Protein AF-J0CYL5-F1 (afdb_monomer_lite)

pLDDT: mean 73.99, std 24.47, range [32.69, 98.44]

Radius of gyration: 48.81 Å; chains: 1; bounding box: 109×106×154 Å

Structure (mmCIF, N/CA/C/O backbone):
data_AF-J0CYL5-F1
#
_entry.id   AF-J0CYL5-F1
#
loop_
_atom_site.group_PDB
_atom_site.id
_atom_site.type_symbol
_atom_site.label_atom_id
_atom_site.label_alt_id
_atom_site.label_comp_id
_atom_site.label_asym_id
_atom_site.label_entity_id
_atom_site.label_seq_id
_atom_site.pdbx_PDB_ins_code
_atom_site.Cartn_x
_atom_site.Cartn_y
_atom_site.Cartn_z
_atom_site.occupancy
_atom_site.B_iso_or_equiv
_atom_site.auth_seq_id
_atom_site.auth_comp_id
_atom_site.auth_asym_id
_atom_site.auth_atom_id
_atom_site.pdbx_PDB_model_num
ATOM 1 N N . MET A 1 1 ? 39.603 40.101 -67.117 1.00 37.12 1 MET A N 1
ATOM 2 C CA . MET A 1 1 ? 40.681 39.281 -66.517 1.00 37.12 1 MET A CA 1
ATOM 3 C C . MET A 1 1 ? 40.024 38.410 -65.454 1.00 37.12 1 MET A C 1
ATOM 5 O O . MET A 1 1 ? 39.388 38.995 -64.598 1.00 37.12 1 MET A O 1
ATOM 9 N N . ALA A 1 2 ? 40.006 37.082 -65.437 1.00 37.25 2 ALA A N 1
ATOM 10 C CA . ALA A 1 2 ? 40.478 35.993 -66.293 1.00 37.25 2 ALA A CA 1
ATOM 11 C C . ALA A 1 2 ? 39.474 34.820 -66.066 1.00 37.25 2 ALA A C 1
ATOM 13 O O . ALA A 1 2 ? 38.942 34.705 -64.966 1.00 37.25 2 ALA A O 1
ATOM 14 N N . LEU A 1 3 ? 38.965 34.165 -67.122 1.00 43.41 3 LEU A N 1
ATOM 15 C CA . LEU A 1 3 ? 39.260 32.763 -67.514 1.00 43.41 3 LEU A CA 1
ATOM 16 C C . LEU A 1 3 ? 39.071 31.762 -66.345 1.00 43.41 3 LEU A C 1
ATOM 18 O O . LEU A 1 3 ? 39.798 31.840 -65.370 1.00 43.41 3 LEU A O 1
ATOM 22 N N . GLY A 1 4 ? 38.128 30.815 -66.313 1.00 38.66 4 GLY A N 1
ATOM 23 C CA . GLY A 1 4 ? 37.587 29.973 -67.379 1.00 38.66 4 GLY A CA 1
ATOM 24 C C . GLY A 1 4 ? 38.365 28.653 -67.450 1.00 38.66 4 GLY A C 1
ATOM 25 O O . GLY A 1 4 ? 39.482 28.657 -67.950 1.00 38.66 4 GLY A O 1
ATOM 26 N N . THR A 1 5 ? 37.798 27.538 -66.966 1.00 43.38 5 THR A N 1
ATOM 27 C CA . THR A 1 5 ? 37.938 26.187 -67.568 1.00 43.38 5 THR A CA 1
ATOM 28 C C . THR A 1 5 ? 37.027 25.147 -66.877 1.00 43.38 5 THR A C 1
ATOM 30 O O . THR A 1 5 ? 36.927 25.148 -65.651 1.00 43.38 5 THR A O 1
ATOM 33 N N . PRO A 1 6 ? 36.347 24.273 -67.651 1.00 58.69 6 PRO A N 1
ATOM 34 C CA . PRO A 1 6 ? 35.393 23.273 -67.163 1.00 58.69 6 PRO A CA 1
ATOM 35 C C . PRO A 1 6 ? 35.983 21.856 -67.019 1.00 58.69 6 PRO A C 1
ATOM 37 O O . PRO A 1 6 ? 36.973 21.500 -67.656 1.00 58.69 6 PRO A O 1
ATOM 40 N N . PHE A 1 7 ? 35.314 21.038 -66.202 1.00 47.81 7 PHE A N 1
ATOM 41 C CA . PHE A 1 7 ? 35.631 19.636 -65.915 1.00 47.81 7 PHE A CA 1
ATOM 42 C C . PHE A 1 7 ? 35.026 18.685 -66.967 1.00 47.81 7 PHE A C 1
ATOM 44 O O . PHE A 1 7 ? 33.831 18.741 -67.258 1.00 47.81 7 PHE A O 1
ATOM 51 N N . THR A 1 8 ? 35.848 17.783 -67.501 1.00 45.12 8 THR A N 1
ATOM 52 C CA . THR A 1 8 ? 35.497 16.728 -68.470 1.00 45.12 8 THR A CA 1
ATOM 53 C C . THR A 1 8 ? 35.185 15.407 -67.749 1.00 45.12 8 THR A C 1
ATOM 55 O O . THR A 1 8 ? 35.962 15.024 -66.872 1.00 45.12 8 THR A O 1
ATOM 58 N N . PRO A 1 9 ? 34.138 14.640 -68.117 1.00 54.72 9 PRO A N 1
ATOM 59 C CA . PRO A 1 9 ? 33.950 13.282 -67.609 1.00 54.72 9 PRO A CA 1
ATOM 60 C C . PRO A 1 9 ? 34.533 12.212 -68.551 1.00 54.72 9 PRO A C 1
ATOM 62 O O . PRO A 1 9 ? 34.323 12.218 -69.763 1.00 54.72 9 PRO A O 1
ATOM 65 N N . LEU A 1 10 ? 35.256 11.261 -67.955 1.00 44.94 10 LEU A N 1
ATOM 66 C CA . LEU A 1 10 ? 35.866 10.095 -68.596 1.00 44.94 10 LEU A CA 1
ATOM 67 C C . LEU A 1 10 ? 34.822 8.988 -68.819 1.00 44.94 10 LEU A C 1
ATOM 69 O O . LEU A 1 10 ? 34.367 8.332 -67.883 1.00 44.94 10 LEU A O 1
ATOM 73 N N . ILE A 1 11 ? 34.482 8.763 -70.087 1.00 40.03 11 ILE A N 1
ATOM 74 C CA . ILE A 1 11 ? 33.690 7.634 -70.583 1.00 40.03 11 ILE A CA 1
ATOM 75 C C . ILE A 1 11 ? 34.592 6.394 -70.625 1.00 40.03 11 ILE A C 1
ATOM 77 O O . ILE A 1 11 ? 35.580 6.364 -71.357 1.00 40.03 11 ILE A O 1
ATOM 81 N N . ARG A 1 12 ? 34.249 5.344 -69.869 1.00 46.28 12 ARG A N 1
ATOM 82 C CA . ARG A 1 12 ? 34.918 4.036 -69.946 1.00 46.28 12 ARG A CA 1
ATOM 83 C C . ARG A 1 12 ? 33.991 3.025 -70.617 1.00 46.28 12 ARG A C 1
ATOM 85 O O . ARG A 1 12 ? 33.128 2.434 -69.979 1.00 46.28 12 ARG A O 1
ATOM 92 N N . GLN A 1 13 ? 34.202 2.831 -71.917 1.00 41.03 13 GLN A N 1
ATOM 93 C CA . GLN A 1 13 ? 33.663 1.715 -72.694 1.00 41.03 13 GLN A CA 1
ATOM 94 C C . GLN A 1 13 ? 34.164 0.380 -72.116 1.00 41.03 13 GLN A C 1
ATOM 96 O O . GLN A 1 13 ? 35.372 0.170 -71.979 1.00 41.03 13 GLN A O 1
ATOM 101 N N . ARG A 1 14 ? 33.251 -0.554 -71.833 1.00 41.84 14 ARG A N 1
ATOM 102 C CA . ARG A 1 14 ? 33.569 -1.984 -71.733 1.00 41.84 14 ARG A CA 1
ATOM 103 C C . ARG A 1 14 ? 32.777 -2.752 -72.784 1.00 41.84 14 ARG A C 1
ATOM 105 O O . ARG A 1 14 ? 31.607 -2.486 -73.023 1.00 41.84 14 ARG A O 1
ATOM 112 N N . ARG A 1 15 ? 33.519 -3.634 -73.448 1.00 45.72 15 ARG A N 1
ATOM 113 C CA . ARG A 1 15 ? 33.194 -4.374 -74.663 1.00 45.72 15 ARG A CA 1
ATOM 114 C C . ARG A 1 15 ? 32.105 -5.415 -74.405 1.00 45.72 15 ARG A C 1
ATOM 116 O O . ARG A 1 15 ? 32.207 -6.178 -73.450 1.00 45.72 15 ARG A O 1
ATOM 123 N N . ASN A 1 16 ? 31.136 -5.462 -75.314 1.00 36.75 16 ASN A N 1
ATOM 124 C CA . ASN A 1 16 ? 30.244 -6.596 -75.513 1.00 36.75 16 ASN A CA 1
ATOM 125 C C . ASN A 1 16 ? 31.033 -7.730 -76.176 1.00 36.75 16 ASN A C 1
ATOM 127 O O . ASN A 1 16 ? 31.670 -7.524 -77.209 1.00 36.75 16 ASN A O 1
ATOM 131 N N . SER A 1 17 ? 30.983 -8.917 -75.582 1.00 44.38 17 SER A N 1
ATOM 132 C CA . SER A 1 17 ? 31.466 -10.159 -76.181 1.00 44.38 17 SER A CA 1
ATOM 133 C C . SER A 1 17 ? 30.289 -11.119 -76.249 1.00 44.38 17 SER A C 1
ATOM 135 O O . SER A 1 17 ? 29.853 -11.658 -75.236 1.00 44.38 17 SER A O 1
ATOM 137 N N . THR A 1 18 ? 29.751 -11.260 -77.453 1.00 42.53 18 THR A N 1
ATOM 138 C CA . THR A 1 18 ? 28.776 -12.273 -77.853 1.00 42.53 18 THR A CA 1
ATOM 139 C C . THR A 1 18 ? 29.475 -13.634 -77.918 1.00 42.53 18 THR A C 1
ATOM 141 O O . THR A 1 18 ? 30.526 -13.709 -78.557 1.00 42.53 18 THR A O 1
ATOM 144 N N . PRO A 1 19 ? 28.934 -14.708 -77.322 1.00 50.19 19 PRO A N 1
ATOM 145 C CA . PRO A 1 19 ? 29.325 -16.059 -77.678 1.00 50.19 19 PRO A CA 1
ATOM 146 C C . PRO A 1 19 ? 28.345 -16.677 -78.684 1.00 50.19 19 PRO A C 1
ATOM 148 O O . PRO A 1 19 ? 27.126 -16.545 -78.580 1.00 50.19 19 PRO A O 1
ATOM 151 N N . ASP A 1 20 ? 28.961 -17.326 -79.662 1.00 45.09 20 ASP A N 1
ATOM 152 C CA . ASP A 1 20 ? 28.424 -18.045 -80.814 1.00 45.09 20 ASP A CA 1
ATOM 153 C C . ASP A 1 20 ? 27.640 -19.315 -80.395 1.00 45.09 20 ASP A C 1
ATOM 155 O O . ASP A 1 20 ? 28.087 -20.018 -79.479 1.00 45.09 20 ASP A O 1
ATOM 159 N N . PRO A 1 21 ? 26.494 -19.653 -81.023 1.00 52.50 21 PRO A N 1
ATOM 160 C CA . PRO A 1 21 ? 25.713 -20.835 -80.687 1.00 52.50 21 PRO A CA 1
ATOM 161 C C . PRO A 1 21 ? 25.905 -21.950 -81.723 1.00 52.50 21 PRO A C 1
ATOM 163 O O . PRO A 1 21 ? 25.302 -21.890 -82.787 1.00 52.50 21 PRO A O 1
ATOM 166 N N . ALA A 1 22 ? 26.674 -22.997 -81.400 1.00 43.66 22 ALA A N 1
ATOM 167 C CA . ALA A 1 22 ? 26.441 -24.373 -81.875 1.00 43.66 22 ALA A CA 1
ATOM 168 C C . ALA A 1 22 ? 27.614 -25.303 -81.538 1.00 43.66 22 ALA A C 1
ATOM 170 O O . ALA A 1 22 ? 28.585 -25.373 -82.287 1.00 43.66 22 ALA A O 1
ATOM 171 N N . THR A 1 23 ? 27.480 -26.137 -80.504 1.00 43.72 23 THR A N 1
ATOM 172 C CA . THR A 1 23 ? 27.875 -27.552 -80.629 1.00 43.72 23 THR A CA 1
ATOM 173 C C . THR A 1 23 ? 27.151 -28.401 -79.586 1.00 43.72 23 THR A C 1
ATOM 175 O O . THR A 1 23 ? 27.449 -28.377 -78.396 1.00 43.72 23 THR A O 1
ATOM 178 N N . LEU A 1 24 ? 26.157 -29.147 -80.063 1.00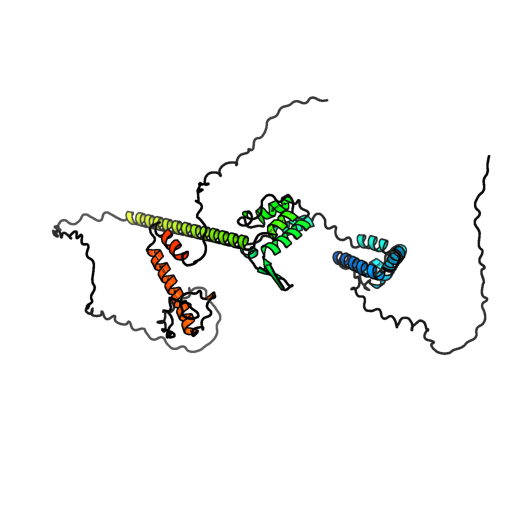 45.62 24 LEU A N 1
ATOM 179 C CA . LEU A 1 24 ? 25.533 -30.275 -79.382 1.00 45.62 24 LEU A CA 1
ATOM 180 C C . LEU A 1 24 ? 26.502 -31.463 -79.365 1.00 45.62 24 LEU A C 1
ATOM 182 O O . LEU A 1 24 ? 26.932 -31.888 -80.434 1.00 45.62 24 LEU A O 1
ATOM 186 N N . ALA A 1 25 ? 26.745 -32.058 -78.193 1.00 41.28 25 ALA A N 1
ATOM 187 C CA . ALA A 1 25 ? 27.055 -33.486 -78.062 1.00 41.28 25 ALA A CA 1
ATOM 188 C C . ALA A 1 25 ? 26.863 -33.986 -76.613 1.00 41.28 25 ALA A C 1
ATOM 190 O O . ALA A 1 25 ? 27.762 -33.938 -75.782 1.00 41.28 25 ALA A O 1
ATOM 191 N N . ARG A 1 26 ? 25.643 -34.456 -76.335 1.00 47.25 26 ARG A N 1
ATOM 192 C CA . ARG A 1 26 ? 25.308 -35.745 -75.698 1.00 47.25 26 ARG A CA 1
ATOM 193 C C . ARG A 1 26 ? 26.389 -36.403 -74.812 1.00 47.25 26 ARG A C 1
ATOM 195 O O . ARG A 1 26 ? 27.216 -37.150 -75.324 1.00 47.25 26 ARG A O 1
ATOM 202 N N . VAL A 1 27 ? 26.255 -36.267 -73.488 1.00 39.88 27 VAL A N 1
ATOM 203 C CA . VAL A 1 27 ? 26.693 -37.279 -72.506 1.00 39.88 27 VAL A CA 1
ATOM 204 C C . VAL A 1 27 ? 25.632 -37.392 -71.412 1.00 39.88 27 VAL A C 1
ATOM 206 O O . VAL A 1 27 ? 25.277 -36.424 -70.749 1.00 39.88 27 VAL A O 1
ATOM 209 N N . GLU A 1 28 ? 25.111 -38.601 -71.281 1.00 48.06 28 GLU A N 1
ATOM 210 C CA . GLU A 1 28 ? 24.108 -39.066 -70.335 1.00 48.06 28 GLU A CA 1
ATOM 211 C C . GLU A 1 28 ? 24.861 -39.795 -69.209 1.00 48.06 28 GLU A C 1
ATOM 213 O O . GLU A 1 28 ? 25.465 -40.831 -69.475 1.00 48.06 28 GLU A O 1
ATOM 218 N N . ALA A 1 29 ? 24.905 -39.240 -67.987 1.00 43.44 29 ALA A N 1
ATOM 219 C CA . ALA A 1 29 ? 25.394 -39.940 -66.788 1.00 43.44 29 ALA A CA 1
ATOM 220 C C . ALA A 1 29 ? 25.047 -39.205 -65.470 1.00 43.44 29 ALA A C 1
ATOM 222 O O . ALA A 1 29 ? 25.555 -38.118 -65.225 1.00 43.44 29 ALA A O 1
ATOM 223 N N . ALA A 1 30 ? 24.257 -39.887 -64.626 1.00 42.81 30 ALA A N 1
ATOM 224 C CA . ALA A 1 30 ? 24.126 -39.812 -63.157 1.00 42.81 30 ALA A CA 1
ATOM 225 C C . ALA A 1 30 ? 23.771 -38.467 -62.455 1.00 42.81 30 ALA A C 1
ATOM 227 O O . ALA A 1 30 ? 24.296 -37.410 -62.794 1.00 42.81 30 ALA A O 1
ATOM 228 N N . PRO A 1 31 ? 22.926 -38.493 -61.397 1.00 47.19 31 PRO A N 1
ATOM 229 C CA . PRO A 1 31 ? 22.603 -37.304 -60.614 1.00 47.19 31 PRO A CA 1
ATOM 230 C C . PRO A 1 31 ? 23.823 -36.879 -59.784 1.00 47.19 31 PRO A C 1
ATOM 232 O O . PRO A 1 31 ? 24.098 -37.431 -58.720 1.00 47.19 31 PRO A O 1
ATOM 235 N N . GLN A 1 32 ? 24.566 -35.888 -60.272 1.00 43.28 32 GLN A N 1
ATOM 236 C CA . GLN A 1 32 ? 25.502 -35.140 -59.443 1.00 43.28 32 GLN A CA 1
ATOM 237 C C . GLN A 1 32 ? 24.694 -34.267 -58.481 1.00 43.28 32 GLN A C 1
ATOM 239 O O . GLN A 1 32 ? 24.124 -33.251 -58.873 1.00 43.28 32 GLN A O 1
ATOM 244 N N . ALA A 1 33 ? 24.632 -34.681 -57.215 1.00 48.97 33 ALA A N 1
ATOM 245 C CA . ALA A 1 33 ? 24.260 -33.784 -56.133 1.00 48.97 33 ALA A CA 1
ATOM 246 C C . ALA A 1 33 ? 25.253 -32.612 -56.118 1.00 48.97 33 ALA A C 1
ATOM 248 O O . ALA A 1 33 ? 26.470 -32.818 -56.101 1.00 48.97 33 ALA A O 1
ATOM 249 N N . SER A 1 34 ? 24.728 -31.389 -56.170 1.00 47.03 34 SER A N 1
ATOM 250 C CA . SER A 1 34 ? 25.528 -30.168 -56.156 1.00 47.03 34 SER A CA 1
ATOM 251 C C . SER A 1 34 ? 26.397 -30.113 -54.892 1.00 47.03 34 SER A C 1
ATOM 253 O O . SER A 1 34 ? 25.868 -30.247 -53.788 1.00 47.03 34 SER A O 1
ATOM 255 N N . PRO A 1 35 ? 27.703 -29.801 -54.990 1.00 46.28 35 PRO A N 1
ATOM 256 C CA . PRO A 1 35 ? 28.563 -29.562 -53.825 1.00 46.28 35 PRO A CA 1
ATOM 257 C C . PRO A 1 35 ? 28.175 -28.302 -53.019 1.00 46.28 35 PRO A C 1
ATOM 259 O O . PRO A 1 35 ? 28.827 -27.978 -52.030 1.00 46.28 35 PRO A O 1
ATOM 262 N N . LEU A 1 36 ? 27.102 -27.606 -53.410 1.00 47.41 36 LEU A N 1
ATOM 263 C CA . LEU A 1 36 ? 26.492 -26.515 -52.649 1.00 47.41 36 LEU A CA 1
ATOM 264 C C . LEU A 1 36 ? 25.440 -26.983 -51.630 1.00 47.41 36 LEU A C 1
ATOM 266 O O . LEU A 1 36 ? 25.175 -26.239 -50.691 1.00 47.41 36 LEU A O 1
ATOM 270 N N . ASP A 1 37 ? 24.917 -28.211 -51.729 1.00 44.91 37 ASP A N 1
ATOM 271 C CA . ASP A 1 37 ? 23.906 -28.712 -50.781 1.00 44.91 37 ASP A CA 1
ATOM 272 C C . ASP A 1 37 ? 24.518 -29.290 -49.489 1.00 44.91 37 ASP A C 1
ATOM 274 O O . ASP A 1 37 ? 23.813 -29.507 -48.504 1.00 44.91 37 ASP A O 1
ATOM 278 N N . LEU A 1 38 ? 25.844 -29.487 -49.442 1.00 41.94 38 LEU A N 1
ATOM 279 C CA . LEU A 1 38 ? 26.547 -29.981 -48.248 1.00 41.94 38 LEU A CA 1
ATOM 280 C C . LEU A 1 38 ? 27.103 -28.880 -47.330 1.00 41.94 38 LEU A C 1
ATOM 282 O O . LEU A 1 38 ? 27.474 -29.174 -46.195 1.00 41.94 38 LEU A O 1
ATOM 286 N N . VAL A 1 39 ? 27.138 -27.615 -47.766 1.00 43.81 39 VAL A N 1
ATOM 287 C CA . VAL A 1 39 ? 27.634 -26.501 -46.926 1.00 43.81 39 VAL A CA 1
ATOM 288 C C . VAL A 1 39 ? 26.515 -25.878 -46.080 1.00 43.81 39 VAL A C 1
ATOM 290 O O . VAL A 1 39 ? 26.784 -25.234 -45.070 1.00 43.81 39 VAL A O 1
ATOM 293 N N . THR A 1 40 ? 25.244 -26.131 -46.403 1.00 44.16 40 THR A N 1
ATOM 294 C CA . THR A 1 40 ? 24.104 -25.613 -45.625 1.00 44.16 40 THR A CA 1
ATOM 295 C C . THR A 1 40 ? 23.755 -26.479 -44.405 1.00 44.16 40 THR A C 1
ATOM 297 O O . THR A 1 40 ? 23.015 -26.034 -43.534 1.00 44.16 40 THR A O 1
ATOM 300 N N . ALA A 1 41 ? 24.310 -27.692 -44.287 1.00 40.34 41 ALA A N 1
ATOM 301 C CA . ALA A 1 41 ? 23.960 -28.639 -43.221 1.00 40.34 41 ALA A CA 1
ATOM 302 C C . ALA A 1 41 ? 24.867 -28.587 -41.969 1.00 40.34 41 ALA A C 1
ATOM 304 O O . ALA A 1 41 ? 24.545 -29.221 -40.968 1.00 40.34 41 ALA A O 1
ATOM 305 N N . VAL A 1 42 ? 25.981 -27.838 -41.986 1.00 42.50 42 VAL A N 1
ATOM 306 C CA . VAL A 1 42 ? 26.968 -27.816 -40.874 1.00 42.50 42 VAL A CA 1
ATOM 307 C C . VAL A 1 42 ? 26.822 -26.596 -39.949 1.00 42.50 42 VAL A C 1
ATOM 309 O O . VAL A 1 42 ? 27.429 -26.533 -38.885 1.00 42.50 42 VAL A O 1
ATOM 312 N N . LEU A 1 43 ? 25.934 -25.660 -40.281 1.00 42.03 43 LEU A N 1
ATOM 313 C CA . LEU A 1 43 ? 25.476 -24.616 -39.365 1.00 42.03 43 LEU A CA 1
ATOM 314 C C . LEU A 1 43 ? 24.011 -24.880 -39.035 1.00 42.03 43 LEU A C 1
ATOM 316 O O . LEU A 1 43 ? 23.142 -24.115 -39.438 1.00 42.03 43 LEU A O 1
ATOM 320 N N . ALA A 1 44 ? 23.717 -25.975 -38.329 1.00 40.88 44 ALA A N 1
ATOM 321 C CA . ALA A 1 44 ? 22.459 -26.031 -37.596 1.00 40.88 44 ALA A CA 1
ATOM 322 C C . ALA A 1 44 ? 22.510 -24.863 -36.597 1.00 40.88 44 ALA A C 1
ATOM 324 O O . ALA A 1 44 ? 23.356 -24.892 -35.697 1.00 40.88 44 ALA A O 1
ATOM 325 N N . PRO A 1 45 ? 21.712 -23.795 -36.784 1.00 48.19 45 PRO A N 1
ATOM 326 C CA . PRO A 1 45 ? 21.746 -22.676 -35.869 1.00 48.19 45 PRO A CA 1
ATOM 327 C C . PRO A 1 45 ? 21.323 -23.230 -34.517 1.00 48.19 45 PRO A C 1
ATOM 329 O O . PRO A 1 45 ? 20.246 -23.816 -34.384 1.00 48.19 45 PRO A O 1
ATOM 332 N N . THR A 1 46 ? 22.194 -23.082 -33.522 1.00 47.78 46 THR A N 1
ATOM 333 C CA . THR A 1 46 ? 21.823 -23.145 -32.112 1.00 47.78 46 THR A CA 1
ATOM 334 C C . THR A 1 46 ? 20.470 -22.455 -31.997 1.00 47.78 46 THR A C 1
ATOM 336 O O . THR A 1 46 ? 20.345 -21.326 -32.480 1.00 47.78 46 THR A O 1
ATOM 339 N N . ALA A 1 47 ? 19.455 -23.176 -31.509 1.00 47.56 47 ALA A N 1
ATOM 340 C CA . ALA A 1 47 ? 18.065 -22.729 -31.529 1.00 47.56 47 ALA A CA 1
ATOM 341 C C . ALA A 1 47 ? 17.974 -21.231 -31.189 1.00 47.56 47 ALA A C 1
ATOM 343 O O . ALA A 1 47 ? 18.687 -20.794 -30.278 1.00 47.56 47 ALA A O 1
ATOM 344 N N . PRO A 1 48 ? 17.165 -20.441 -31.923 1.00 55.97 48 PRO A N 1
ATOM 345 C CA . PRO A 1 48 ? 17.083 -19.009 -31.687 1.00 55.97 48 PRO A CA 1
ATOM 346 C C . PRO A 1 48 ? 16.812 -18.779 -30.200 1.00 55.97 48 PRO A C 1
ATOM 348 O O . PRO A 1 48 ? 15.826 -19.266 -29.653 1.00 55.97 48 PRO A O 1
ATOM 351 N N . ILE A 1 49 ? 17.732 -18.064 -29.547 1.00 80.81 49 ILE A N 1
ATOM 352 C CA . ILE A 1 49 ? 17.725 -17.796 -28.098 1.00 80.81 49 ILE A CA 1
ATOM 353 C C . ILE A 1 49 ? 16.464 -17.005 -27.689 1.00 80.81 49 ILE A C 1
ATOM 355 O O . ILE A 1 49 ? 16.125 -16.908 -26.513 1.00 80.81 49 ILE A O 1
ATOM 359 N N . MET A 1 50 ? 15.736 -16.468 -28.667 1.00 92.31 50 MET A N 1
ATOM 360 C CA . MET A 1 50 ? 14.564 -15.630 -28.498 1.00 92.31 50 MET A CA 1
ATOM 361 C C . MET A 1 50 ? 13.359 -16.225 -29.253 1.00 92.31 50 MET A C 1
ATOM 363 O O . MET A 1 50 ? 13.539 -16.746 -30.359 1.00 92.31 50 MET A O 1
ATOM 367 N N . PRO A 1 51 ? 12.133 -16.149 -28.696 1.00 94.19 51 PRO A N 1
ATOM 368 C CA . PRO A 1 51 ? 10.924 -16.624 -29.369 1.00 94.19 51 PRO A CA 1
ATOM 369 C C . PRO A 1 51 ? 10.696 -15.899 -30.707 1.00 94.19 51 PRO A C 1
ATOM 371 O O . PRO A 1 51 ? 11.117 -14.749 -30.855 1.00 94.19 51 PRO A O 1
ATOM 374 N N . PRO A 1 52 ? 10.021 -16.527 -31.685 1.00 95.75 52 PRO A N 1
ATOM 375 C CA . PRO A 1 52 ? 9.758 -15.893 -32.969 1.00 95.75 52 PRO A CA 1
ATOM 376 C C . PRO A 1 52 ? 8.709 -14.773 -32.838 1.00 95.75 52 PRO A C 1
ATOM 378 O O . PRO A 1 52 ? 7.766 -14.863 -32.052 1.00 95.75 52 PRO A O 1
ATOM 381 N N . PHE A 1 53 ? 8.869 -13.714 -33.627 1.00 96.19 53 PHE A N 1
ATOM 382 C CA . PHE A 1 53 ? 8.005 -12.540 -33.662 1.00 96.19 53 PHE A CA 1
ATOM 383 C C . PHE A 1 53 ? 6.691 -12.841 -34.391 1.00 96.19 53 PHE A C 1
ATOM 385 O O . PHE A 1 53 ? 6.693 -13.114 -35.592 1.00 96.19 53 PHE A O 1
ATOM 392 N N . ASN A 1 54 ? 5.567 -12.782 -33.673 1.00 95.62 54 ASN A N 1
ATOM 393 C CA . ASN A 1 54 ? 4.229 -13.076 -34.203 1.00 95.62 54 ASN A CA 1
ATOM 394 C C . ASN A 1 54 ? 3.384 -11.815 -34.494 1.00 95.62 54 ASN A C 1
ATOM 396 O O . ASN A 1 54 ? 2.474 -11.861 -35.321 1.00 95.62 54 ASN A O 1
ATOM 400 N N . GLY A 1 55 ? 3.675 -10.680 -33.850 1.00 93.12 55 GLY A N 1
ATOM 401 C CA . GLY A 1 55 ? 2.952 -9.421 -34.048 1.00 93.12 55 GLY A CA 1
ATOM 402 C C . GLY A 1 55 ? 1.493 -9.429 -33.572 1.00 93.12 55 GLY A C 1
ATOM 403 O O . GLY A 1 55 ? 0.690 -8.663 -34.106 1.00 93.12 55 GLY A O 1
ATOM 404 N N . THR A 1 56 ? 1.121 -10.295 -32.622 1.00 92.25 56 THR A N 1
ATOM 405 C CA . THR A 1 56 ? -0.277 -10.461 -32.172 1.00 92.25 56 THR A CA 1
ATOM 406 C C . THR A 1 56 ? -0.737 -9.411 -31.164 1.00 92.25 56 THR A C 1
ATOM 408 O O . THR A 1 56 ? -1.902 -9.026 -31.191 1.00 92.25 56 THR A O 1
ATOM 411 N N . SER A 1 57 ? 0.155 -8.929 -30.295 1.00 90.06 57 SER A N 1
ATOM 412 C CA . SER A 1 57 ? -0.153 -7.946 -29.249 1.00 90.06 57 SER A CA 1
ATOM 413 C C . SER A 1 57 ? 0.789 -6.742 -29.346 1.00 90.06 57 SER A C 1
ATOM 415 O O . SER A 1 57 ? 2.004 -6.939 -29.321 1.00 90.06 57 SER A O 1
ATOM 417 N N . PRO A 1 58 ? 0.283 -5.493 -29.413 1.00 86.88 58 PRO A N 1
ATOM 418 C CA . PRO A 1 58 ? 1.133 -4.302 -29.444 1.00 86.88 58 PRO A CA 1
ATOM 419 C C . PRO A 1 58 ? 2.105 -4.216 -28.257 1.00 86.88 58 PRO A C 1
ATOM 421 O O . PRO A 1 58 ? 3.255 -3.836 -28.441 1.00 86.88 58 PRO A O 1
ATOM 424 N N . ALA A 1 59 ? 1.685 -4.620 -27.052 1.00 81.69 59 ALA A N 1
ATOM 425 C CA . ALA A 1 59 ? 2.540 -4.587 -25.859 1.00 81.69 59 ALA A CA 1
ATOM 426 C C . ALA A 1 59 ? 3.698 -5.601 -25.933 1.00 81.69 59 ALA A C 1
ATOM 428 O O . ALA A 1 59 ? 4.839 -5.291 -25.578 1.00 81.69 59 ALA A O 1
ATOM 429 N N . GLU A 1 60 ? 3.417 -6.806 -26.437 1.00 90.00 60 GLU A N 1
ATOM 430 C CA . GLU A 1 60 ? 4.432 -7.849 -26.631 1.00 90.00 60 GLU A CA 1
ATOM 431 C C . GLU A 1 60 ? 5.424 -7.460 -27.726 1.00 90.00 60 GLU A C 1
ATOM 433 O O . GLU A 1 60 ? 6.612 -7.737 -27.595 1.00 90.00 60 GLU A O 1
ATOM 438 N N . VAL A 1 61 ? 4.955 -6.774 -28.774 1.00 92.88 61 VAL A N 1
ATOM 439 C CA . VAL A 1 61 ? 5.788 -6.324 -29.894 1.00 92.88 61 VAL A CA 1
ATOM 440 C C . VAL A 1 61 ? 6.925 -5.423 -29.420 1.00 92.88 61 VAL A C 1
ATOM 442 O O . VAL A 1 61 ? 8.072 -5.679 -29.776 1.00 92.88 61 VAL A O 1
ATOM 445 N N . HIS A 1 62 ? 6.645 -4.425 -28.579 1.00 89.81 62 HIS A N 1
ATOM 446 C CA . HIS A 1 62 ? 7.684 -3.516 -28.070 1.00 89.81 62 HIS A CA 1
ATOM 447 C C . HIS A 1 62 ? 8.679 -4.230 -27.158 1.00 89.81 62 HIS A C 1
ATOM 449 O O . HIS A 1 62 ? 9.886 -4.118 -27.352 1.00 89.81 62 HIS 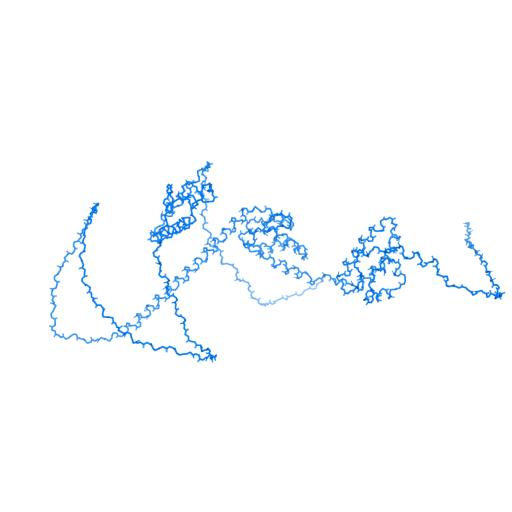A O 1
ATOM 455 N N . THR A 1 63 ? 8.181 -5.053 -26.231 1.00 90.69 63 THR A N 1
ATOM 456 C CA . THR A 1 63 ? 9.039 -5.826 -25.315 1.00 90.69 63 THR A CA 1
ATOM 457 C C . THR A 1 63 ? 9.948 -6.787 -26.084 1.00 90.69 63 THR A C 1
ATOM 459 O O . THR A 1 63 ? 11.132 -6.949 -25.769 1.00 90.69 63 THR A O 1
ATOM 462 N N . TRP A 1 64 ? 9.406 -7.418 -27.124 1.00 95.44 64 TRP A N 1
ATOM 463 C CA . TRP A 1 64 ? 10.155 -8.289 -28.013 1.00 95.44 64 TRP A CA 1
ATOM 464 C C . TRP A 1 64 ? 11.216 -7.512 -28.800 1.00 95.44 64 TRP A C 1
ATOM 466 O O . TRP A 1 64 ? 12.367 -7.940 -28.832 1.00 95.44 64 TRP A O 1
ATOM 476 N N . VAL A 1 65 ? 10.868 -6.359 -29.385 1.00 95.38 65 VAL A N 1
ATOM 477 C CA . VAL A 1 65 ? 11.804 -5.518 -30.154 1.00 95.38 65 VAL A CA 1
ATOM 478 C C . VAL A 1 65 ? 12.950 -5.022 -29.276 1.00 95.38 65 VAL A C 1
ATOM 480 O O . VAL A 1 65 ? 14.103 -5.120 -29.691 1.00 95.38 65 VAL A O 1
ATOM 483 N N . ASP A 1 66 ? 12.673 -4.584 -28.048 1.00 93.62 66 ASP A N 1
ATOM 484 C CA . ASP A 1 66 ? 13.707 -4.179 -27.089 1.00 93.62 66 ASP A CA 1
ATOM 485 C C . ASP A 1 66 ? 14.633 -5.345 -26.723 1.00 93.62 66 ASP A C 1
ATOM 487 O O . ASP A 1 66 ? 15.850 -5.183 -26.594 1.00 93.62 66 ASP A O 1
ATOM 491 N N . THR A 1 67 ? 14.070 -6.545 -26.568 1.00 94.81 67 THR A N 1
ATOM 492 C CA . THR A 1 67 ? 14.848 -7.761 -26.297 1.00 94.81 67 THR A CA 1
ATOM 493 C C . THR A 1 67 ? 15.725 -8.127 -27.495 1.00 94.81 67 THR A C 1
ATOM 495 O O . THR A 1 67 ? 16.915 -8.400 -27.324 1.00 94.81 67 THR A O 1
ATOM 498 N N . PHE A 1 68 ? 15.177 -8.060 -28.709 1.00 96.31 68 PHE A N 1
ATOM 499 C CA . PHE A 1 68 ? 15.911 -8.273 -29.952 1.00 96.31 68 PHE A CA 1
ATOM 500 C C . PHE A 1 68 ? 17.052 -7.269 -30.104 1.00 96.31 68 PHE A C 1
ATOM 502 O O . PHE A 1 68 ? 18.179 -7.667 -30.390 1.00 96.31 68 PHE A O 1
ATOM 509 N N . GLU A 1 69 ? 16.809 -5.978 -29.857 1.00 95.69 69 GLU A N 1
ATOM 510 C CA . GLU A 1 69 ? 17.852 -4.954 -29.921 1.00 95.69 69 GLU A CA 1
ATOM 511 C C . GLU A 1 69 ? 18.980 -5.238 -28.930 1.00 95.69 69 GLU A C 1
ATOM 513 O O . GLU A 1 69 ? 20.145 -5.207 -29.326 1.00 95.69 69 GLU A O 1
ATOM 518 N N . LYS A 1 70 ? 18.666 -5.583 -27.675 1.00 94.44 70 LYS A N 1
ATOM 519 C CA . LYS A 1 70 ? 19.676 -5.936 -26.661 1.00 94.44 70 LYS A CA 1
ATOM 520 C C . LYS A 1 70 ? 20.538 -7.121 -27.101 1.00 94.44 70 LYS A C 1
ATOM 522 O O . LYS A 1 70 ? 21.766 -7.045 -27.032 1.00 94.44 70 LYS A O 1
ATOM 527 N N . VAL A 1 71 ? 19.910 -8.186 -27.603 1.00 95.00 71 VAL A N 1
ATOM 528 C CA . VAL A 1 71 ? 20.612 -9.372 -28.119 1.00 95.00 71 VAL A CA 1
ATOM 529 C C . VAL A 1 71 ? 21.487 -8.996 -29.318 1.00 95.00 71 VAL A C 1
ATOM 531 O O . VAL A 1 71 ? 22.672 -9.331 -29.367 1.00 95.00 71 VAL A O 1
ATOM 534 N N . MET A 1 72 ? 20.954 -8.228 -30.266 1.00 95.56 72 MET A N 1
ATOM 535 C CA . MET A 1 72 ? 21.690 -7.855 -31.470 1.00 95.56 72 MET A CA 1
ATOM 536 C C . MET A 1 72 ? 22.804 -6.839 -31.217 1.00 95.56 72 MET A C 1
ATOM 538 O O . MET A 1 72 ? 23.803 -6.868 -31.934 1.00 95.56 72 MET A O 1
ATOM 542 N N . ILE A 1 73 ? 22.691 -5.959 -30.220 1.00 93.56 73 ILE A N 1
ATOM 543 C CA . ILE A 1 73 ? 23.786 -5.070 -29.798 1.00 93.56 73 ILE A CA 1
ATOM 544 C C . ILE A 1 73 ? 24.985 -5.907 -29.352 1.00 93.56 73 ILE A C 1
ATOM 546 O O . ILE A 1 73 ? 26.107 -5.638 -29.778 1.00 93.56 73 ILE A O 1
ATOM 550 N N . HIS A 1 74 ? 24.748 -6.969 -28.579 1.00 92.12 74 HIS A N 1
ATOM 551 C CA . HIS A 1 74 ? 25.808 -7.885 -28.171 1.00 92.12 74 HIS A CA 1
ATOM 552 C C . HIS A 1 74 ? 26.460 -8.576 -29.385 1.00 92.12 74 HIS A C 1
ATOM 554 O O . HIS A 1 74 ? 27.686 -8.564 -29.519 1.00 92.12 74 HIS A O 1
ATOM 560 N N . HIS A 1 75 ? 25.655 -9.096 -30.322 1.00 91.94 75 HIS A N 1
ATOM 561 C CA . HIS A 1 75 ? 26.161 -9.776 -31.525 1.00 91.94 75 HIS A CA 1
ATOM 562 C C . HIS A 1 75 ? 26.851 -8.846 -32.532 1.00 91.94 75 HIS A C 1
ATOM 564 O O . HIS A 1 75 ? 27.772 -9.275 -33.221 1.00 91.94 75 HIS A O 1
ATOM 570 N N . SER A 1 76 ? 26.446 -7.576 -32.609 1.00 94.50 76 SER A N 1
ATOM 571 C CA . SER A 1 76 ? 26.995 -6.585 -33.547 1.00 94.50 76 SER A CA 1
ATOM 572 C C . SER A 1 76 ? 28.039 -5.652 -32.931 1.00 94.50 76 SER A C 1
ATOM 574 O O . SER A 1 76 ? 28.462 -4.707 -33.591 1.00 94.50 76 SER A O 1
ATOM 576 N N . SER A 1 77 ? 28.491 -5.917 -31.703 1.00 93.94 77 SER A N 1
ATOM 577 C CA . SER A 1 77 ? 29.449 -5.077 -30.962 1.00 93.94 77 SER A CA 1
ATOM 578 C C . SER A 1 77 ? 30.775 -4.816 -31.694 1.00 93.94 77 SER A C 1
ATOM 580 O O . SER A 1 77 ? 31.415 -3.794 -31.468 1.00 93.94 77 SER A O 1
ATOM 582 N N . HIS A 1 78 ? 31.171 -5.708 -32.604 1.00 95.00 78 HIS A N 1
ATOM 583 C CA . HIS A 1 78 ? 32.384 -5.602 -33.421 1.00 95.00 78 HIS A CA 1
ATOM 584 C C . HIS A 1 78 ? 32.161 -4.922 -34.786 1.00 95.00 78 HIS A C 1
ATOM 586 O O . HIS A 1 78 ? 33.108 -4.745 -35.552 1.00 95.00 78 HIS A O 1
ATOM 592 N N . LEU A 1 79 ? 30.918 -4.572 -35.129 1.00 96.12 79 LEU A N 1
ATOM 593 C CA . LEU A 1 79 ? 30.559 -3.958 -36.405 1.00 96.12 79 LEU A CA 1
ATOM 594 C C . LEU A 1 79 ? 30.492 -2.433 -36.275 1.00 96.12 79 LEU A C 1
ATOM 596 O O . LEU A 1 79 ? 30.158 -1.881 -35.230 1.00 96.12 79 LEU A O 1
ATOM 600 N N . THR A 1 80 ? 30.751 -1.726 -37.377 1.00 96.69 80 THR A N 1
ATOM 601 C CA . THR A 1 80 ? 30.475 -0.282 -37.446 1.00 96.69 80 THR A CA 1
ATOM 602 C C . THR A 1 80 ? 28.971 -0.028 -37.329 1.00 96.69 80 THR A C 1
ATOM 604 O O . THR A 1 80 ? 28.177 -0.883 -37.712 1.00 96.69 80 THR A O 1
ATOM 607 N N . ALA A 1 81 ? 28.551 1.159 -36.879 1.00 94.38 81 ALA A N 1
ATOM 608 C CA . ALA A 1 81 ? 27.127 1.476 -36.696 1.00 94.38 81 ALA A CA 1
ATOM 609 C C . ALA A 1 81 ? 26.270 1.175 -37.946 1.00 94.38 81 ALA A C 1
ATOM 611 O O . ALA A 1 81 ? 25.219 0.549 -37.843 1.00 94.38 81 ALA A O 1
ATOM 612 N N . LYS A 1 82 ? 26.763 1.533 -39.141 1.00 95.50 82 LYS A N 1
ATOM 613 C CA . LYS A 1 82 ? 26.084 1.259 -40.420 1.00 95.50 82 LYS A CA 1
ATOM 614 C C . LYS A 1 82 ? 26.013 -0.238 -40.747 1.00 95.50 82 LYS A C 1
ATOM 616 O O . LYS A 1 82 ? 24.998 -0.708 -41.252 1.00 95.50 82 LYS A O 1
ATOM 621 N N . ALA A 1 83 ? 27.082 -0.988 -40.478 1.00 95.69 83 ALA A N 1
ATOM 622 C CA . ALA A 1 83 ? 27.094 -2.435 -40.688 1.00 95.69 83 ALA A CA 1
ATOM 623 C C . ALA A 1 83 ? 26.214 -3.164 -39.659 1.00 95.69 83 ALA A C 1
ATOM 625 O O . ALA A 1 83 ? 25.523 -4.113 -40.018 1.00 95.69 83 ALA A O 1
ATOM 626 N N . GLY A 1 84 ? 26.188 -2.687 -38.412 1.00 96.06 84 GLY A N 1
ATOM 627 C CA . GLY A 1 84 ? 25.320 -3.180 -37.348 1.00 96.06 84 GLY A CA 1
ATOM 628 C C . GLY A 1 84 ? 23.838 -2.956 -37.648 1.00 96.06 84 GLY A C 1
ATOM 629 O O . GLY A 1 84 ? 23.052 -3.880 -37.470 1.00 96.06 84 GLY A O 1
ATOM 630 N N . ASP A 1 85 ? 23.459 -1.781 -38.166 1.00 96.38 85 ASP A N 1
ATOM 631 C CA . ASP A 1 85 ? 22.083 -1.486 -38.604 1.00 96.38 85 ASP A CA 1
ATOM 632 C C . ASP A 1 85 ? 21.624 -2.462 -39.697 1.00 96.38 85 ASP A C 1
ATOM 634 O O . ASP A 1 85 ? 20.600 -3.132 -39.554 1.00 96.38 85 ASP A O 1
ATOM 638 N N . LYS A 1 86 ? 22.447 -2.640 -40.738 1.00 96.38 86 LYS A N 1
ATOM 639 C CA . LYS A 1 86 ? 22.170 -3.592 -41.821 1.00 96.38 86 LYS A CA 1
ATOM 640 C C . LYS A 1 86 ? 22.098 -5.039 -41.319 1.00 96.38 86 LYS A C 1
ATOM 642 O O . LYS A 1 86 ? 21.234 -5.798 -41.749 1.00 96.38 86 LYS A O 1
ATOM 647 N N . HIS A 1 87 ? 22.988 -5.426 -40.404 1.00 96.38 87 HIS A N 1
ATOM 648 C CA . HIS A 1 87 ? 23.006 -6.768 -39.822 1.00 96.38 87 HIS A CA 1
ATOM 649 C C . HIS A 1 87 ? 21.752 -7.054 -38.981 1.00 96.38 87 HIS A C 1
ATOM 651 O O . HIS A 1 87 ? 21.192 -8.147 -39.061 1.00 96.38 87 HIS A O 1
ATOM 657 N N . ARG A 1 88 ? 21.264 -6.071 -38.213 1.00 97.25 88 ARG A N 1
ATOM 658 C CA . ARG A 1 88 ? 19.988 -6.172 -37.484 1.00 97.25 88 ARG A CA 1
ATOM 659 C C . ARG A 1 88 ? 18.819 -6.342 -38.440 1.00 97.25 88 ARG A C 1
ATOM 661 O O . ARG A 1 88 ? 18.025 -7.257 -38.250 1.00 97.25 88 ARG A O 1
ATOM 668 N N . ALA A 1 89 ? 18.761 -5.520 -39.486 1.00 97.31 89 ALA A N 1
ATOM 669 C CA . ALA A 1 89 ? 17.707 -5.574 -40.493 1.00 97.31 89 ALA A CA 1
ATOM 670 C C . ALA A 1 89 ? 17.633 -6.949 -41.178 1.00 97.31 89 ALA A C 1
ATOM 672 O O . ALA A 1 89 ? 16.564 -7.556 -41.239 1.00 97.31 89 ALA A O 1
ATOM 673 N N . SER A 1 90 ? 18.778 -7.498 -41.606 1.00 96.69 90 SER A N 1
ATOM 674 C CA . SER A 1 90 ? 18.813 -8.819 -42.245 1.00 96.69 90 SER A CA 1
ATOM 675 C C . SER A 1 90 ? 18.479 -9.954 -41.276 1.00 96.69 90 SER A C 1
ATOM 677 O O . SER A 1 90 ? 17.850 -10.935 -41.664 1.00 96.69 90 SER A O 1
ATOM 679 N N . THR A 1 91 ? 18.896 -9.834 -40.013 1.00 96.62 91 THR A N 1
ATOM 680 C CA . THR A 1 91 ? 18.644 -10.857 -38.990 1.00 96.62 91 THR A CA 1
ATOM 681 C C . THR A 1 91 ? 17.185 -10.858 -38.542 1.00 96.62 91 THR A C 1
ATOM 683 O O . THR A 1 91 ? 16.628 -11.927 -38.316 1.00 96.62 91 THR A O 1
ATOM 686 N N . PHE A 1 92 ? 16.533 -9.694 -38.470 1.00 97.25 92 PHE A N 1
ATOM 687 C CA . PHE A 1 92 ? 15.137 -9.576 -38.042 1.00 97.25 92 PHE A CA 1
ATOM 688 C C . PHE A 1 92 ? 14.193 -10.448 -38.880 1.00 97.25 92 PHE A C 1
ATOM 690 O O . PHE A 1 92 ? 13.354 -11.142 -38.314 1.00 97.25 92 PHE A O 1
ATOM 697 N N . ALA A 1 93 ? 14.393 -10.511 -40.201 1.00 96.12 93 ALA A N 1
ATOM 698 C CA . ALA A 1 93 ? 13.600 -11.350 -41.102 1.00 96.12 93 ALA A CA 1
ATOM 699 C C . ALA A 1 93 ? 13.604 -12.844 -40.722 1.00 96.12 93 ALA A C 1
ATOM 701 O O . ALA A 1 93 ? 12.618 -13.542 -40.954 1.00 96.12 93 ALA A O 1
ATOM 702 N N . LEU A 1 94 ? 14.693 -13.336 -40.118 1.00 96.38 94 LEU A N 1
ATOM 703 C CA . LEU A 1 94 ? 14.828 -14.731 -39.681 1.00 96.38 94 LEU A CA 1
ATOM 704 C C . LEU A 1 94 ? 13.997 -15.040 -38.433 1.00 96.38 94 LEU A C 1
ATOM 706 O O . LEU A 1 94 ? 13.658 -16.196 -38.190 1.00 96.38 94 LEU A O 1
ATOM 710 N N . TYR A 1 95 ? 13.677 -14.015 -37.645 1.00 96.38 95 TYR A N 1
ATOM 711 C CA . TYR A 1 95 ? 12.926 -14.147 -36.404 1.00 96.38 95 TYR A CA 1
ATOM 712 C C . TYR A 1 95 ? 11.415 -14.009 -36.594 1.00 96.38 95 TYR A C 1
ATOM 714 O O . TYR A 1 95 ? 10.672 -14.187 -35.635 1.00 96.38 95 TYR A O 1
ATOM 722 N N . ILE A 1 96 ? 10.933 -13.722 -37.802 1.00 97.06 96 ILE A N 1
ATOM 723 C CA . ILE A 1 96 ? 9.502 -13.563 -38.062 1.00 97.06 96 ILE A CA 1
ATOM 724 C C . ILE A 1 96 ? 8.830 -14.935 -38.157 1.00 97.06 96 ILE A C 1
ATOM 726 O O . ILE A 1 96 ? 9.205 -15.783 -38.970 1.00 97.06 96 ILE A O 1
ATOM 730 N N . ALA A 1 97 ? 7.808 -15.156 -37.330 1.00 96.50 97 ALA A N 1
ATOM 731 C CA . ALA A 1 97 ? 7.040 -16.393 -37.323 1.00 96.50 97 ALA A CA 1
ATOM 732 C C . ALA A 1 97 ? 6.231 -16.545 -38.621 1.00 96.50 97 ALA A C 1
ATOM 734 O O . ALA A 1 97 ? 5.482 -15.645 -39.014 1.00 96.50 97 ALA A O 1
ATOM 735 N N . ARG A 1 98 ? 6.322 -17.716 -39.260 1.00 96.19 98 ARG A N 1
ATOM 736 C CA . ARG A 1 98 ? 5.551 -18.025 -40.473 1.00 96.19 98 ARG A CA 1
ATOM 737 C C . ARG A 1 98 ? 4.050 -18.093 -40.180 1.00 96.19 98 ARG A C 1
ATOM 739 O O . ARG A 1 98 ? 3.641 -18.638 -39.159 1.00 96.19 98 ARG A O 1
ATOM 746 N N . GLY A 1 99 ? 3.236 -17.579 -41.096 1.00 95.75 99 GLY A N 1
ATOM 747 C CA . GLY A 1 99 ? 1.775 -17.562 -41.018 1.00 95.75 99 GLY A CA 1
ATOM 748 C C . GLY A 1 99 ? 1.197 -16.518 -40.061 1.00 95.75 99 GLY A C 1
ATOM 749 O O . GLY A 1 99 ? 0.005 -16.568 -39.769 1.00 95.75 99 GLY A O 1
ATOM 750 N N . THR A 1 100 ? 2.010 -15.589 -39.554 1.00 96.94 100 THR A N 1
ATOM 751 C CA . THR A 1 100 ? 1.569 -14.601 -38.558 1.00 96.94 100 THR A CA 1
ATOM 752 C C . THR A 1 100 ? 1.301 -13.220 -39.169 1.00 96.94 100 THR A C 1
ATOM 754 O O . THR A 1 100 ? 1.799 -12.918 -40.260 1.00 96.94 100 THR A O 1
ATOM 757 N N . PRO A 1 101 ? 0.546 -12.338 -38.477 1.00 95.75 101 PRO A N 1
ATOM 758 C CA . PRO A 1 101 ? 0.366 -10.946 -38.898 1.00 95.75 101 PRO A CA 1
ATOM 759 C C . PRO A 1 101 ? 1.687 -10.204 -39.142 1.00 95.75 101 PRO A C 1
ATOM 761 O O . PRO A 1 101 ? 1.763 -9.376 -40.051 1.00 95.75 101 PRO A O 1
ATOM 764 N N . ALA A 1 102 ? 2.734 -10.530 -38.375 1.00 96.81 102 ALA A N 1
ATOM 765 C CA . ALA A 1 102 ? 4.069 -9.975 -38.565 1.00 96.81 102 ALA A CA 1
ATOM 766 C C . ALA A 1 102 ? 4.674 -10.324 -39.934 1.00 96.81 102 ALA A C 1
ATOM 768 O O . ALA A 1 102 ? 5.256 -9.455 -40.580 1.00 96.81 102 ALA A O 1
ATOM 769 N N . GLU A 1 103 ? 4.507 -11.561 -40.412 1.00 97.38 103 GLU A N 1
ATOM 770 C CA . GLU A 1 103 ? 5.009 -11.973 -41.728 1.00 97.38 103 GLU A CA 1
ATOM 771 C C . GLU A 1 103 ? 4.286 -11.251 -42.866 1.00 97.38 103 GLU A C 1
ATOM 773 O O . GLU A 1 103 ? 4.926 -10.776 -43.807 1.00 97.38 103 GLU A O 1
ATOM 778 N N . ILE A 1 104 ? 2.959 -11.133 -42.770 1.00 96.44 104 ILE A N 1
ATOM 779 C CA . ILE A 1 104 ? 2.146 -10.422 -43.765 1.00 96.44 104 ILE A CA 1
ATOM 780 C C . ILE A 1 104 ? 2.580 -8.955 -43.843 1.00 96.44 104 ILE A C 1
ATOM 782 O O . ILE A 1 104 ? 2.782 -8.428 -44.936 1.00 96.44 104 ILE A O 1
ATOM 786 N N . TRP A 1 105 ? 2.770 -8.309 -42.689 1.00 96.62 105 TRP A N 1
ATOM 787 C CA . TRP A 1 105 ? 3.273 -6.939 -42.619 1.00 96.62 105 TRP A CA 1
ATOM 788 C C . TRP A 1 105 ? 4.675 -6.806 -43.219 1.00 96.62 105 TRP A C 1
ATOM 790 O O . TRP A 1 105 ? 4.887 -5.938 -44.061 1.00 96.62 105 TRP A O 1
ATOM 800 N N . TRP A 1 106 ? 5.608 -7.687 -42.847 1.00 97.44 106 TRP A N 1
ATOM 801 C CA . TRP A 1 106 ? 6.990 -7.647 -43.324 1.00 97.44 106 TRP A CA 1
ATOM 802 C C . TRP A 1 106 ? 7.089 -7.758 -44.845 1.00 97.44 106 TRP A C 1
ATOM 804 O O . TRP A 1 106 ? 7.789 -6.969 -45.480 1.00 97.44 106 TRP A O 1
ATOM 814 N N . ARG A 1 107 ? 6.334 -8.687 -45.447 1.00 97.25 107 ARG A N 1
ATOM 815 C CA . ARG A 1 107 ? 6.261 -8.851 -46.909 1.00 97.25 107 ARG A CA 1
ATOM 816 C C . ARG A 1 107 ? 5.669 -7.631 -47.621 1.00 97.25 107 ARG A C 1
ATOM 818 O O . ARG A 1 107 ? 5.954 -7.432 -48.796 1.00 97.25 107 ARG A O 1
ATOM 825 N N . GLY A 1 108 ? 4.855 -6.836 -46.926 1.00 96.44 108 GLY A N 1
ATOM 826 C CA . GLY A 1 108 ? 4.298 -5.585 -47.438 1.00 96.44 108 GLY A CA 1
ATOM 827 C C . GLY A 1 108 ? 5.262 -4.395 -47.386 1.00 96.44 108 GLY A C 1
ATOM 828 O O . GLY A 1 108 ? 4.959 -3.354 -47.966 1.00 96.44 108 GLY A O 1
ATOM 829 N N . LEU A 1 109 ? 6.410 -4.517 -46.710 1.00 97.25 109 LEU A N 1
ATOM 830 C CA . LEU A 1 109 ? 7.419 -3.459 -46.666 1.00 97.25 109 LEU A CA 1
ATOM 831 C C . LEU A 1 109 ? 8.221 -3.416 -47.971 1.00 97.25 109 LEU A C 1
ATOM 833 O O . LEU A 1 109 ? 8.612 -4.447 -48.513 1.00 97.25 109 LEU A O 1
ATOM 837 N N . GLY A 1 110 ? 8.511 -2.208 -48.459 1.00 97.38 110 GLY A N 1
ATOM 838 C CA . GLY A 1 110 ? 9.400 -2.028 -49.606 1.00 97.38 110 GLY A CA 1
ATOM 839 C C . GLY A 1 110 ? 10.846 -2.445 -49.287 1.00 97.38 110 GLY A C 1
ATOM 840 O O . GLY A 1 110 ? 11.269 -2.345 -48.132 1.00 97.38 110 GLY A O 1
ATOM 841 N N . PRO A 1 111 ? 11.644 -2.844 -50.296 1.00 97.06 111 PRO A N 1
ATOM 842 C CA . PRO A 1 111 ? 13.010 -3.331 -50.083 1.00 97.06 111 PRO A CA 1
ATOM 843 C C . PRO A 1 111 ? 13.912 -2.279 -49.426 1.00 97.06 111 PRO A C 1
ATOM 845 O O . PRO A 1 111 ? 14.703 -2.613 -48.555 1.00 97.06 111 PRO A O 1
ATOM 848 N N . ALA A 1 112 ? 13.725 -0.996 -49.758 1.00 95.19 112 ALA A N 1
ATOM 849 C CA . ALA A 1 112 ? 14.469 0.100 -49.136 1.00 95.19 112 ALA A CA 1
ATOM 850 C C . ALA A 1 112 ? 14.264 0.166 -47.609 1.00 95.19 112 ALA A C 1
ATOM 852 O O . ALA A 1 112 ? 15.222 0.402 -46.879 1.00 95.19 112 ALA A O 1
ATOM 853 N N . VAL A 1 113 ? 13.041 -0.107 -47.133 1.00 97.06 113 VAL A N 1
ATOM 854 C CA . VAL A 1 113 ? 12.713 -0.137 -45.697 1.00 97.06 113 VAL A CA 1
ATOM 855 C C . VAL A 1 113 ? 13.337 -1.357 -45.033 1.00 97.06 113 VAL A C 1
ATOM 857 O O . VAL A 1 113 ? 13.890 -1.241 -43.947 1.00 97.06 113 VAL A O 1
ATOM 860 N N . GLN A 1 114 ? 13.300 -2.516 -45.694 1.00 97.81 114 GLN A N 1
ATOM 861 C CA . GLN A 1 114 ? 13.854 -3.766 -45.165 1.00 97.81 114 GLN A CA 1
ATOM 862 C C . GLN A 1 114 ? 15.390 -3.760 -45.037 1.00 97.81 114 GLN A C 1
ATOM 864 O O . GLN A 1 114 ? 15.942 -4.609 -44.342 1.00 97.81 114 GLN A O 1
ATOM 869 N N . GLU A 1 115 ? 16.095 -2.825 -45.683 1.00 96.31 115 GLU A N 1
ATOM 870 C CA . GLU A 1 115 ? 17.561 -2.735 -45.631 1.00 96.31 115 GLU A CA 1
ATOM 871 C C . GLU A 1 115 ? 18.108 -1.981 -44.409 1.00 96.31 115 GLU A C 1
ATOM 873 O O . GLU A 1 115 ? 19.297 -2.119 -44.102 1.00 96.31 115 GLU A O 1
ATOM 878 N N . SER A 1 116 ? 17.277 -1.201 -43.707 1.00 97.50 116 SER A N 1
ATOM 879 C CA . SER A 1 116 ? 17.706 -0.387 -42.565 1.00 97.50 116 SER A CA 1
ATOM 880 C C . SER A 1 116 ? 16.866 -0.654 -41.325 1.00 97.50 116 SER A C 1
ATOM 882 O O . SER A 1 116 ? 15.649 -0.469 -41.320 1.00 97.50 116 SER A O 1
ATOM 884 N N . TRP A 1 117 ? 17.532 -1.025 -40.231 1.00 97.62 117 TRP A N 1
ATOM 885 C CA . TRP A 1 117 ? 16.860 -1.315 -38.967 1.00 97.62 117 TRP A CA 1
ATOM 886 C C . TRP A 1 117 ? 16.171 -0.075 -38.397 1.00 97.62 117 TRP A C 1
ATOM 888 O O . TRP A 1 117 ? 15.039 -0.168 -37.926 1.00 97.62 117 TRP A O 1
ATOM 898 N N . ALA A 1 118 ? 16.788 1.099 -38.532 1.00 96.50 118 ALA A N 1
ATOM 899 C CA . ALA A 1 118 ? 16.157 2.367 -38.182 1.00 96.50 118 ALA A CA 1
ATOM 900 C C . ALA A 1 118 ? 14.806 2.586 -38.899 1.00 96.50 118 ALA A C 1
ATOM 902 O O . ALA A 1 118 ? 13.835 3.013 -38.272 1.00 96.50 118 ALA A O 1
ATOM 903 N N . GLN A 1 119 ? 14.716 2.257 -40.193 1.00 97.25 119 GLN A N 1
ATOM 904 C CA . GLN A 1 119 ? 13.473 2.398 -40.962 1.00 97.25 119 GLN A CA 1
ATOM 905 C C . GLN A 1 119 ? 12.439 1.334 -40.582 1.00 97.25 119 GLN A C 1
ATOM 907 O O . GLN A 1 119 ? 11.263 1.661 -40.417 1.00 97.25 119 GLN A O 1
ATOM 912 N N . ILE A 1 120 ? 12.873 0.086 -40.376 1.00 97.44 120 ILE A N 1
ATOM 913 C CA . ILE A 1 120 ? 12.013 -0.995 -39.873 1.00 97.44 120 ILE A CA 1
ATOM 914 C C . ILE A 1 120 ? 11.393 -0.586 -38.539 1.00 97.44 120 ILE A C 1
ATOM 916 O O . ILE A 1 120 ? 10.177 -0.662 -38.395 1.00 97.44 120 ILE A O 1
ATOM 920 N N . ARG A 1 121 ? 12.200 -0.096 -37.588 1.00 95.75 121 ARG A N 1
ATOM 921 C CA . ARG A 1 121 ? 11.735 0.342 -36.266 1.00 95.75 121 ARG A CA 1
ATOM 922 C C . ARG A 1 121 ? 10.719 1.476 -36.365 1.00 95.75 121 ARG A C 1
ATOM 924 O O . ARG A 1 121 ? 9.698 1.434 -35.687 1.00 95.75 121 ARG A O 1
ATOM 931 N N . ALA A 1 122 ? 10.959 2.457 -37.235 1.00 94.44 122 ALA A N 1
ATOM 932 C CA . ALA A 1 122 ? 10.020 3.553 -37.451 1.00 94.44 122 ALA A CA 1
ATOM 933 C C . ALA A 1 122 ? 8.656 3.047 -37.956 1.00 94.44 122 ALA A C 1
ATOM 935 O O . ALA A 1 122 ? 7.622 3.391 -37.389 1.00 94.44 122 ALA A O 1
ATOM 936 N N . VAL A 1 123 ? 8.639 2.180 -38.974 1.00 95.88 123 VAL A N 1
ATOM 937 C CA . VAL A 1 123 ? 7.385 1.629 -39.521 1.00 95.88 123 VAL A CA 1
ATOM 938 C C . VAL A 1 123 ? 6.720 0.653 -38.546 1.00 95.88 123 VAL A C 1
ATOM 940 O O . VAL A 1 123 ? 5.493 0.598 -38.471 1.00 95.88 123 VAL A O 1
ATOM 943 N N . LEU A 1 124 ? 7.509 -0.090 -37.770 1.00 95.00 124 LEU A N 1
ATOM 944 C CA . LEU A 1 124 ? 7.021 -0.987 -36.726 1.00 95.00 124 LEU A CA 1
ATOM 945 C C . LEU A 1 124 ? 6.290 -0.200 -35.635 1.00 95.00 124 LEU A C 1
ATOM 947 O O . LEU A 1 124 ? 5.166 -0.561 -35.291 1.00 95.00 124 LEU A O 1
ATOM 951 N N . ASN A 1 125 ? 6.862 0.918 -35.179 1.00 91.12 125 ASN A N 1
ATOM 952 C CA . ASN A 1 125 ? 6.228 1.818 -34.213 1.00 91.12 125 ASN A CA 1
ATOM 953 C C . ASN A 1 125 ? 4.920 2.425 -34.740 1.00 91.12 125 ASN A C 1
ATOM 955 O O . ASN A 1 125 ? 4.003 2.645 -33.961 1.00 91.12 125 ASN A O 1
ATOM 959 N N . VAL A 1 126 ? 4.807 2.666 -36.050 1.00 92.12 126 VAL A N 1
ATOM 960 C CA . VAL A 1 126 ? 3.563 3.149 -36.679 1.00 92.12 126 VAL A CA 1
ATOM 961 C C . VAL A 1 126 ? 2.525 2.034 -36.833 1.00 92.12 126 VAL A C 1
ATOM 963 O O . VAL A 1 126 ? 1.326 2.284 -36.753 1.00 92.12 126 VAL A O 1
ATOM 966 N N . LYS A 1 127 ? 2.945 0.790 -37.087 1.00 92.94 127 LYS A N 1
ATOM 967 C CA . LYS A 1 127 ? 2.017 -0.330 -37.298 1.00 92.94 127 LYS A CA 1
ATOM 968 C C . LYS A 1 127 ? 1.466 -0.880 -35.987 1.00 92.94 127 LYS A C 1
ATOM 970 O O . LYS A 1 127 ? 0.270 -1.146 -35.888 1.00 92.94 127 LYS A O 1
ATOM 975 N N . TRP A 1 128 ? 2.343 -1.061 -35.010 1.00 91.38 128 TRP A N 1
ATOM 976 C CA . TRP A 1 128 ? 2.007 -1.457 -33.651 1.00 91.38 128 TRP A CA 1
ATOM 977 C C . TRP A 1 128 ? 2.274 -0.275 -32.741 1.00 91.38 128 TRP A C 1
ATOM 979 O O . TRP A 1 128 ? 3.102 -0.371 -31.835 1.00 91.38 128 TRP A O 1
ATOM 989 N N . VAL A 1 129 ? 1.584 0.844 -33.002 1.00 81.12 129 VAL A N 1
ATOM 990 C CA . VAL A 1 129 ? 1.546 1.971 -32.064 1.00 81.12 129 VAL A CA 1
ATOM 991 C C . VAL A 1 129 ? 1.260 1.370 -30.701 1.00 81.12 129 VAL A C 1
ATOM 993 O O . VAL A 1 129 ? 0.217 0.741 -30.500 1.00 81.12 129 VAL A O 1
ATOM 996 N N . CYS A 1 130 ? 2.233 1.484 -29.795 1.00 58.62 130 CYS A N 1
ATOM 997 C CA . CYS A 1 130 ? 1.941 1.272 -28.392 1.00 58.62 130 CYS A CA 1
ATOM 998 C C . CYS A 1 130 ? 0.854 2.304 -28.108 1.00 58.62 130 CYS A C 1
ATOM 1000 O O . CYS A 1 130 ? 1.154 3.481 -28.326 1.00 58.62 130 CYS A O 1
ATOM 1002 N N . PRO A 1 131 ? -0.392 1.915 -27.771 1.00 56.41 131 PRO A N 1
ATOM 1003 C CA . PRO A 1 131 ? -1.423 2.895 -27.473 1.00 56.41 131 PRO A CA 1
ATOM 1004 C C . PRO A 1 131 ? -0.807 3.886 -26.494 1.00 56.41 131 PRO A C 1
ATOM 1006 O O . PRO A 1 131 ? -0.289 3.471 -25.452 1.00 56.41 131 PRO A O 1
ATOM 1009 N N . GLU A 1 132 ? -0.743 5.144 -26.929 1.00 50.78 132 GLU A N 1
ATOM 1010 C CA . GLU A 1 132 ? -0.078 6.227 -26.220 1.00 50.78 132 GLU A CA 1
ATOM 1011 C C . GLU A 1 132 ? -0.544 6.154 -24.762 1.00 50.78 132 GLU A C 1
ATOM 1013 O O . GLU A 1 132 ? -1.754 6.117 -24.510 1.00 50.78 132 GLU A O 1
ATOM 1018 N N . PRO A 1 133 ? 0.363 5.956 -23.794 1.00 55.47 133 PRO A N 1
ATOM 1019 C CA . PRO A 1 133 ? -0.028 5.633 -22.435 1.00 55.47 133 PRO A CA 1
ATOM 1020 C C . PRO A 1 133 ? -0.503 6.882 -21.690 1.00 55.47 133 PRO A C 1
ATOM 1022 O O . PRO A 1 133 ? -0.103 7.076 -20.554 1.00 55.47 133 PRO A O 1
ATOM 1025 N N . GLU A 1 134 ? -1.293 7.764 -22.289 1.00 52.78 134 GLU A N 1
ATOM 1026 C CA . GLU A 1 134 ? -1.415 9.126 -21.779 1.00 52.78 134 GLU A CA 1
ATOM 1027 C C . GLU A 1 134 ? -2.875 9.569 -21.693 1.00 52.78 134 GLU A C 1
ATOM 1029 O O . GLU A 1 134 ? -3.696 9.357 -22.577 1.00 52.78 134 GLU A O 1
ATOM 1034 N N . VAL A 1 135 ? -3.199 10.156 -20.543 1.00 53.91 135 VAL A N 1
ATOM 1035 C CA . VAL A 1 135 ? -4.511 10.588 -20.043 1.00 53.91 135 VAL A CA 1
ATOM 1036 C C . VAL A 1 135 ? -5.355 9.512 -19.347 1.00 53.91 135 VAL A C 1
ATOM 1038 O O . VAL A 1 135 ? -5.746 9.737 -18.202 1.00 53.91 135 VAL A O 1
ATOM 1041 N N . THR A 1 136 ? -5.618 8.332 -19.923 1.00 53.59 136 THR A N 1
ATOM 1042 C CA . THR A 1 136 ? -6.475 7.346 -19.211 1.00 53.59 136 THR A CA 1
ATOM 1043 C C . THR A 1 136 ? -5.743 6.634 -18.069 1.00 53.59 136 THR A C 1
ATOM 1045 O O . THR A 1 136 ? -6.361 6.286 -17.066 1.00 53.59 136 THR A O 1
ATOM 1048 N N . LYS A 1 137 ? -4.414 6.484 -18.166 1.00 67.31 137 LYS A N 1
ATOM 1049 C CA . LYS A 1 137 ? -3.623 5.784 -17.143 1.00 67.31 137 LYS A CA 1
ATOM 1050 C C . LYS A 1 137 ? -3.394 6.597 -15.875 1.00 67.31 137 LYS A C 1
ATOM 1052 O O . LYS A 1 137 ? -3.276 6.006 -14.813 1.00 67.31 137 LYS A O 1
ATOM 1057 N N . THR A 1 138 ? -3.370 7.928 -15.945 1.00 79.75 138 THR A N 1
ATOM 1058 C CA . THR A 1 138 ? -3.129 8.768 -14.759 1.00 79.75 138 THR A CA 1
ATOM 1059 C C . THR A 1 138 ? -4.218 8.567 -13.705 1.00 79.75 138 THR A C 1
ATOM 1061 O O . THR A 1 138 ? -3.911 8.448 -12.523 1.00 79.75 138 THR A O 1
ATOM 1064 N N . LEU A 1 139 ? -5.483 8.446 -14.128 1.00 85.06 139 LEU A N 1
ATOM 1065 C CA . LEU A 1 139 ? -6.598 8.149 -13.224 1.00 85.06 139 LEU A CA 1
ATOM 1066 C C . LEU A 1 139 ? -6.526 6.730 -12.656 1.00 85.06 139 LEU A C 1
ATOM 1068 O O . LEU A 1 139 ? -6.809 6.543 -11.474 1.00 85.06 139 LEU A O 1
ATOM 1072 N N . ASP A 1 140 ? -6.136 5.745 -13.466 1.00 89.25 140 ASP A N 1
ATOM 1073 C CA . ASP A 1 140 ? -5.967 4.369 -12.997 1.00 89.25 140 ASP A CA 1
ATOM 1074 C C . ASP A 1 140 ? -4.800 4.257 -12.003 1.00 89.25 140 ASP A C 1
ATOM 1076 O O . ASP A 1 140 ? -4.985 3.695 -10.929 1.00 89.25 140 ASP A O 1
ATOM 1080 N N . TYR A 1 141 ? -3.652 4.885 -12.276 1.00 90.81 141 TYR A N 1
ATOM 1081 C CA . TYR A 1 141 ? -2.523 4.949 -11.343 1.00 90.81 141 TYR A CA 1
ATOM 1082 C C . TYR A 1 141 ? -2.878 5.703 -10.064 1.00 90.81 141 TYR A C 1
ATOM 1084 O O . TYR A 1 141 ? -2.512 5.273 -8.974 1.00 90.81 141 TYR A O 1
ATOM 1092 N N . TRP A 1 142 ? -3.634 6.798 -10.169 1.00 93.25 142 TRP A N 1
ATOM 1093 C CA . TRP A 1 142 ? -4.127 7.520 -8.999 1.00 93.25 142 TRP A CA 1
ATOM 1094 C C . TRP A 1 142 ? -5.110 6.679 -8.176 1.00 93.25 142 TRP A C 1
ATOM 1096 O O . TRP A 1 142 ? -5.083 6.707 -6.945 1.00 93.25 142 TRP A O 1
ATOM 1106 N N . ARG A 1 143 ? -5.976 5.896 -8.827 1.00 94.69 143 ARG A N 1
ATOM 1107 C CA . ARG A 1 143 ? -6.872 4.954 -8.146 1.00 94.69 143 ARG A CA 1
ATOM 1108 C C . ARG A 1 143 ? -6.079 3.852 -7.451 1.00 94.69 143 ARG A C 1
ATOM 1110 O O . ARG A 1 143 ? -6.367 3.554 -6.294 1.00 94.69 143 ARG A O 1
ATOM 1117 N N . ASP A 1 144 ? -5.089 3.282 -8.129 1.00 94.25 144 ASP A N 1
ATOM 1118 C CA . ASP A 1 144 ? -4.234 2.232 -7.583 1.00 94.25 144 ASP A CA 1
ATOM 1119 C C . ASP A 1 144 ? -3.442 2.763 -6.382 1.00 94.25 144 ASP A C 1
ATOM 1121 O O . ASP A 1 144 ? -3.456 2.138 -5.324 1.00 94.25 144 ASP A O 1
ATOM 1125 N N . PHE A 1 145 ? -2.882 3.970 -6.480 1.00 96.81 145 PHE A N 1
ATOM 1126 C CA . PHE A 1 145 ? -2.253 4.682 -5.367 1.00 96.81 145 PHE A CA 1
ATOM 1127 C C . PHE A 1 145 ? -3.208 4.842 -4.172 1.00 96.81 145 PHE A C 1
ATOM 1129 O O . PHE A 1 145 ? -2.875 4.450 -3.054 1.00 96.81 145 PHE A O 1
ATOM 1136 N N . ASN A 1 146 ? -4.437 5.315 -4.405 1.00 96.88 146 ASN A N 1
ATOM 1137 C CA . ASN A 1 146 ? -5.441 5.493 -3.347 1.00 96.88 146 ASN A CA 1
ATOM 1138 C C . ASN A 1 146 ? -5.979 4.180 -2.750 1.00 96.88 146 ASN A C 1
ATOM 1140 O O . ASN A 1 146 ? -6.613 4.184 -1.690 1.00 96.88 146 ASN A O 1
ATOM 1144 N N . SER A 1 147 ? -5.757 3.054 -3.429 1.00 96.81 147 SER A N 1
ATOM 1145 C CA . SER A 1 147 ? -6.153 1.730 -2.949 1.00 96.81 147 SER A CA 1
ATOM 1146 C C . SER A 1 147 ? -5.162 1.139 -1.941 1.00 96.81 147 SER A C 1
ATOM 1148 O O . SER A 1 147 ? -5.524 0.225 -1.199 1.00 96.81 147 SER A O 1
ATOM 1150 N N . LEU A 1 148 ? -3.941 1.684 -1.855 1.00 97.81 148 LEU A N 1
ATOM 1151 C CA . LEU A 1 148 ? -2.872 1.228 -0.962 1.00 97.81 148 LEU A CA 1
ATOM 1152 C C . LEU A 1 148 ? -3.082 1.702 0.483 1.00 97.81 148 LEU A C 1
ATOM 1154 O O . LEU A 1 148 ? -2.186 2.268 1.106 1.00 97.81 148 LEU A O 1
ATOM 1158 N N . LYS A 1 149 ? -4.266 1.464 1.046 1.00 97.25 149 LYS A N 1
ATOM 1159 C CA . LYS A 1 149 ? -4.540 1.719 2.464 1.00 97.25 149 LYS A CA 1
ATOM 1160 C C . LYS A 1 149 ? -3.892 0.638 3.317 1.00 97.25 149 LYS A C 1
ATOM 1162 O O . LYS A 1 149 ? -4.049 -0.548 3.028 1.00 97.25 149 LYS A O 1
ATOM 1167 N N . VAL A 1 150 ? -3.196 1.038 4.377 1.00 97.62 150 VAL A N 1
ATOM 1168 C CA . VAL A 1 150 ? -2.553 0.100 5.305 1.00 97.62 150 VAL A CA 1
ATOM 1169 C C . VAL A 1 150 ? -3.312 0.033 6.624 1.00 97.62 150 VAL A C 1
ATOM 1171 O O . VAL A 1 150 ? -3.692 1.052 7.198 1.00 97.62 150 VAL A O 1
ATOM 1174 N N . THR A 1 151 ? -3.557 -1.183 7.108 1.00 97.50 151 THR A N 1
ATOM 1175 C CA . THR A 1 151 ? -4.181 -1.399 8.418 1.00 97.50 151 THR A CA 1
ATOM 1176 C C . THR A 1 151 ? -3.136 -1.378 9.535 1.00 97.50 151 THR A C 1
ATOM 1178 O O . THR A 1 151 ? -1.946 -1.597 9.298 1.00 97.50 151 THR A O 1
ATOM 1181 N N . LEU A 1 152 ? -3.573 -1.167 10.782 1.00 97.12 152 LEU A N 1
ATOM 1182 C CA . LEU A 1 152 ? -2.686 -1.227 11.952 1.00 97.12 152 LEU A CA 1
ATOM 1183 C C . LEU A 1 152 ? -1.977 -2.589 12.082 1.00 97.12 152 LEU A C 1
ATOM 1185 O O . LEU A 1 152 ? -0.832 -2.643 12.523 1.00 97.12 152 LEU A O 1
ATOM 1189 N N . ASP A 1 153 ? -2.636 -3.687 11.699 1.00 97.38 153 ASP A N 1
ATOM 1190 C CA . ASP A 1 153 ? -2.051 -5.033 11.699 1.00 97.38 153 ASP A CA 1
ATOM 1191 C C . ASP A 1 153 ? -0.975 -5.205 10.623 1.00 97.38 153 ASP A C 1
ATOM 1193 O O . ASP A 1 153 ? 0.077 -5.790 10.887 1.00 97.38 153 ASP A O 1
ATOM 1197 N N . ASP A 1 154 ? -1.209 -4.674 9.422 1.00 97.75 154 ASP A N 1
ATOM 1198 C CA . ASP A 1 154 ? -0.260 -4.792 8.317 1.00 97.75 154 ASP A CA 1
ATOM 1199 C C . ASP A 1 154 ? 1.048 -4.045 8.601 1.00 97.75 154 ASP A C 1
ATOM 1201 O O . ASP A 1 154 ? 2.114 -4.532 8.226 1.00 97.75 154 ASP A O 1
ATOM 1205 N N . LEU A 1 155 ? 1.000 -2.912 9.312 1.00 97.12 155 LEU A N 1
ATOM 1206 C CA . LEU A 1 155 ? 2.193 -2.129 9.660 1.00 97.12 155 LEU A CA 1
ATOM 1207 C C . LEU A 1 155 ? 3.202 -2.931 10.493 1.00 97.12 155 LEU A C 1
ATOM 1209 O O . LEU A 1 155 ? 4.403 -2.900 10.213 1.00 97.12 155 LEU A O 1
ATOM 1213 N N . VAL A 1 156 ? 2.717 -3.675 11.490 1.00 97.75 156 VAL A N 1
ATOM 1214 C CA . VAL A 1 156 ? 3.541 -4.487 12.404 1.00 97.75 156 VAL A CA 1
ATOM 1215 C C . VAL A 1 156 ? 3.727 -5.926 11.923 1.00 97.75 156 VAL A C 1
ATOM 1217 O O . VAL A 1 156 ? 4.359 -6.734 12.600 1.00 97.75 156 VAL A O 1
ATOM 1220 N N . ARG A 1 157 ? 3.200 -6.289 10.751 1.00 97.94 157 ARG A N 1
ATOM 1221 C CA . ARG A 1 157 ? 3.398 -7.631 10.204 1.00 97.94 157 ARG A CA 1
ATOM 1222 C C . ARG A 1 157 ? 4.838 -7.798 9.721 1.00 97.94 157 ARG A C 1
ATOM 1224 O O . ARG A 1 157 ? 5.348 -6.971 8.973 1.00 97.94 157 ARG A O 1
ATOM 1231 N N . LEU A 1 158 ? 5.484 -8.900 10.093 1.00 98.00 158 LEU A N 1
ATOM 1232 C CA . LEU A 1 158 ? 6.754 -9.312 9.493 1.00 98.00 158 LEU A CA 1
ATOM 1233 C C . LEU A 1 158 ? 6.480 -10.080 8.197 1.00 98.00 158 LEU A C 1
ATOM 1235 O O . LEU A 1 158 ? 5.808 -11.109 8.204 1.00 98.00 158 LEU A O 1
ATOM 1239 N N . ILE A 1 159 ? 7.003 -9.575 7.086 1.00 97.56 159 ILE A N 1
ATOM 1240 C CA . ILE A 1 159 ? 6.890 -10.165 5.754 1.00 97.56 159 ILE A CA 1
ATOM 1241 C C . ILE A 1 159 ? 8.200 -10.903 5.445 1.00 97.56 159 ILE A C 1
ATOM 1243 O O . ILE A 1 159 ? 9.266 -10.279 5.485 1.00 97.56 159 ILE A O 1
ATOM 1247 N N . PRO A 1 160 ? 8.163 -12.216 5.157 1.00 97.25 160 PRO A N 1
ATOM 1248 C CA . PRO A 1 160 ? 9.353 -12.960 4.765 1.00 97.25 160 PRO A CA 1
ATOM 1249 C C . PRO A 1 160 ? 9.807 -12.546 3.358 1.00 97.25 160 PRO A C 1
ATOM 1251 O O . PRO A 1 160 ? 9.003 -12.471 2.431 1.00 97.25 160 PRO A O 1
ATOM 1254 N N . LEU A 1 161 ? 11.105 -12.293 3.194 1.00 96.25 161 LEU A N 1
ATOM 1255 C CA . LEU A 1 161 ? 11.734 -12.002 1.906 1.00 96.25 161 LEU A CA 1
ATOM 1256 C C . LEU A 1 161 ? 12.231 -13.298 1.255 1.00 96.25 161 LEU A C 1
ATOM 1258 O O . LEU A 1 161 ? 12.744 -14.188 1.938 1.00 96.25 161 LEU A O 1
ATOM 1262 N N . SER A 1 162 ? 12.149 -13.382 -0.075 1.00 93.00 162 SER A N 1
ATOM 1263 C CA . SER A 1 162 ? 12.630 -14.534 -0.858 1.00 93.00 162 SER A CA 1
ATOM 1264 C C . SER A 1 162 ? 14.129 -14.803 -0.691 1.00 93.00 162 SER A C 1
ATOM 1266 O O . SER A 1 162 ? 14.571 -15.939 -0.831 1.00 93.00 162 SER A O 1
ATOM 1268 N N . THR A 1 163 ? 14.909 -13.777 -0.350 1.00 93.44 163 THR A N 1
ATOM 1269 C CA . THR A 1 163 ? 16.362 -13.848 -0.145 1.00 93.44 163 THR A CA 1
ATOM 1270 C C . THR A 1 163 ? 16.776 -14.371 1.233 1.00 93.44 163 THR A C 1
ATOM 1272 O O . THR A 1 163 ? 17.966 -14.408 1.527 1.00 93.44 163 THR A O 1
ATOM 1275 N N . GLY A 1 164 ? 15.824 -14.784 2.077 1.00 86.19 164 GLY A N 1
ATOM 1276 C CA . GLY A 1 164 ? 16.100 -15.196 3.451 1.00 86.19 164 GLY A CA 1
ATOM 1277 C C . GLY A 1 164 ? 16.252 -13.979 4.359 1.00 86.19 164 GLY A C 1
ATOM 1278 O O . GLY A 1 164 ? 17.337 -13.449 4.564 1.00 86.19 164 GLY A O 1
ATOM 1279 N N . GLY A 1 165 ? 15.133 -13.514 4.901 1.00 95.75 165 GLY A N 1
ATOM 1280 C CA . GLY A 1 165 ? 15.074 -12.384 5.821 1.00 95.75 165 GLY A CA 1
ATOM 1281 C C . GLY A 1 165 ? 13.630 -12.018 6.131 1.00 95.75 165 GLY A C 1
ATOM 1282 O O . GLY A 1 165 ? 12.704 -12.568 5.536 1.00 95.75 165 GLY A O 1
ATOM 1283 N N . VAL A 1 166 ? 13.432 -11.084 7.056 1.00 97.62 166 VAL A N 1
ATOM 1284 C CA . VAL A 1 166 ? 12.110 -10.526 7.362 1.00 97.62 166 VAL A CA 1
ATOM 1285 C C . VAL A 1 166 ? 12.151 -9.010 7.244 1.00 97.62 166 VAL A C 1
ATOM 1287 O O . VAL A 1 166 ? 13.141 -8.371 7.603 1.00 97.62 166 VAL A O 1
ATOM 1290 N N . ARG A 1 167 ? 11.070 -8.429 6.731 1.00 97.31 167 ARG A N 1
ATOM 1291 C CA . ARG A 1 167 ? 10.877 -6.985 6.599 1.00 97.31 167 ARG A CA 1
ATOM 1292 C C . ARG A 1 167 ? 9.571 -6.592 7.279 1.00 97.31 167 ARG A C 1
ATOM 1294 O O . ARG A 1 167 ? 8.586 -7.311 7.175 1.00 97.31 167 ARG A O 1
ATOM 1301 N N . TRP A 1 168 ? 9.551 -5.456 7.967 1.00 98.06 168 TRP A N 1
ATOM 1302 C CA . TRP A 1 168 ? 8.313 -4.915 8.530 1.00 98.06 168 TRP A CA 1
ATOM 1303 C C . TRP A 1 168 ? 7.356 -4.453 7.431 1.00 98.06 168 TRP A C 1
ATOM 1305 O O . TRP A 1 168 ? 7.787 -3.873 6.434 1.00 98.06 168 TRP A O 1
ATOM 1315 N N . GLY A 1 169 ? 6.061 -4.684 7.628 1.00 97.75 169 GLY A N 1
ATOM 1316 C CA . GLY A 1 169 ? 5.040 -4.431 6.621 1.00 97.75 169 GLY A CA 1
ATOM 1317 C C . GLY A 1 169 ? 4.921 -2.964 6.232 1.00 97.75 169 GLY A C 1
ATOM 1318 O O . GLY A 1 169 ? 4.736 -2.688 5.053 1.00 97.75 169 GLY A O 1
ATOM 1319 N N . TYR A 1 170 ? 5.159 -2.020 7.150 1.00 97.62 170 TYR A N 1
ATOM 1320 C CA . TYR A 1 170 ? 5.195 -0.592 6.801 1.00 97.62 170 TYR A CA 1
ATOM 1321 C C . TYR A 1 170 ? 6.298 -0.242 5.785 1.00 97.62 170 TYR A C 1
ATOM 1323 O O . TYR A 1 170 ? 6.097 0.632 4.947 1.00 97.62 170 TYR A O 1
ATOM 1331 N N . ARG A 1 171 ? 7.443 -0.945 5.812 1.00 97.94 171 ARG A N 1
ATOM 1332 C CA . ARG A 1 171 ? 8.533 -0.741 4.841 1.00 97.94 171 ARG A CA 1
ATOM 1333 C C . ARG A 1 171 ? 8.185 -1.307 3.467 1.00 97.94 171 ARG A C 1
ATOM 1335 O O . ARG A 1 171 ? 8.475 -0.688 2.459 1.00 97.94 171 ARG A O 1
ATOM 1342 N N . ASP A 1 172 ? 7.562 -2.480 3.429 1.00 97.88 172 ASP A N 1
ATOM 1343 C CA . ASP A 1 172 ? 7.072 -3.065 2.174 1.00 97.88 172 ASP A CA 1
ATOM 1344 C C . ASP A 1 172 ? 5.935 -2.234 1.561 1.00 97.88 172 ASP A C 1
ATOM 1346 O O . ASP A 1 172 ? 5.867 -2.043 0.350 1.00 97.88 172 ASP A O 1
ATOM 1350 N N . TRP A 1 173 ? 5.055 -1.705 2.410 1.00 98.12 173 TRP A N 1
ATOM 1351 C CA . TRP A 1 173 ? 3.964 -0.836 2.000 1.00 98.12 173 TRP A CA 1
ATOM 1352 C C . TRP A 1 173 ? 4.467 0.486 1.414 1.00 98.12 173 TRP A C 1
ATOM 1354 O O . TRP A 1 173 ? 4.039 0.839 0.318 1.00 98.12 173 TRP A O 1
ATOM 1364 N N . ILE A 1 174 ? 5.399 1.187 2.074 1.00 98.06 174 ILE A N 1
ATOM 1365 C CA . ILE A 1 174 ? 5.900 2.465 1.547 1.00 98.06 174 ILE A CA 1
ATOM 1366 C C . ILE A 1 174 ? 6.657 2.287 0.226 1.00 98.06 174 ILE A C 1
ATOM 1368 O O . ILE A 1 174 ? 6.532 3.137 -0.644 1.00 98.06 174 ILE A O 1
ATOM 1372 N N . ASP A 1 175 ? 7.354 1.164 0.015 1.00 97.88 175 ASP A N 1
ATOM 1373 C CA . ASP A 1 175 ? 7.992 0.862 -1.277 1.00 97.88 175 ASP A CA 1
ATOM 1374 C C . ASP A 1 175 ? 6.950 0.724 -2.409 1.00 97.88 175 ASP A C 1
ATOM 1376 O O . ASP A 1 175 ? 7.173 1.181 -3.530 1.00 97.88 175 ASP A O 1
ATOM 1380 N N . LYS A 1 176 ? 5.776 0.143 -2.120 1.00 97.62 176 LYS A N 1
ATOM 1381 C CA . LYS A 1 176 ? 4.658 0.059 -3.079 1.00 97.62 176 LYS A CA 1
ATOM 1382 C C . LYS A 1 176 ? 4.015 1.419 -3.332 1.00 97.62 176 LYS A C 1
ATOM 1384 O O . LYS A 1 176 ? 3.669 1.724 -4.470 1.00 97.62 176 LYS A O 1
ATOM 1389 N N . VAL A 1 177 ? 3.846 2.214 -2.277 1.00 97.81 177 VAL A N 1
ATOM 1390 C CA . VAL A 1 177 ? 3.287 3.570 -2.356 1.00 97.81 177 VAL A CA 1
ATOM 1391 C C . VAL A 1 177 ? 4.211 4.495 -3.143 1.00 97.81 177 VAL A C 1
ATOM 1393 O O . VAL A 1 177 ? 3.720 5.239 -3.985 1.00 97.81 177 VAL A O 1
ATOM 1396 N N . GLU A 1 178 ? 5.526 4.420 -2.930 1.00 97.94 178 GLU A N 1
ATOM 1397 C CA . GLU A 1 178 ? 6.524 5.189 -3.682 1.00 97.94 178 GLU A CA 1
ATOM 1398 C C . GLU A 1 178 ? 6.441 4.866 -5.177 1.00 97.94 178 GLU A C 1
ATOM 1400 O O . GLU A 1 178 ? 6.236 5.776 -5.978 1.00 97.94 178 GLU A O 1
ATOM 1405 N N . ALA A 1 179 ? 6.466 3.578 -5.541 1.00 96.75 179 ALA A N 1
ATOM 1406 C CA . ALA A 1 179 ? 6.356 3.146 -6.934 1.00 96.75 179 ALA A CA 1
ATOM 1407 C C . ALA A 1 179 ? 5.026 3.569 -7.591 1.00 96.75 179 ALA A C 1
ATOM 1409 O O . ALA A 1 179 ? 5.007 3.998 -8.745 1.00 96.75 179 ALA A O 1
ATOM 1410 N N . ALA A 1 180 ? 3.905 3.473 -6.866 1.00 95.94 180 ALA A N 1
ATOM 1411 C CA . ALA A 1 180 ? 2.600 3.908 -7.365 1.00 95.94 180 ALA A CA 1
ATOM 1412 C C . ALA A 1 180 ? 2.501 5.439 -7.498 1.00 95.94 180 ALA A C 1
ATOM 1414 O O . ALA A 1 180 ? 1.885 5.935 -8.442 1.00 95.94 180 ALA A O 1
ATOM 1415 N N . GLY A 1 181 ? 3.116 6.189 -6.579 1.00 95.94 181 GLY A N 1
ATOM 1416 C CA . GLY A 1 181 ? 3.163 7.650 -6.614 1.00 95.94 181 GLY A CA 1
ATOM 1417 C C . GLY A 1 181 ? 4.021 8.182 -7.762 1.00 95.94 181 GLY A C 1
ATOM 1418 O O . GLY A 1 181 ? 3.613 9.116 -8.445 1.00 95.94 181 GLY A O 1
ATOM 1419 N N . GLU A 1 182 ? 5.160 7.546 -8.044 1.00 95.12 182 GLU A N 1
ATOM 1420 C CA . GLU A 1 182 ? 5.985 7.872 -9.215 1.00 95.12 182 GLU A CA 1
ATOM 1421 C C . GLU A 1 182 ? 5.239 7.589 -10.525 1.00 95.12 182 GLU A C 1
ATOM 1423 O O . GLU A 1 182 ? 5.239 8.417 -11.436 1.00 95.12 182 GLU A O 1
ATOM 1428 N N . ALA A 1 183 ? 4.540 6.451 -10.602 1.00 92.06 183 ALA A N 1
ATOM 1429 C CA . ALA A 1 183 ? 3.751 6.081 -11.774 1.00 92.06 183 ALA A CA 1
ATOM 1430 C C . ALA A 1 183 ? 2.556 7.017 -12.024 1.00 92.06 183 ALA A C 1
ATOM 1432 O O . ALA A 1 183 ? 2.137 7.179 -13.171 1.00 92.06 183 ALA A O 1
ATOM 1433 N N . SER A 1 184 ? 2.005 7.648 -10.980 1.00 93.19 184 SER A N 1
ATOM 1434 C CA . SER A 1 184 ? 0.886 8.581 -11.136 1.00 93.19 184 SER A CA 1
ATOM 1435 C C . SER A 1 184 ? 1.301 9.930 -11.729 1.00 93.19 184 SER A C 1
ATOM 1437 O O . SER A 1 184 ? 0.433 10.662 -12.204 1.00 93.19 184 SER A O 1
ATOM 1439 N N . GLY A 1 185 ? 2.591 10.287 -11.693 1.00 92.25 185 GLY A N 1
ATOM 1440 C CA . GLY A 1 185 ? 3.093 11.583 -12.167 1.00 92.25 185 GLY A CA 1
ATOM 1441 C C . GLY A 1 185 ? 2.506 12.793 -11.426 1.00 92.25 185 GLY A C 1
ATOM 1442 O O . GLY A 1 185 ? 2.531 13.906 -11.948 1.00 92.25 185 GLY A O 1
ATOM 1443 N N . SER A 1 186 ? 1.928 12.585 -10.239 1.00 94.31 186 SER A N 1
ATOM 1444 C CA . SER A 1 186 ? 1.311 13.652 -9.444 1.00 94.31 186 SER A CA 1
ATOM 1445 C C . SER A 1 186 ? 2.359 14.505 -8.727 1.00 94.31 186 SER A C 1
ATOM 1447 O O . SER A 1 186 ? 3.475 14.057 -8.465 1.00 94.31 186 SER A O 1
ATOM 1449 N N . ALA A 1 187 ? 1.996 15.743 -8.382 1.00 95.12 187 ALA A N 1
ATOM 1450 C CA . ALA A 1 187 ? 2.882 16.630 -7.633 1.00 95.12 187 ALA A CA 1
ATOM 1451 C C . ALA A 1 187 ? 3.240 16.026 -6.251 1.00 95.12 187 ALA A C 1
ATOM 1453 O O . ALA A 1 187 ? 2.342 15.494 -5.586 1.00 95.12 187 ALA A O 1
ATOM 1454 N N . PRO A 1 188 ? 4.504 16.138 -5.789 1.00 95.69 188 PRO A N 1
ATOM 1455 C CA . PRO A 1 188 ? 4.958 15.590 -4.505 1.00 95.69 188 PRO A CA 1
ATOM 1456 C C . PRO A 1 188 ? 4.072 15.974 -3.317 1.00 95.69 188 PRO A C 1
ATOM 1458 O O . PRO A 1 188 ? 3.683 15.116 -2.529 1.00 95.69 188 PRO A O 1
ATOM 1461 N N . ASP A 1 189 ? 3.684 17.244 -3.229 1.00 95.44 189 ASP A N 1
ATOM 1462 C CA . ASP A 1 189 ? 2.899 17.798 -2.123 1.00 95.44 189 ASP A CA 1
ATOM 1463 C C . ASP A 1 189 ? 1.527 17.115 -2.016 1.00 95.44 189 ASP A C 1
ATOM 1465 O O . ASP A 1 189 ? 1.053 16.794 -0.925 1.00 95.44 189 ASP A O 1
ATOM 1469 N N . VAL A 1 190 ? 0.909 16.831 -3.169 1.00 95.75 190 VAL A N 1
ATOM 1470 C CA . VAL A 1 190 ? -0.385 16.144 -3.264 1.00 95.75 190 VAL A CA 1
ATOM 1471 C C . VAL A 1 190 ? -0.245 14.684 -2.838 1.00 95.75 190 VAL A C 1
ATOM 1473 O O . VAL A 1 190 ? -1.106 14.176 -2.117 1.00 95.75 190 VAL A O 1
ATOM 1476 N N . LEU A 1 191 ? 0.843 14.014 -3.231 1.00 96.81 191 LEU A N 1
ATOM 1477 C CA . LEU A 1 191 ? 1.133 12.640 -2.812 1.00 96.81 191 LEU A CA 1
ATOM 1478 C C . LEU A 1 191 ? 1.314 12.557 -1.292 1.00 96.81 191 LEU A C 1
ATOM 1480 O O . LEU A 1 191 ? 0.647 11.750 -0.644 1.00 96.81 191 LEU A O 1
ATOM 1484 N N . ILE A 1 192 ? 2.146 13.429 -0.716 1.00 96.75 192 ILE A N 1
ATOM 1485 C CA . ILE A 1 192 ? 2.419 13.478 0.729 1.00 96.75 192 ILE A CA 1
ATOM 1486 C C . ILE A 1 192 ? 1.128 13.742 1.508 1.00 96.75 192 ILE A C 1
ATOM 1488 O O . ILE A 1 192 ? 0.787 12.979 2.415 1.00 96.75 192 ILE A O 1
ATOM 1492 N N . ALA A 1 193 ? 0.372 14.774 1.119 1.00 96.12 193 ALA A N 1
ATOM 1493 C CA . ALA A 1 193 ? -0.891 15.116 1.765 1.00 96.12 193 ALA A CA 1
ATOM 1494 C C . ALA A 1 193 ? -1.891 13.953 1.708 1.00 96.12 193 ALA A C 1
ATOM 1496 O O . ALA A 1 193 ? -2.544 13.645 2.705 1.00 96.12 193 ALA A O 1
ATOM 1497 N N . THR A 1 194 ? -1.973 13.256 0.572 1.00 96.75 194 THR A N 1
ATOM 1498 C CA . THR A 1 194 ? -2.876 12.110 0.400 1.00 96.75 194 THR A CA 1
ATOM 1499 C C . THR A 1 194 ? -2.466 10.928 1.277 1.00 96.75 194 THR A C 1
ATOM 1501 O O . THR A 1 194 ? -3.332 10.312 1.907 1.00 96.75 194 THR A O 1
ATOM 1504 N N . VAL A 1 195 ? -1.164 10.625 1.376 1.00 96.94 195 VAL A N 1
ATOM 1505 C CA . VAL A 1 195 ? -0.670 9.550 2.251 1.00 96.94 195 VAL A CA 1
ATOM 1506 C C . VAL A 1 195 ? -1.020 9.837 3.706 1.00 96.94 195 VAL A C 1
ATOM 1508 O O . VAL A 1 195 ? -1.597 8.971 4.365 1.00 96.94 195 VAL A O 1
ATOM 1511 N N . ILE A 1 196 ? -0.715 11.047 4.185 1.00 96.38 196 ILE A N 1
ATOM 1512 C CA . ILE A 1 196 ? -0.962 11.455 5.573 1.00 96.38 196 ILE A CA 1
ATOM 1513 C C . ILE A 1 196 ? -2.464 11.469 5.877 1.00 96.38 196 ILE A C 1
ATOM 1515 O O . ILE A 1 196 ? -2.879 10.978 6.920 1.00 96.38 196 ILE A O 1
ATOM 1519 N N . ALA A 1 197 ? -3.293 11.992 4.971 1.00 96.06 197 ALA A N 1
ATOM 1520 C CA . ALA A 1 197 ? -4.722 12.146 5.227 1.00 96.06 197 ALA A CA 1
ATOM 1521 C C . ALA A 1 197 ? -5.527 10.843 5.095 1.00 96.06 197 ALA A C 1
ATOM 1523 O O . ALA A 1 197 ? -6.571 10.712 5.733 1.00 96.06 197 ALA A O 1
ATOM 1524 N N . SER A 1 198 ? -5.112 9.911 4.227 1.00 96.50 198 SER A N 1
ATOM 1525 C CA . SER A 1 198 ? -6.017 8.839 3.776 1.00 96.50 198 SER A CA 1
ATOM 1526 C C . SER A 1 198 ? -5.432 7.432 3.683 1.00 96.50 198 SER A C 1
ATOM 1528 O O . SER A 1 198 ? -6.206 6.470 3.736 1.00 96.50 198 SER A O 1
ATOM 1530 N N . LEU A 1 199 ? -4.112 7.285 3.533 1.00 97.00 199 LEU A N 1
ATOM 1531 C CA . LEU A 1 199 ? -3.488 5.969 3.352 1.00 97.00 199 LEU A CA 1
ATOM 1532 C C . LEU A 1 199 ? -2.842 5.445 4.630 1.00 97.00 199 LEU A C 1
ATOM 1534 O O . LEU A 1 199 ? -2.817 4.230 4.832 1.00 97.00 199 LEU A O 1
ATOM 1538 N N . LEU A 1 200 ? -2.362 6.346 5.489 1.00 96.81 200 LEU A N 1
ATOM 1539 C CA . LEU A 1 200 ? -1.750 6.022 6.768 1.00 96.81 200 LEU A CA 1
ATOM 1540 C C . LEU A 1 200 ? -2.768 6.181 7.918 1.00 96.81 200 LEU A C 1
ATOM 1542 O O . LEU A 1 200 ? -3.503 7.168 7.950 1.00 96.81 200 LEU A O 1
ATOM 1546 N N . PRO A 1 201 ? -2.822 5.251 8.889 1.00 96.81 201 PRO A N 1
ATOM 1547 C CA . PRO A 1 201 ? -3.618 5.439 10.099 1.00 96.81 201 PRO A CA 1
ATOM 1548 C C . PRO A 1 201 ? -3.186 6.694 10.872 1.00 96.81 201 PRO A C 1
ATOM 1550 O O . PRO A 1 201 ? -1.991 6.903 11.085 1.00 96.81 201 PRO A O 1
ATOM 1553 N N . ALA A 1 202 ? -4.153 7.487 11.343 1.00 95.50 202 ALA A N 1
ATOM 1554 C CA . ALA A 1 202 ? -3.910 8.760 12.035 1.00 95.50 202 ALA A CA 1
ATOM 1555 C C . ALA A 1 202 ? -3.025 8.634 13.295 1.00 95.50 202 ALA A C 1
ATOM 1557 O O . ALA A 1 202 ? -2.312 9.559 13.664 1.00 95.50 202 ALA A O 1
ATOM 1558 N N . ASP A 1 203 ? -3.014 7.478 13.960 1.00 94.62 203 ASP A N 1
ATOM 1559 C CA . ASP A 1 203 ? -2.139 7.262 15.120 1.00 94.62 203 ASP A CA 1
ATOM 1560 C C . ASP A 1 203 ? -0.647 7.158 14.730 1.00 94.62 203 ASP A C 1
ATOM 1562 O O . ASP A 1 203 ? 0.240 7.377 15.554 1.00 94.62 203 ASP A O 1
ATOM 1566 N N . ILE A 1 204 ? -0.358 6.850 13.461 1.00 95.81 204 ILE A N 1
ATOM 1567 C CA . ILE A 1 204 ? 0.997 6.682 12.916 1.00 95.81 204 ILE A CA 1
ATOM 1568 C C . ILE A 1 204 ? 1.465 7.944 12.191 1.00 95.81 204 ILE A C 1
ATOM 1570 O O . ILE A 1 204 ? 2.668 8.192 12.135 1.00 95.81 204 ILE A O 1
ATOM 1574 N N . THR A 1 205 ? 0.549 8.782 11.693 1.00 95.19 205 THR A N 1
ATOM 1575 C CA . THR A 1 205 ? 0.900 10.061 11.048 1.00 95.19 205 THR A CA 1
ATOM 1576 C C . THR A 1 205 ? 1.697 10.967 11.978 1.00 95.19 205 THR A C 1
ATOM 1578 O O . THR A 1 205 ? 2.612 11.639 11.522 1.00 95.19 205 THR A O 1
ATOM 1581 N N . ASN A 1 206 ? 1.441 10.906 13.287 1.00 93.88 206 ASN A N 1
ATOM 1582 C CA . ASN A 1 206 ? 2.167 11.679 14.299 1.00 93.88 206 ASN A CA 1
ATOM 1583 C C . ASN A 1 206 ? 3.640 11.262 14.464 1.00 93.88 206 ASN A C 1
ATOM 1585 O O . ASN A 1 206 ? 4.416 11.986 15.082 1.00 93.88 206 ASN A O 1
ATOM 1589 N N . LEU A 1 207 ? 4.035 10.092 13.946 1.00 95.31 207 LEU A N 1
ATOM 1590 C CA . LEU A 1 207 ? 5.435 9.663 13.918 1.00 95.31 207 LEU A CA 1
ATOM 1591 C C . LEU A 1 207 ? 6.201 10.228 12.722 1.00 95.31 207 LEU A C 1
ATOM 1593 O O . LEU A 1 207 ? 7.431 10.219 12.727 1.00 95.31 207 LEU A O 1
ATOM 1597 N N . VAL A 1 208 ? 5.490 10.672 11.685 1.00 94.88 208 VAL A N 1
ATOM 1598 C CA . VAL A 1 208 ? 6.092 11.194 10.464 1.00 94.88 208 VAL A CA 1
ATOM 1599 C C . VAL A 1 208 ? 6.132 12.717 10.567 1.00 94.88 208 VAL A C 1
ATOM 1601 O O . VAL A 1 208 ? 5.092 13.336 10.792 1.00 94.88 208 VAL A O 1
ATOM 1604 N N . PRO A 1 209 ? 7.303 13.356 10.405 1.00 90.38 209 PRO A N 1
ATOM 1605 C CA . PRO A 1 209 ? 7.381 14.808 10.410 1.00 90.38 209 PRO A CA 1
ATOM 1606 C C . PRO A 1 209 ? 6.467 15.399 9.323 1.00 90.38 209 PRO A C 1
ATOM 1608 O O . PRO A 1 209 ? 6.530 14.951 8.176 1.00 90.38 209 PRO A O 1
ATOM 1611 N N . PRO A 1 210 ? 5.656 16.424 9.634 1.00 82.81 210 PRO A N 1
ATOM 1612 C CA . PRO A 1 210 ? 4.710 17.002 8.677 1.00 82.81 210 PRO A CA 1
ATOM 1613 C C . PRO A 1 210 ? 5.386 17.774 7.530 1.00 82.81 210 PRO A C 1
ATOM 1615 O O . PRO A 1 210 ? 4.724 18.139 6.566 1.00 82.81 210 PRO A O 1
ATOM 1618 N N . ALA A 1 211 ? 6.695 18.033 7.622 1.00 83.75 211 ALA A N 1
ATOM 1619 C CA . ALA A 1 211 ? 7.433 18.937 6.741 1.00 83.75 211 ALA A CA 1
ATOM 1620 C C . ALA A 1 211 ? 8.494 18.211 5.894 1.00 83.75 211 ALA A C 1
ATOM 1622 O O . ALA A 1 211 ? 9.681 18.531 5.956 1.00 83.75 211 ALA A O 1
ATOM 1623 N N . ALA A 1 212 ? 8.081 17.217 5.107 1.00 91.75 212 ALA A N 1
ATOM 1624 C CA . ALA A 1 212 ? 8.958 16.648 4.086 1.00 91.75 212 ALA A CA 1
ATOM 1625 C C . ALA A 1 212 ? 9.073 17.616 2.890 1.00 91.75 212 ALA A C 1
ATOM 1627 O O . ALA A 1 212 ? 8.035 18.016 2.364 1.00 91.75 212 ALA A O 1
ATOM 1628 N N . PRO A 1 213 ? 10.285 17.990 2.438 1.00 91.56 213 PRO A N 1
ATOM 1629 C CA . PRO A 1 213 ? 10.451 18.922 1.320 1.00 91.56 213 PRO A CA 1
ATOM 1630 C C . PRO A 1 213 ? 10.158 18.289 -0.046 1.00 91.56 213 PRO A C 1
ATOM 1632 O O . PRO A 1 213 ? 9.822 18.999 -0.988 1.00 91.56 213 PRO A O 1
ATOM 1635 N N . ASP A 1 214 ? 10.310 16.970 -0.171 1.00 96.56 214 ASP A N 1
ATOM 1636 C CA . ASP A 1 214 ? 10.066 16.233 -1.405 1.00 96.56 214 ASP A CA 1
ATOM 1637 C C . ASP A 1 214 ? 9.549 14.807 -1.127 1.00 96.56 214 ASP A C 1
ATOM 1639 O O . ASP A 1 214 ? 9.563 14.301 0.004 1.00 96.56 214 ASP A O 1
ATOM 1643 N N . TRP A 1 215 ? 9.058 14.161 -2.187 1.00 96.50 215 TRP A N 1
ATOM 1644 C CA . TRP A 1 215 ? 8.486 12.816 -2.129 1.00 96.50 215 TRP A CA 1
ATOM 1645 C C . TRP A 1 215 ? 9.497 11.728 -1.710 1.00 96.50 215 TRP A C 1
ATOM 1647 O O . TRP A 1 215 ? 9.169 10.936 -0.819 1.00 96.50 215 TRP A O 1
ATOM 1657 N N . PRO A 1 216 ? 10.734 11.686 -2.249 1.00 97.62 216 PRO A N 1
ATOM 1658 C CA . PRO A 1 216 ? 11.725 10.694 -1.829 1.00 97.62 216 PRO A CA 1
ATOM 1659 C C . PRO A 1 216 ? 12.144 10.842 -0.362 1.00 97.62 216 PRO A C 1
ATOM 1661 O O . PRO A 1 216 ? 12.284 9.838 0.342 1.00 97.62 216 PRO A O 1
ATOM 1664 N N . THR A 1 217 ? 12.301 12.073 0.139 1.00 97.75 217 THR A N 1
ATOM 1665 C CA . THR A 1 217 ? 12.633 12.330 1.548 1.00 97.75 217 THR A CA 1
ATOM 1666 C C . THR A 1 217 ? 11.489 11.892 2.451 1.00 97.75 217 THR A C 1
ATOM 1668 O O . THR A 1 217 ? 11.740 11.249 3.470 1.00 97.75 217 THR A O 1
ATOM 1671 N N . PHE A 1 218 ? 10.233 12.156 2.073 1.00 97.50 218 PHE A N 1
ATOM 1672 C CA . PHE A 1 218 ? 9.070 11.638 2.797 1.00 97.50 218 PHE A CA 1
ATOM 1673 C C . PHE A 1 218 ? 9.102 10.106 2.907 1.00 97.50 218 PHE A C 1
ATOM 1675 O O . PHE A 1 218 ? 9.034 9.559 4.012 1.00 97.50 218 PHE A O 1
ATOM 1682 N N . CYS A 1 219 ? 9.281 9.406 1.784 1.00 97.88 219 CYS A N 1
ATOM 1683 C CA . CYS A 1 219 ? 9.337 7.944 1.765 1.00 97.88 219 CYS A CA 1
ATOM 1684 C C . CYS A 1 219 ? 10.516 7.412 2.600 1.00 97.88 219 CYS A C 1
ATOM 1686 O O . CYS A 1 219 ? 10.365 6.454 3.363 1.00 97.88 219 CYS A O 1
ATOM 1688 N N . ALA A 1 220 ? 11.683 8.061 2.532 1.00 97.88 220 ALA A N 1
ATOM 1689 C CA . ALA A 1 220 ? 12.843 7.731 3.357 1.00 97.88 220 ALA A CA 1
ATOM 1690 C C . ALA A 1 220 ? 12.573 7.916 4.861 1.00 97.88 220 ALA A C 1
ATOM 1692 O O . ALA A 1 220 ? 12.939 7.044 5.654 1.00 97.88 220 ALA A O 1
ATOM 1693 N N . MET A 1 221 ? 11.882 8.989 5.260 1.00 97.19 221 MET A N 1
ATOM 1694 C CA . MET A 1 221 ? 11.492 9.217 6.655 1.00 97.19 221 MET A CA 1
ATOM 1695 C C . MET A 1 221 ? 10.578 8.102 7.166 1.00 97.19 221 MET A C 1
ATOM 1697 O O . MET A 1 221 ? 10.867 7.514 8.209 1.00 97.19 221 MET A O 1
ATOM 1701 N N . VAL A 1 222 ? 9.549 7.718 6.403 1.00 97.25 222 VAL A N 1
ATOM 1702 C CA . VAL A 1 222 ? 8.652 6.607 6.770 1.00 97.25 222 VAL A CA 1
ATOM 1703 C C . VAL A 1 222 ? 9.415 5.279 6.894 1.00 97.25 222 VAL A C 1
ATOM 1705 O O . VAL A 1 222 ? 9.201 4.523 7.843 1.00 97.25 222 VAL A O 1
ATOM 1708 N N . ARG A 1 223 ? 10.366 4.991 5.994 1.00 97.69 223 ARG A N 1
ATOM 1709 C CA . ARG A 1 223 ? 11.232 3.795 6.092 1.00 97.69 223 ARG A CA 1
ATOM 1710 C C . ARG A 1 223 ? 12.119 3.802 7.335 1.00 97.69 223 ARG A C 1
ATOM 1712 O O . ARG A 1 223 ? 12.384 2.736 7.906 1.00 97.69 223 ARG A O 1
ATOM 1719 N N . SER A 1 224 ? 12.592 4.987 7.720 1.00 97.44 224 SER A N 1
ATOM 1720 C CA . SER A 1 224 ? 13.509 5.196 8.842 1.00 97.44 224 SER A CA 1
ATOM 1721 C C . SER A 1 224 ? 12.846 5.081 10.215 1.00 97.44 224 SER A C 1
ATOM 1723 O O . SER A 1 224 ? 13.560 4.970 11.210 1.00 97.44 224 SER A O 1
ATOM 1725 N N . LEU A 1 225 ? 11.507 5.031 10.278 1.00 97.50 225 LEU A N 1
ATOM 1726 C CA . LEU A 1 225 ? 10.781 4.808 11.526 1.00 97.50 225 LEU A CA 1
ATOM 1727 C C . LEU A 1 225 ? 11.306 3.560 12.242 1.00 97.50 225 LEU A C 1
ATOM 1729 O O . LEU A 1 225 ? 11.501 2.501 11.631 1.00 97.50 225 LEU A O 1
ATOM 1733 N N . LEU A 1 226 ? 11.530 3.691 13.549 1.00 97.56 226 LEU A N 1
ATOM 1734 C CA . LEU A 1 226 ? 11.997 2.598 14.391 1.00 97.56 226 LEU A CA 1
ATOM 1735 C C . LEU A 1 226 ? 10.864 1.580 14.593 1.00 97.56 226 LEU A C 1
ATOM 1737 O O . LEU A 1 226 ? 9.762 1.972 14.985 1.00 97.56 226 LEU A O 1
ATOM 1741 N N . PRO A 1 227 ? 11.115 0.273 14.387 1.00 97.81 227 PRO A N 1
ATOM 1742 C CA . PRO A 1 227 ? 10.081 -0.745 14.543 1.00 97.81 227 PRO A CA 1
ATOM 1743 C C . PRO A 1 227 ? 9.409 -0.751 15.917 1.00 97.81 227 PRO A C 1
ATOM 1745 O O . PRO A 1 227 ? 8.201 -0.952 16.000 1.00 97.81 227 PRO A O 1
ATOM 1748 N N . GLU A 1 228 ? 10.169 -0.505 16.987 1.00 97.56 228 GLU A N 1
ATOM 1749 C CA . GLU A 1 228 ? 9.629 -0.482 18.351 1.00 97.56 228 GLU A CA 1
ATOM 1750 C C . GLU A 1 228 ? 8.669 0.693 18.566 1.00 97.56 228 GLU A C 1
ATOM 1752 O O . GLU A 1 228 ? 7.594 0.506 19.125 1.00 97.56 228 GLU A O 1
ATOM 1757 N N . THR A 1 229 ? 8.977 1.873 18.019 1.00 97.44 229 THR A N 1
ATOM 1758 C CA . THR A 1 229 ? 8.076 3.033 18.071 1.00 97.44 229 THR A CA 1
ATOM 1759 C C . THR A 1 229 ? 6.780 2.775 17.302 1.00 97.44 229 THR A C 1
ATOM 1761 O O . THR A 1 229 ? 5.701 3.120 17.778 1.00 97.44 229 THR A O 1
ATOM 1764 N N . VAL A 1 230 ? 6.860 2.126 16.134 1.00 97.69 230 VAL A N 1
ATOM 1765 C CA . VAL A 1 230 ? 5.670 1.768 15.343 1.00 97.69 230 VAL A CA 1
ATOM 1766 C C . VAL A 1 230 ? 4.806 0.750 16.090 1.00 97.69 230 VAL A C 1
ATOM 1768 O O . VAL A 1 230 ? 3.593 0.926 16.166 1.00 97.69 230 VAL A O 1
ATOM 1771 N N . LYS A 1 231 ? 5.406 -0.295 16.676 1.00 97.69 231 LYS A N 1
ATOM 1772 C CA . LYS A 1 231 ? 4.673 -1.282 17.487 1.00 97.69 231 LYS A CA 1
ATOM 1773 C C . LYS A 1 231 ? 3.964 -0.639 18.665 1.00 97.69 231 LYS A C 1
ATOM 1775 O O . LYS A 1 231 ? 2.804 -0.959 18.909 1.00 97.69 231 LYS A O 1
ATOM 1780 N N . GLU A 1 232 ? 4.659 0.243 19.373 1.00 97.44 232 GLU A N 1
ATOM 1781 C CA . GLU A 1 232 ? 4.120 0.904 20.551 1.00 97.44 232 GLU A CA 1
ATOM 1782 C C . GLU A 1 232 ? 2.924 1.786 20.188 1.00 97.44 232 GLU A C 1
ATOM 1784 O O . GLU A 1 232 ? 1.854 1.637 20.773 1.00 97.44 232 GLU A O 1
ATOM 1789 N N . ARG A 1 233 ? 3.026 2.590 19.122 1.00 97.38 233 ARG A N 1
ATOM 1790 C CA . ARG A 1 233 ? 1.877 3.363 18.627 1.00 97.38 233 ARG A CA 1
ATOM 1791 C C . ARG A 1 233 ? 0.723 2.489 18.156 1.00 97.38 233 ARG A C 1
ATOM 1793 O O . ARG A 1 233 ? -0.432 2.810 18.415 1.00 97.38 233 ARG A O 1
ATOM 1800 N N . VAL A 1 234 ? 1.003 1.365 17.495 1.00 97.38 234 VAL A N 1
ATOM 1801 C CA . VAL A 1 234 ? -0.047 0.407 17.111 1.00 97.38 234 VAL A CA 1
ATOM 1802 C C . VAL A 1 234 ? -0.718 -0.208 18.345 1.00 97.38 234 VAL A C 1
ATOM 1804 O O . VAL A 1 234 ? -1.930 -0.427 18.324 1.00 97.38 234 VAL A O 1
ATOM 1807 N N . ARG A 1 235 ? 0.029 -0.471 19.423 1.00 97.56 235 ARG A N 1
ATOM 1808 C CA . ARG A 1 235 ? -0.512 -0.958 20.699 1.00 97.56 235 ARG A CA 1
ATOM 1809 C C . ARG A 1 235 ? -1.419 0.087 21.350 1.00 97.56 235 ARG A C 1
ATOM 1811 O O . ARG A 1 235 ? -2.570 -0.233 21.635 1.00 97.56 235 ARG A O 1
ATOM 1818 N N . GLU A 1 236 ? -0.948 1.323 21.496 1.00 97.44 236 GLU A N 1
ATOM 1819 C CA . GLU A 1 236 ? -1.734 2.450 22.025 1.00 97.44 236 GLU A CA 1
ATOM 1820 C C . GLU A 1 236 ? -3.017 2.679 21.211 1.00 97.44 236 GLU A C 1
ATOM 1822 O O . GLU A 1 236 ? -4.106 2.805 21.772 1.00 97.44 236 GLU A O 1
ATOM 1827 N N . ALA A 1 237 ? -2.919 2.659 19.878 1.00 96.50 237 ALA A N 1
ATOM 1828 C CA . ALA A 1 237 ? -4.066 2.819 18.988 1.00 96.50 237 ALA A CA 1
ATOM 1829 C C . ALA A 1 237 ? -5.113 1.714 19.200 1.00 96.50 237 ALA A C 1
ATOM 1831 O O . ALA A 1 237 ? -6.313 1.987 19.270 1.00 96.50 237 ALA A O 1
ATOM 1832 N N . ARG A 1 238 ? -4.677 0.457 19.362 1.00 96.25 238 ARG A N 1
ATOM 1833 C CA . ARG A 1 238 ? -5.579 -0.666 19.668 1.00 96.25 238 ARG A CA 1
ATOM 1834 C C . ARG A 1 238 ? -6.240 -0.517 21.024 1.00 96.25 238 ARG A C 1
ATOM 1836 O O . ARG A 1 238 ? -7.434 -0.776 21.137 1.00 96.25 238 ARG A O 1
ATOM 1843 N N . GLU A 1 239 ? -5.489 -0.106 22.038 1.00 97.25 239 GLU A N 1
ATOM 1844 C CA . GLU A 1 239 ? -6.034 0.144 23.371 1.00 97.25 239 GLU A CA 1
ATOM 1845 C C . GLU A 1 239 ? -7.079 1.261 23.326 1.00 97.25 239 GLU A C 1
ATOM 1847 O O . GLU A 1 239 ? -8.165 1.095 23.873 1.00 97.25 239 GLU A O 1
ATOM 1852 N N . LYS A 1 240 ? -6.822 2.343 22.585 1.00 96.56 240 LYS A N 1
ATOM 1853 C CA . LYS A 1 240 ? -7.773 3.443 22.381 1.00 96.56 240 LYS A CA 1
ATOM 1854 C C . LYS A 1 240 ? -9.037 3.002 21.639 1.00 96.56 240 LYS A C 1
ATOM 1856 O O . LYS A 1 240 ? -10.138 3.393 22.025 1.00 96.56 240 LYS A O 1
ATOM 1861 N N . ILE A 1 241 ? -8.911 2.175 20.598 1.00 95.38 241 ILE A N 1
ATOM 1862 C CA . ILE A 1 241 ? -10.065 1.590 19.893 1.00 95.38 241 ILE A CA 1
ATOM 1863 C C . ILE A 1 241 ? -10.862 0.692 20.846 1.00 95.38 241 ILE A C 1
ATOM 1865 O O . ILE A 1 241 ? -12.070 0.870 20.978 1.00 95.38 241 ILE A O 1
ATOM 1869 N N . ALA A 1 242 ? -10.193 -0.196 21.583 1.00 96.62 242 ALA A N 1
ATOM 1870 C CA . ALA A 1 242 ? -10.837 -1.082 22.549 1.00 96.62 242 ALA A CA 1
ATOM 1871 C C . ALA A 1 242 ? -11.527 -0.306 23.685 1.00 96.62 242 ALA A C 1
ATOM 1873 O O . ALA A 1 242 ? -12.618 -0.678 24.114 1.00 96.62 242 ALA A O 1
ATOM 1874 N N . GLN A 1 243 ? -10.931 0.793 24.156 1.00 97.62 243 GLN A N 1
ATOM 1875 C CA . GLN A 1 243 ? -11.546 1.692 25.133 1.00 97.62 243 GLN A CA 1
ATOM 1876 C C . GLN A 1 243 ? -12.806 2.351 24.568 1.00 97.62 243 GLN A C 1
ATOM 1878 O O . GLN A 1 243 ? -13.830 2.355 25.244 1.00 97.62 243 GLN A O 1
ATOM 1883 N N . ARG A 1 244 ? -12.767 2.854 23.327 1.00 97.12 244 ARG A N 1
ATOM 1884 C CA . ARG A 1 244 ? -13.936 3.447 22.653 1.00 97.12 244 ARG A CA 1
ATOM 1885 C C . ARG A 1 244 ? -15.065 2.438 22.448 1.00 97.12 244 ARG A C 1
ATOM 1887 O O . ARG A 1 244 ? -16.227 2.765 22.659 1.00 97.12 244 ARG A O 1
ATOM 1894 N N . GLU A 1 245 ? -14.741 1.208 22.069 1.00 97.31 245 GLU A N 1
ATOM 1895 C CA . GLU A 1 245 ? -15.733 0.136 21.944 1.00 97.31 245 GLU A CA 1
ATOM 1896 C C . GLU A 1 245 ? -16.325 -0.245 23.307 1.00 97.31 245 GLU A C 1
ATOM 1898 O O . GLU A 1 245 ? -17.538 -0.416 23.437 1.00 97.31 245 GLU A O 1
ATOM 1903 N N . ALA A 1 246 ? -15.494 -0.319 24.350 1.00 97.50 246 ALA A N 1
ATOM 1904 C CA . ALA A 1 246 ? -15.949 -0.600 25.706 1.00 97.50 246 ALA A CA 1
ATOM 1905 C C . ALA A 1 246 ? -16.866 0.508 26.251 1.00 97.50 246 ALA A C 1
ATOM 1907 O O . ALA A 1 246 ? -17.898 0.202 26.851 1.00 97.50 246 ALA A O 1
ATOM 1908 N N . THR A 1 247 ? -16.534 1.784 26.028 1.00 97.94 247 THR A N 1
ATOM 1909 C CA . THR A 1 247 ? -17.385 2.909 26.444 1.00 97.94 247 THR A CA 1
ATOM 1910 C C . THR A 1 247 ? -18.682 2.962 25.642 1.00 97.94 247 THR A C 1
ATOM 1912 O O . THR A 1 247 ? -19.740 3.171 26.235 1.00 97.94 247 THR A O 1
ATOM 1915 N N . ALA A 1 248 ? -18.642 2.687 24.335 1.00 98.06 248 ALA A N 1
ATOM 1916 C CA . ALA A 1 248 ? -19.840 2.584 23.504 1.00 98.06 248 ALA A CA 1
ATOM 1917 C C . ALA A 1 248 ? -20.787 1.474 23.994 1.00 98.06 248 ALA A C 1
ATOM 1919 O O . ALA A 1 248 ? -21.988 1.708 24.132 1.00 98.06 248 ALA A O 1
ATOM 1920 N N . LEU A 1 249 ? -20.249 0.302 24.345 1.00 98.38 249 LEU A N 1
ATOM 1921 C CA . LEU A 1 249 ? -21.033 -0.810 24.889 1.00 98.38 249 LEU A CA 1
ATOM 1922 C C . LEU A 1 249 ? -21.635 -0.478 26.262 1.00 98.38 249 LEU A C 1
ATOM 1924 O O . LEU A 1 249 ? -22.774 -0.851 26.551 1.00 98.38 249 LEU A O 1
ATOM 1928 N N . LEU A 1 250 ? -20.899 0.235 27.122 1.00 98.12 250 LEU A N 1
ATOM 1929 C CA . LEU A 1 250 ? -21.433 0.708 28.401 1.00 98.12 250 LEU A CA 1
ATOM 1930 C C . LEU A 1 250 ? -22.582 1.698 28.197 1.00 98.12 250 LEU A C 1
ATOM 1932 O O . LEU A 1 250 ? -23.610 1.551 28.853 1.00 98.12 250 LEU A O 1
ATOM 1936 N N . LEU A 1 251 ? -22.437 2.645 27.267 1.00 98.38 251 LEU A N 1
ATOM 1937 C CA . LEU A 1 251 ? -23.476 3.617 26.925 1.00 98.38 251 LEU A CA 1
ATOM 1938 C C . LEU A 1 251 ? -24.735 2.940 26.355 1.00 98.38 251 LEU A C 1
ATOM 1940 O O . LEU A 1 251 ? -25.859 3.339 26.655 1.00 98.38 251 LEU A O 1
ATOM 1944 N N . GLU A 1 252 ? -24.574 1.907 25.530 1.00 98.25 252 GLU A N 1
ATOM 1945 C CA . GLU A 1 252 ? -25.703 1.124 25.022 1.00 98.25 252 GLU A CA 1
ATOM 1946 C C . GLU A 1 252 ? -26.426 0.397 26.163 1.00 98.25 252 GLU A C 1
ATOM 1948 O O . GLU A 1 252 ? -27.652 0.452 26.277 1.00 98.25 252 GLU A O 1
ATOM 1953 N N . ARG A 1 253 ? -25.665 -0.202 27.083 1.00 98.31 253 ARG A N 1
ATOM 1954 C CA . ARG A 1 253 ? -26.222 -0.895 28.246 1.00 98.31 253 ARG A CA 1
ATOM 1955 C C . ARG A 1 253 ? -26.934 0.048 29.215 1.00 98.31 253 ARG A C 1
ATOM 1957 O O . ARG A 1 253 ? -27.951 -0.340 29.789 1.00 98.31 253 ARG A O 1
ATOM 1964 N N . THR A 1 254 ? -26.432 1.267 29.422 1.00 98.19 254 THR A N 1
ATOM 1965 C CA . THR A 1 254 ? -27.119 2.259 30.265 1.00 98.19 254 THR A CA 1
ATOM 1966 C C . THR A 1 254 ? -28.439 2.686 29.635 1.00 98.19 254 THR A C 1
ATOM 1968 O O . THR A 1 254 ? -29.449 2.696 30.334 1.00 98.19 254 THR A O 1
ATOM 1971 N N . LYS A 1 255 ? -28.469 2.912 28.314 1.00 98.44 255 LYS A N 1
ATOM 1972 C CA . LYS A 1 255 ? -29.710 3.204 27.576 1.00 98.44 255 LYS A CA 1
ATOM 1973 C C . LYS A 1 255 ? -30.730 2.070 27.688 1.00 98.44 255 LYS A C 1
ATOM 1975 O O . LYS A 1 255 ? -31.912 2.333 27.890 1.00 98.44 255 LYS A O 1
ATOM 1980 N N . GLU A 1 256 ? -30.294 0.811 27.618 1.00 98.12 256 GLU A N 1
ATOM 1981 C CA . GLU A 1 256 ? -31.187 -0.341 27.805 1.00 98.12 256 GLU A CA 1
ATOM 1982 C C . GLU A 1 256 ? -31.782 -0.372 29.224 1.00 98.12 256 GLU A C 1
ATOM 1984 O O . GLU A 1 256 ? -32.980 -0.602 29.399 1.00 98.12 256 GLU A O 1
ATOM 1989 N N . ILE A 1 257 ? -30.970 -0.117 30.256 1.00 98.12 257 ILE A N 1
ATOM 1990 C CA . ILE A 1 257 ? -31.441 -0.074 31.649 1.00 98.12 257 ILE A CA 1
ATOM 1991 C C . ILE A 1 257 ? -32.456 1.059 31.840 1.00 98.12 257 ILE A C 1
ATOM 1993 O O . ILE A 1 257 ? -33.513 0.824 32.426 1.00 98.12 257 ILE A O 1
ATOM 1997 N N . GLU A 1 258 ? -32.173 2.254 31.323 1.00 98.12 258 GLU A N 1
ATOM 1998 C CA . GLU A 1 258 ? -33.088 3.399 31.369 1.00 98.12 258 GLU A CA 1
ATOM 1999 C C . GLU A 1 258 ? -34.405 3.098 30.653 1.00 98.12 258 GLU A C 1
ATOM 2001 O O . GLU A 1 258 ? -35.479 3.333 31.208 1.00 98.12 258 GLU A O 1
ATOM 2006 N N . GLN A 1 259 ? -34.346 2.489 29.465 1.00 98.19 259 GLN A N 1
ATOM 2007 C CA . GLN A 1 259 ? -35.537 2.083 28.724 1.00 98.19 259 GLN A CA 1
ATOM 2008 C C . GLN A 1 259 ? -36.373 1.061 29.507 1.00 98.19 259 GLN A C 1
ATOM 2010 O O . GLN A 1 259 ? -37.599 1.177 29.564 1.00 98.19 259 GLN A O 1
ATOM 2015 N N . ARG A 1 260 ? -35.733 0.082 30.160 1.00 98.00 260 ARG A N 1
ATOM 2016 C CA . ARG A 1 260 ? -36.427 -0.916 30.991 1.00 98.00 260 ARG A CA 1
ATOM 2017 C C . ARG A 1 260 ? -37.042 -0.306 32.247 1.00 98.00 260 ARG A C 1
ATOM 2019 O O . ARG A 1 260 ? -38.129 -0.726 32.643 1.00 98.00 260 ARG A O 1
ATOM 2026 N N . LEU A 1 261 ? -36.378 0.670 32.866 1.00 98.00 261 LEU A N 1
ATOM 2027 C CA . LEU A 1 261 ? -36.920 1.409 34.009 1.00 98.00 261 LEU A CA 1
ATOM 2028 C C . LEU A 1 261 ? -38.127 2.258 33.595 1.00 98.00 261 LEU A C 1
ATOM 2030 O O . LEU A 1 261 ? -39.162 2.187 34.256 1.00 98.00 261 LEU A O 1
ATOM 2034 N N . ALA A 1 262 ? -38.041 2.968 32.469 1.00 97.62 262 ALA A N 1
ATOM 2035 C CA . ALA A 1 262 ? -39.155 3.736 31.917 1.00 97.62 262 ALA A CA 1
ATOM 2036 C C . ALA A 1 262 ? -40.354 2.834 31.570 1.00 97.62 262 ALA A C 1
ATOM 2038 O O . ALA A 1 262 ? -41.498 3.155 31.891 1.00 97.62 262 ALA A O 1
ATOM 2039 N N . GLU A 1 263 ? -40.112 1.661 30.975 1.00 97.56 263 GLU A N 1
ATOM 2040 C CA . GLU A 1 263 ? -41.168 0.682 30.706 1.00 97.56 263 GLU A CA 1
ATOM 2041 C C . GLU A 1 263 ? -41.796 0.154 32.006 1.00 97.56 263 GLU A C 1
ATOM 2043 O O . GLU A 1 263 ? -43.018 0.008 32.109 1.00 97.56 263 GLU A O 1
ATOM 2048 N N . GLN A 1 264 ? -40.982 -0.122 33.028 1.00 96.31 264 GLN A N 1
ATOM 2049 C CA . GLN A 1 264 ? -41.474 -0.551 34.332 1.00 96.31 264 GLN A CA 1
ATOM 2050 C C . GLN A 1 264 ? -42.355 0.529 34.977 1.00 96.31 264 GLN A C 1
ATOM 2052 O O . GLN A 1 264 ? -43.433 0.209 35.483 1.00 96.31 264 GLN A O 1
ATOM 2057 N N . GLU A 1 265 ? -41.946 1.795 34.921 1.00 96.12 265 GLU A N 1
ATOM 2058 C CA . GLU A 1 265 ? -42.727 2.923 35.427 1.00 96.12 265 GLU A CA 1
ATOM 2059 C C . GLU A 1 265 ? -44.061 3.070 34.683 1.00 96.12 265 GLU A C 1
ATOM 2061 O O . GLU A 1 265 ? -45.115 3.144 35.320 1.00 96.12 265 GLU A O 1
ATOM 2066 N N . GLN A 1 266 ? -44.056 2.985 33.349 1.00 95.19 266 GLN A N 1
ATOM 2067 C CA . GLN A 1 266 ? -45.284 2.982 32.547 1.00 95.19 266 GLN A CA 1
ATOM 2068 C C . GLN A 1 266 ? -46.218 1.825 32.931 1.00 95.19 266 GLN A C 1
ATOM 2070 O O . GLN A 1 266 ? -47.430 2.017 33.064 1.00 95.19 266 GLN A O 1
ATOM 2075 N N . ARG A 1 267 ? -45.673 0.627 33.183 1.00 94.25 267 ARG A N 1
ATOM 2076 C CA . ARG A 1 267 ? -46.453 -0.526 33.664 1.00 94.25 267 ARG A CA 1
ATOM 2077 C C . ARG A 1 267 ? -47.055 -0.276 35.051 1.00 94.25 267 ARG A C 1
ATOM 2079 O O . ARG A 1 267 ? -48.197 -0.676 35.290 1.00 94.25 267 ARG A O 1
ATOM 2086 N N . HIS A 1 268 ? -46.330 0.376 35.963 1.00 91.31 268 HIS A N 1
ATOM 2087 C CA . HIS A 1 268 ? -46.857 0.751 37.280 1.00 91.31 268 HIS A CA 1
ATOM 2088 C C . HIS A 1 268 ? -47.953 1.821 37.173 1.00 91.31 268 HIS A C 1
ATOM 2090 O O . HIS A 1 268 ? -49.012 1.661 37.784 1.00 91.31 268 HIS A O 1
ATOM 2096 N N . ALA A 1 269 ? -47.755 2.846 36.342 1.00 91.44 269 ALA A N 1
ATOM 2097 C CA . ALA A 1 269 ? -48.749 3.885 36.084 1.00 91.44 269 ALA A CA 1
ATOM 2098 C C . ALA A 1 269 ? -50.036 3.316 35.455 1.00 91.44 269 ALA A C 1
ATOM 2100 O O . ALA A 1 269 ? -51.141 3.691 35.851 1.00 91.44 269 ALA A O 1
ATOM 2101 N N . ALA A 1 270 ? -49.912 2.355 34.532 1.00 88.94 270 ALA A N 1
ATOM 2102 C CA . ALA A 1 270 ? -51.054 1.674 33.923 1.00 88.94 270 ALA A CA 1
ATOM 2103 C C . ALA A 1 270 ? -51.833 0.806 34.930 1.00 88.94 270 ALA A C 1
ATOM 2105 O O . ALA A 1 270 ? -53.063 0.772 34.892 1.00 88.94 270 ALA A O 1
ATOM 2106 N N . ARG A 1 271 ? -51.147 0.135 35.869 1.00 86.38 271 ARG A N 1
ATOM 2107 C CA . ARG A 1 271 ? -51.801 -0.668 36.923 1.00 86.38 271 ARG A CA 1
ATOM 2108 C C . ARG A 1 271 ? -52.477 0.180 38.005 1.00 86.38 271 ARG A C 1
ATOM 2110 O O . ARG A 1 271 ? -53.478 -0.253 38.569 1.00 86.38 271 ARG A O 1
ATOM 2117 N N . GLY A 1 272 ? -51.970 1.381 38.283 1.00 69.44 272 GLY A N 1
ATOM 2118 C CA . GLY A 1 272 ? -52.479 2.259 39.344 1.00 69.44 272 GLY A CA 1
ATOM 2119 C C . GLY A 1 272 ? -53.892 2.820 39.126 1.00 69.44 272 GLY A C 1
ATOM 2120 O O . GLY A 1 272 ? -54.514 3.263 40.085 1.00 69.44 272 GLY A O 1
ATOM 2121 N N . ARG A 1 273 ? -54.448 2.772 37.906 1.00 60.34 273 ARG A N 1
ATOM 2122 C CA . ARG A 1 273 ? -55.798 3.308 37.616 1.00 60.34 273 ARG A CA 1
ATOM 2123 C C . ARG A 1 273 ? -56.960 2.355 37.927 1.00 60.34 273 ARG A C 1
ATOM 2125 O O . ARG A 1 273 ? -58.111 2.734 37.745 1.00 60.34 273 ARG A O 1
ATOM 2132 N N . GLY A 1 274 ? -56.680 1.139 38.398 1.00 56.81 274 GLY A N 1
ATOM 2133 C CA . GLY A 1 274 ? -57.697 0.127 38.709 1.00 56.81 274 GLY A CA 1
ATOM 2134 C C . GLY A 1 274 ? -58.123 0.047 40.176 1.00 56.81 274 GLY A C 1
ATOM 2135 O O . GLY A 1 274 ? -58.912 -0.836 40.509 1.00 56.81 274 GLY A O 1
ATOM 2136 N N . TYR A 1 275 ? -57.625 0.921 41.060 1.00 55.94 275 TYR A N 1
ATOM 2137 C CA . TYR A 1 275 ? -58.123 0.995 42.437 1.00 55.94 275 TYR A CA 1
ATOM 2138 C C . TYR A 1 275 ? -59.499 1.674 42.434 1.00 55.94 275 TYR A C 1
ATOM 2140 O O . TYR A 1 275 ? -59.656 2.846 42.767 1.00 55.94 275 TYR A O 1
ATOM 2148 N N . VAL A 1 276 ? -60.517 0.922 42.014 1.00 57.25 276 VAL A N 1
ATOM 2149 C CA . VAL A 1 276 ? -61.898 1.206 42.396 1.00 57.25 276 VAL A CA 1
ATOM 2150 C C . VAL A 1 276 ? -61.892 1.222 43.927 1.00 57.25 276 VAL A C 1
ATOM 2152 O O . VAL A 1 276 ? -61.422 0.244 44.515 1.00 57.25 276 VAL A O 1
ATOM 2155 N N . PRO A 1 277 ? -62.344 2.298 44.595 1.00 54.16 277 PRO A N 1
ATOM 2156 C CA . PRO A 1 277 ? -62.473 2.322 46.044 1.00 54.16 277 PRO A CA 1
ATOM 2157 C C . PRO A 1 277 ? -63.486 1.245 46.437 1.00 54.16 277 PRO A C 1
ATOM 2159 O O . PRO A 1 277 ? -64.697 1.460 46.428 1.00 54.16 277 PRO A O 1
ATOM 2162 N N . SER A 1 278 ? -62.996 0.036 46.703 1.00 51.41 278 SER A N 1
ATOM 2163 C CA . SER A 1 278 ? -63.806 -1.049 47.221 1.00 51.41 278 SER A CA 1
ATOM 2164 C C . SER A 1 278 ? -64.152 -0.686 48.652 1.00 51.41 278 SER A C 1
ATOM 2166 O O . SER A 1 278 ? -63.344 -0.870 49.553 1.00 51.41 278 SER A O 1
ATOM 2168 N N . GLN A 1 279 ? -65.344 -0.112 48.782 1.00 51.97 279 GLN A N 1
ATOM 2169 C CA . GLN A 1 279 ? -66.294 -0.282 49.872 1.00 51.97 279 GLN A CA 1
ATOM 2170 C C . GLN A 1 279 ? -65.691 -0.209 51.280 1.00 51.97 279 GLN A C 1
ATOM 2172 O O . GLN A 1 279 ? -65.041 -1.131 51.763 1.00 51.97 279 GLN A O 1
ATOM 2177 N N . THR A 1 280 ? -65.993 0.913 51.935 1.00 57.41 280 THR A N 1
ATOM 2178 C CA . THR A 1 280 ? -66.283 1.023 53.373 1.00 57.41 280 THR A CA 1
ATOM 2179 C C . THR A 1 280 ? -66.128 -0.284 54.165 1.00 57.41 280 THR A C 1
ATOM 2181 O O . THR A 1 280 ? -66.913 -1.212 53.945 1.00 57.41 280 THR A O 1
ATOM 2184 N N . PRO A 1 281 ? -65.173 -0.366 55.111 1.00 57.97 281 PRO A N 1
ATOM 2185 C CA . PRO A 1 281 ? -65.046 -1.537 55.964 1.00 57.97 281 PRO A CA 1
ATOM 2186 C C . PRO A 1 281 ? -66.332 -1.728 56.786 1.00 57.97 281 PRO A C 1
ATOM 2188 O O . PRO A 1 281 ? -66.897 -0.740 57.267 1.00 57.97 281 PRO A O 1
ATOM 2191 N N . PRO A 1 282 ? -66.812 -2.970 56.971 1.00 61.81 282 PRO A N 1
ATOM 2192 C CA . PRO A 1 282 ? -67.941 -3.223 57.850 1.00 61.81 282 PRO A CA 1
ATOM 2193 C C . PRO A 1 282 ? -67.581 -2.812 59.292 1.00 61.81 282 PRO A C 1
ATOM 2195 O O . PRO A 1 282 ? -66.466 -3.078 59.756 1.00 61.81 282 PRO A O 1
ATOM 2198 N N . PRO A 1 283 ? -68.499 -2.155 60.018 1.00 52.31 283 PRO A N 1
ATOM 2199 C CA . PRO A 1 283 ? -68.249 -1.678 61.371 1.00 52.31 283 PRO A CA 1
ATOM 2200 C C . PRO A 1 283 ? -68.146 -2.870 62.332 1.00 52.31 283 PRO A C 1
ATOM 2202 O O . PRO A 1 283 ? -69.072 -3.672 62.417 1.00 52.31 283 PRO A O 1
ATOM 2205 N N . GLY A 1 284 ? -67.040 -2.993 63.080 1.00 54.84 284 GLY A N 1
ATOM 2206 C CA . GLY A 1 284 ? -67.003 -3.908 64.232 1.00 54.84 284 GLY A CA 1
ATOM 2207 C C . GLY A 1 284 ? -65.660 -4.497 64.665 1.00 54.84 284 GLY A C 1
ATOM 2208 O O . GLY A 1 284 ? -65.592 -5.036 65.767 1.00 54.84 284 GLY A O 1
ATOM 2209 N N . TYR A 1 285 ? -64.581 -4.403 63.885 1.00 47.84 285 TYR A N 1
ATOM 2210 C CA . TYR A 1 285 ? -63.303 -4.997 64.304 1.00 47.84 285 TYR A CA 1
ATOM 2211 C C . TYR A 1 285 ? -62.452 -4.025 65.128 1.00 47.84 285 TYR A C 1
ATOM 2213 O O . TYR A 1 285 ? -61.912 -3.045 64.617 1.00 47.84 285 TYR A O 1
ATOM 2221 N N . ARG A 1 286 ? -62.347 -4.310 66.431 1.00 51.22 286 ARG A N 1
ATOM 2222 C CA . ARG A 1 286 ? -61.478 -3.594 67.371 1.00 51.22 286 ARG A CA 1
ATOM 2223 C C . ARG A 1 286 ? -59.995 -3.871 67.076 1.00 51.22 286 ARG A C 1
ATOM 2225 O O . ARG A 1 286 ? -59.652 -5.024 66.802 1.00 51.22 286 ARG A O 1
ATOM 2232 N N . PRO A 1 287 ? -59.108 -2.868 67.198 1.00 47.25 287 PRO A N 1
ATOM 2233 C CA . PRO A 1 287 ? -57.669 -3.069 67.107 1.00 47.25 287 PRO A CA 1
ATOM 2234 C C . PRO A 1 287 ? -57.194 -3.912 68.289 1.00 47.25 287 PRO A C 1
ATOM 2236 O O . PRO A 1 287 ? -57.540 -3.643 69.439 1.00 47.25 287 PRO A O 1
ATOM 2239 N N . ARG A 1 288 ? -56.413 -4.952 68.000 1.00 50.25 288 ARG A N 1
ATOM 2240 C CA . ARG A 1 288 ? -55.681 -5.712 69.008 1.00 50.25 288 ARG A CA 1
ATOM 2241 C C . ARG A 1 288 ? -54.340 -5.019 69.207 1.00 50.25 288 ARG A C 1
ATOM 2243 O O . ARG A 1 288 ? -53.503 -5.044 68.308 1.00 50.25 288 ARG A O 1
ATOM 2250 N N . ASP A 1 289 ? -54.174 -4.397 70.367 1.00 49.28 289 ASP A N 1
ATOM 2251 C CA . ASP A 1 289 ? -52.921 -3.799 70.813 1.00 49.28 289 ASP A CA 1
ATOM 2252 C C . ASP A 1 289 ? -51.819 -4.865 70.836 1.00 49.28 289 ASP A C 1
ATOM 2254 O O . ASP A 1 289 ? -51.796 -5.755 71.691 1.00 49.28 289 ASP A O 1
ATOM 2258 N N . HIS A 1 290 ? -50.901 -4.795 69.875 1.00 48.28 290 HIS A N 1
ATOM 2259 C CA . HIS A 1 290 ? -49.648 -5.527 69.937 1.00 48.28 290 HIS A CA 1
ATOM 2260 C C . HIS A 1 290 ? -48.555 -4.577 70.402 1.00 48.28 290 HIS A C 1
ATOM 2262 O O . HIS A 1 290 ? -48.064 -3.719 69.673 1.00 48.28 290 HIS A O 1
ATOM 2268 N N . SER A 1 291 ? -48.242 -4.765 71.679 1.00 45.41 291 SER A N 1
ATOM 2269 C CA . SER A 1 291 ? -47.174 -4.162 72.450 1.00 45.41 291 SER A CA 1
ATOM 2270 C C . SER A 1 291 ? -45.848 -4.095 71.696 1.00 45.41 291 SER A C 1
ATOM 2272 O O . SER A 1 291 ? -45.323 -5.099 71.208 1.00 45.41 291 SER A O 1
ATOM 2274 N N . SER A 1 292 ? -45.288 -2.897 71.730 1.00 50.38 292 SER A N 1
ATOM 2275 C CA . SER A 1 292 ? -43.893 -2.524 71.562 1.00 50.38 292 SER A CA 1
ATOM 2276 C C . SER A 1 292 ? -42.918 -3.593 72.065 1.00 50.38 292 SER A C 1
ATOM 2278 O O . SER A 1 292 ? -42.904 -3.930 73.248 1.00 50.38 292 SER A O 1
ATOM 2280 N N . SER A 1 293 ? -42.041 -4.072 71.183 1.00 41.28 293 SER A N 1
ATOM 2281 C CA . SER A 1 293 ? -40.799 -4.735 71.586 1.00 41.28 293 SER A CA 1
ATOM 2282 C C . SER A 1 293 ? -39.622 -3.854 71.148 1.00 41.28 293 SER A C 1
ATOM 2284 O O . SER A 1 293 ? -39.423 -3.673 69.944 1.00 41.28 293 SER A O 1
ATOM 2286 N N . PRO A 1 294 ? -38.868 -3.251 72.085 1.00 55.59 294 PRO A N 1
ATOM 2287 C CA . PRO A 1 294 ? -37.749 -2.383 71.758 1.00 55.59 294 PRO A CA 1
ATOM 2288 C C . PRO A 1 294 ? -36.536 -3.255 71.425 1.00 55.59 294 PRO A C 1
ATOM 2290 O O . PRO A 1 294 ? -35.963 -3.917 72.293 1.00 55.59 294 PRO A O 1
ATOM 2293 N N . ARG A 1 295 ? -36.128 -3.285 70.154 1.00 45.53 295 ARG A N 1
ATOM 2294 C CA . ARG A 1 295 ? -34.896 -3.971 69.759 1.00 45.53 295 ARG A CA 1
ATOM 2295 C C . ARG A 1 295 ? -33.717 -3.019 69.957 1.00 45.53 295 ARG A C 1
ATOM 2297 O O . ARG A 1 295 ? -33.578 -2.027 69.252 1.00 45.53 295 ARG A O 1
ATOM 2304 N N . ARG A 1 296 ? -32.928 -3.354 70.980 1.00 42.88 296 ARG A N 1
ATOM 2305 C CA . ARG A 1 296 ? -31.652 -2.770 71.404 1.00 42.88 296 ARG A CA 1
ATOM 2306 C C . ARG A 1 296 ? -30.773 -2.273 70.248 1.00 42.88 296 ARG A C 1
ATOM 2308 O O . ARG A 1 296 ? -30.379 -3.060 69.391 1.00 42.88 296 ARG A O 1
ATOM 2315 N N . GLN A 1 297 ? -30.376 -1.005 70.347 1.00 51.28 297 GLN A N 1
ATOM 2316 C CA . GLN A 1 297 ? -29.031 -0.554 69.994 1.00 51.28 297 GLN A CA 1
ATOM 2317 C C . GLN A 1 297 ? -28.011 -1.400 70.765 1.00 51.28 297 GLN A C 1
ATOM 2319 O O . GLN A 1 297 ? -28.139 -1.594 71.976 1.00 51.28 297 GLN A O 1
ATOM 2324 N N . GLY A 1 298 ? -27.027 -1.926 70.050 1.00 43.84 298 GLY A N 1
ATOM 2325 C CA . GLY A 1 298 ? -25.897 -2.646 70.611 1.00 43.84 298 GLY A CA 1
ATOM 2326 C C . GLY A 1 298 ? -24.660 -2.295 69.810 1.00 43.84 298 GLY A C 1
ATOM 2327 O O . GLY A 1 298 ? -24.317 -3.008 68.873 1.00 43.84 298 GLY A O 1
ATOM 2328 N N . ASP A 1 299 ? -24.034 -1.182 70.187 1.00 46.78 299 ASP A N 1
ATOM 2329 C CA . ASP A 1 299 ? -22.610 -0.956 69.980 1.00 46.78 299 ASP A CA 1
ATOM 2330 C C . ASP A 1 299 ? -21.834 -2.080 70.675 1.00 46.78 299 ASP A C 1
ATOM 2332 O O . ASP A 1 299 ? -22.098 -2.415 71.832 1.00 46.78 299 ASP A O 1
ATOM 2336 N N . GLY A 1 300 ? -20.892 -2.694 69.963 1.00 43.09 300 GLY A N 1
ATOM 2337 C CA . GLY A 1 300 ? -20.145 -3.834 70.477 1.00 43.09 300 GLY A CA 1
ATOM 2338 C C . GLY A 1 300 ? -19.002 -4.234 69.561 1.00 43.09 300 GLY A C 1
ATOM 2339 O O . GLY A 1 300 ? -19.112 -5.178 68.786 1.00 43.09 300 GLY A O 1
ATOM 2340 N N . TRP A 1 301 ? -17.891 -3.516 69.689 1.00 45.81 301 TRP A N 1
ATOM 2341 C CA . TRP A 1 301 ? -16.559 -4.012 69.366 1.00 45.81 301 TRP A CA 1
ATOM 2342 C C . TRP A 1 301 ? -16.286 -5.302 70.148 1.00 45.81 301 TRP A C 1
ATOM 2344 O O . TRP A 1 301 ? -16.226 -5.231 71.368 1.00 45.81 301 TRP A O 1
ATOM 2354 N N . PHE A 1 302 ? -16.069 -6.446 69.493 1.00 41.09 302 PHE A N 1
ATOM 2355 C CA . PHE A 1 302 ? -15.331 -7.570 70.086 1.00 41.09 302 PHE A CA 1
ATOM 2356 C C . PHE A 1 302 ? -14.635 -8.412 69.008 1.00 41.09 302 PHE A C 1
ATOM 2358 O O . PHE A 1 302 ? -15.254 -8.944 68.088 1.00 41.09 302 PHE A O 1
ATOM 2365 N N . PHE A 1 303 ? -13.316 -8.509 69.160 1.00 41.50 303 PHE A N 1
ATOM 2366 C CA . PHE A 1 303 ? -12.436 -9.486 68.533 1.00 41.50 303 PHE A CA 1
ATOM 2367 C C . PHE A 1 303 ? -12.774 -10.913 68.999 1.00 41.50 303 PHE A C 1
ATOM 2369 O O . PHE A 1 303 ? -13.032 -11.128 70.179 1.00 41.50 303 PHE A O 1
ATOM 2376 N N . GLY A 1 304 ? -12.577 -11.887 68.105 1.00 41.44 304 GLY A N 1
ATOM 2377 C CA . GLY A 1 304 ? -11.980 -13.173 68.476 1.00 41.44 304 GLY A CA 1
ATOM 2378 C C . GLY A 1 304 ? -12.899 -14.391 68.645 1.00 41.44 304 GLY A C 1
ATOM 2379 O O . GLY A 1 304 ? -13.871 -14.374 69.386 1.00 41.44 304 GLY A O 1
ATOM 2380 N N . ALA A 1 305 ? -12.424 -15.483 68.036 1.00 36.28 305 ALA A N 1
ATOM 2381 C CA . ALA A 1 305 ? -12.636 -16.895 68.371 1.00 36.28 305 ALA A CA 1
ATOM 2382 C C . ALA A 1 305 ? -13.891 -17.630 67.843 1.00 36.28 305 ALA A C 1
ATOM 2384 O O . ALA A 1 305 ? -15.017 -17.471 68.302 1.00 36.28 305 ALA A O 1
ATOM 2385 N N . VAL A 1 306 ? -13.609 -18.562 66.925 1.00 44.47 306 VAL A N 1
ATOM 2386 C CA . VAL A 1 306 ? -14.319 -19.841 66.707 1.00 44.47 306 VAL A CA 1
ATOM 2387 C C . VAL A 1 306 ? -14.208 -20.699 67.993 1.00 44.47 306 VAL A C 1
ATOM 2389 O O . VAL A 1 306 ? -13.217 -20.528 68.708 1.00 44.47 306 VAL A O 1
ATOM 2392 N N . PRO A 1 307 ? -15.128 -21.643 68.306 1.00 49.25 307 PRO A N 1
ATOM 2393 C CA . PRO A 1 307 ? -15.163 -22.932 67.602 1.00 49.25 307 PRO A CA 1
ATOM 2394 C C . PRO A 1 307 ? -16.566 -23.552 67.384 1.00 49.25 307 PRO A C 1
ATOM 2396 O O . PRO A 1 307 ? -17.594 -23.075 67.850 1.00 49.25 307 PRO A O 1
ATOM 2399 N N . ALA A 1 308 ? -16.540 -24.643 66.615 1.00 42.62 308 ALA A N 1
ATOM 2400 C CA . ALA A 1 308 ? -17.590 -25.577 66.210 1.00 42.62 308 ALA A CA 1
ATOM 2401 C C . ALA A 1 308 ? -18.709 -25.905 67.221 1.00 42.62 308 ALA A C 1
ATOM 2403 O O . ALA A 1 308 ? -18.449 -26.023 68.415 1.00 42.62 308 ALA A O 1
ATOM 2404 N N . SER A 1 309 ? -19.906 -26.241 66.705 1.00 41.28 309 SER A N 1
ATOM 2405 C CA . SER A 1 309 ? -20.570 -27.556 66.890 1.00 41.28 309 SER A CA 1
ATOM 2406 C C . SER A 1 309 ? -22.022 -27.579 66.374 1.00 41.28 309 SER A C 1
ATOM 2408 O O . SER A 1 309 ? -22.823 -26.716 66.707 1.00 41.28 309 SER A O 1
ATOM 2410 N N . ASN A 1 310 ? -22.342 -28.641 65.626 1.00 44.91 310 ASN A N 1
ATOM 2411 C CA . ASN A 1 310 ? -23.611 -29.386 65.591 1.00 44.91 310 ASN A CA 1
ATOM 2412 C C . ASN A 1 310 ? -24.939 -28.629 65.380 1.00 44.91 310 ASN A C 1
ATOM 2414 O O . ASN A 1 310 ? -25.604 -28.223 66.329 1.00 44.91 310 ASN A O 1
ATOM 2418 N N . ALA A 1 311 ? -25.412 -28.616 64.129 1.00 41.44 311 ALA A N 1
ATOM 2419 C CA . ALA A 1 311 ? -26.827 -28.420 63.809 1.00 41.44 311 ALA A CA 1
ATOM 2420 C C . ALA A 1 311 ? -27.520 -29.788 63.603 1.00 41.44 311 ALA A C 1
ATOM 2422 O O . ALA A 1 311 ? -26.998 -30.614 62.848 1.00 41.44 311 ALA A O 1
ATOM 2423 N N . PRO A 1 312 ? -28.672 -30.056 64.248 1.00 51.28 312 PRO A N 1
ATOM 2424 C CA . PRO A 1 312 ? -29.398 -31.308 64.093 1.00 51.28 312 PRO A CA 1
ATOM 2425 C C . PRO A 1 312 ? -30.280 -31.331 62.837 1.00 51.28 312 PRO A C 1
ATOM 2427 O O . PRO A 1 312 ? -30.744 -30.312 62.325 1.00 51.28 312 PRO A O 1
ATOM 2430 N N . ALA A 1 313 ? -30.502 -32.558 62.376 1.00 43.69 313 ALA A N 1
ATOM 2431 C CA . ALA A 1 313 ? -31.254 -32.957 61.201 1.00 43.69 313 ALA A CA 1
ATOM 2432 C C . ALA A 1 313 ? -32.682 -32.388 61.134 1.00 43.69 313 ALA A C 1
ATOM 2434 O O . ALA A 1 313 ? -33.470 -32.490 62.073 1.00 43.69 313 ALA A O 1
ATOM 2435 N N . THR A 1 314 ? -33.041 -31.871 59.960 1.00 46.22 314 THR A N 1
ATOM 2436 C CA . THR A 1 314 ? -34.423 -31.580 59.565 1.00 46.22 314 THR A CA 1
ATOM 2437 C C . THR A 1 314 ? -35.030 -32.838 58.925 1.00 46.22 314 THR A C 1
ATOM 2439 O O . THR A 1 314 ? -34.419 -33.386 58.004 1.00 46.22 314 THR A O 1
ATOM 2442 N N . PRO A 1 315 ? -36.204 -33.331 59.361 1.00 51.09 315 PRO A N 1
ATOM 2443 C CA . PRO A 1 315 ? -36.813 -34.514 58.765 1.00 51.09 315 PRO A CA 1
ATOM 2444 C C . PRO A 1 315 ? -37.400 -34.208 57.381 1.00 51.09 315 PRO A C 1
ATOM 2446 O O . PRO A 1 315 ? -38.061 -33.193 57.154 1.00 51.09 315 PRO A O 1
ATOM 2449 N N . GLY A 1 316 ? -37.120 -35.121 56.451 1.00 37.06 316 GLY A N 1
ATOM 2450 C CA . GLY A 1 316 ? -37.442 -35.023 55.038 1.00 37.06 316 GLY A CA 1
ATOM 2451 C C . GLY A 1 316 ? -38.938 -35.040 54.735 1.00 37.06 316 GLY A C 1
ATOM 2452 O O . GLY A 1 316 ? -39.695 -35.892 55.197 1.00 37.06 316 GLY A O 1
ATOM 2453 N N . ARG A 1 317 ? -39.345 -34.124 53.855 1.00 40.62 317 ARG A N 1
ATOM 2454 C CA . ARG A 1 317 ? -40.621 -34.188 53.144 1.00 40.62 317 ARG A CA 1
ATOM 2455 C C . ARG A 1 317 ? -40.444 -35.118 51.943 1.00 40.62 317 ARG A C 1
ATOM 2457 O O . ARG A 1 317 ? -39.840 -34.740 50.941 1.00 40.62 317 ARG A O 1
ATOM 2464 N N . GLN A 1 318 ? -40.953 -36.341 52.071 1.00 42.19 318 GLN A N 1
ATOM 2465 C CA . GLN A 1 318 ? -41.076 -37.304 50.978 1.00 42.19 318 GLN A CA 1
ATOM 2466 C C . GLN A 1 318 ? -41.877 -36.679 49.825 1.00 42.19 318 GLN A C 1
ATOM 2468 O O . GLN A 1 318 ? -43.046 -36.326 49.982 1.00 42.19 318 GLN A O 1
ATOM 2473 N N . ARG A 1 319 ? -41.242 -36.530 48.658 1.00 42.38 319 ARG A N 1
ATOM 2474 C CA . ARG A 1 319 ? -41.940 -36.305 47.391 1.00 42.38 319 ARG A CA 1
ATOM 2475 C C . ARG A 1 319 ? -42.251 -37.660 46.767 1.00 42.38 319 ARG A C 1
ATOM 2477 O O . ARG A 1 319 ? -41.357 -38.458 46.514 1.00 42.38 319 ARG A O 1
ATOM 2484 N N . ILE A 1 320 ? -43.536 -37.868 46.521 1.00 47.28 320 ILE A N 1
ATOM 2485 C CA . ILE A 1 320 ? -44.118 -38.973 45.762 1.00 47.28 320 ILE A CA 1
ATOM 2486 C C . ILE A 1 320 ? -43.582 -38.909 44.316 1.00 47.28 320 ILE A C 1
ATOM 2488 O O . ILE A 1 320 ? -43.674 -37.840 43.704 1.00 47.28 320 ILE A O 1
ATOM 2492 N N . PRO A 1 321 ? -43.029 -39.992 43.742 1.00 47.19 321 PRO A N 1
ATOM 2493 C CA . PRO A 1 321 ? -42.661 -40.017 42.333 1.00 47.19 321 PRO A CA 1
ATOM 2494 C C . PRO A 1 321 ? -43.905 -40.271 41.471 1.00 47.19 321 PRO A C 1
ATOM 2496 O O . PRO A 1 321 ? -44.583 -41.288 41.613 1.00 47.19 321 PRO A O 1
ATOM 2499 N N . ALA A 1 322 ? -44.202 -39.342 40.561 1.00 48.97 322 ALA A N 1
ATOM 2500 C CA . ALA A 1 322 ? -45.203 -39.539 39.520 1.00 48.97 322 ALA A CA 1
ATOM 2501 C C . ALA A 1 322 ? -44.703 -40.605 38.531 1.00 48.97 322 ALA A C 1
ATOM 2503 O O . ALA A 1 322 ? -43.647 -40.451 37.914 1.00 48.97 322 ALA A O 1
ATOM 2504 N N . GLN A 1 323 ? -45.462 -41.694 38.414 1.00 42.22 323 GLN A N 1
ATOM 2505 C CA . GLN A 1 323 ? -45.217 -42.767 37.459 1.00 42.22 323 GLN A CA 1
ATOM 2506 C C . GLN A 1 323 ? -45.376 -42.250 36.024 1.00 42.22 323 GLN A C 1
ATOM 2508 O O . GLN A 1 323 ? -46.350 -41.577 35.687 1.00 42.22 323 GLN A O 1
ATOM 2513 N N . ARG A 1 324 ? -44.398 -42.573 35.178 1.00 52.00 324 ARG A N 1
ATOM 2514 C CA . ARG A 1 324 ? -44.410 -42.313 33.737 1.00 52.00 324 ARG A CA 1
ATOM 2515 C C . ARG A 1 324 ? -45.024 -43.535 33.037 1.00 52.00 324 ARG A C 1
ATOM 2517 O O . ARG A 1 324 ? -44.596 -44.645 33.353 1.00 52.00 324 ARG A O 1
ATOM 2524 N N . PRO A 1 325 ? -45.981 -43.381 32.107 1.00 56.44 325 PRO A N 1
ATOM 2525 C CA . PRO A 1 325 ? -46.482 -44.512 31.330 1.00 56.44 325 PRO A CA 1
ATOM 2526 C C . PRO A 1 325 ? -45.412 -45.018 30.337 1.00 56.44 325 PRO A C 1
ATOM 2528 O O . PRO A 1 325 ? -44.593 -44.219 29.869 1.00 56.44 325 PRO A O 1
ATOM 2531 N N . PRO A 1 326 ? -45.391 -46.327 30.020 1.00 55.22 326 PRO A N 1
ATOM 2532 C CA . PRO A 1 326 ? -44.407 -46.917 29.118 1.00 55.22 326 PRO A CA 1
ATOM 2533 C C . PRO A 1 326 ? -44.692 -46.559 27.653 1.00 55.22 326 PRO A C 1
ATOM 2535 O O . PRO A 1 326 ? -45.809 -46.714 27.161 1.00 55.22 326 PRO A O 1
ATOM 2538 N N . SER A 1 327 ? -43.655 -46.104 26.949 1.00 49.59 327 SER A N 1
ATOM 2539 C CA . SER A 1 327 ? -43.663 -45.927 25.495 1.00 49.59 327 SER A CA 1
ATOM 2540 C C . SER A 1 327 ? -43.553 -47.283 24.782 1.00 49.59 327 SER A C 1
ATOM 2542 O O . SER A 1 327 ? -42.725 -48.099 25.194 1.00 49.59 327 SER A O 1
ATOM 2544 N N . PRO A 1 328 ? -44.317 -47.531 23.702 1.00 56.59 328 PRO A N 1
ATOM 2545 C CA . PRO A 1 328 ? -44.183 -48.744 22.906 1.00 56.59 328 PRO A CA 1
ATOM 2546 C C . PRO A 1 328 ? -42.967 -48.711 21.963 1.00 56.59 328 PRO A C 1
ATOM 2548 O O . PRO A 1 328 ? -42.543 -47.669 21.461 1.00 56.59 328 PRO A O 1
ATOM 2551 N N . THR A 1 329 ? -42.434 -49.909 21.755 1.00 49.88 329 THR A N 1
ATOM 2552 C CA . THR A 1 329 ? -41.292 -50.341 20.940 1.00 49.88 329 THR A CA 1
ATOM 2553 C C . THR A 1 329 ? -41.402 -49.934 19.457 1.00 49.88 329 THR A C 1
ATOM 2555 O O . THR A 1 329 ? -42.499 -49.999 18.901 1.00 49.88 329 THR A O 1
ATOM 2558 N N . PRO A 1 330 ? -40.296 -49.582 18.768 1.00 52.03 330 PRO A N 1
ATOM 2559 C CA . PRO A 1 330 ? -40.322 -49.265 17.340 1.00 52.03 330 PRO A CA 1
ATOM 2560 C C . PRO A 1 330 ? -40.284 -50.527 16.461 1.00 52.03 330 PRO A C 1
ATOM 2562 O O . PRO A 1 330 ? -39.480 -51.430 16.687 1.00 52.03 330 PRO A O 1
ATOM 2565 N N . SER A 1 331 ? -41.123 -50.553 15.422 1.00 44.47 331 SER A N 1
ATOM 2566 C CA . SER A 1 331 ? -40.970 -51.433 14.250 1.00 44.47 331 SER A CA 1
ATOM 2567 C C . SER A 1 331 ? -40.235 -50.695 13.115 1.00 44.47 331 SER A C 1
ATOM 2569 O O . SER A 1 331 ? -40.271 -49.461 13.085 1.00 44.47 331 SER A O 1
ATOM 2571 N N . PRO A 1 332 ? -39.548 -51.403 12.197 1.00 55.72 332 PRO A N 1
ATOM 2572 C CA . PRO A 1 332 ? -38.564 -50.796 11.305 1.00 55.72 332 PRO A CA 1
ATOM 2573 C C . PRO A 1 332 ? -39.105 -50.421 9.907 1.00 55.72 332 PRO A C 1
ATOM 2575 O O . PRO A 1 332 ? -39.717 -51.248 9.238 1.00 55.72 332 PRO A O 1
ATOM 2578 N N . THR A 1 333 ? -38.673 -49.240 9.423 1.00 41.72 333 THR A N 1
ATOM 2579 C CA . THR A 1 333 ? -38.495 -48.796 8.003 1.00 41.72 333 THR A CA 1
ATOM 2580 C C . THR A 1 333 ? -39.736 -48.624 7.093 1.00 41.72 333 THR A C 1
ATOM 2582 O O . THR A 1 333 ? -40.754 -49.249 7.363 1.00 41.72 333 THR A O 1
ATOM 2585 N N . PRO A 1 334 ? -39.677 -47.855 5.966 1.00 51.91 334 PRO A N 1
ATOM 2586 C CA . PRO A 1 334 ? -38.587 -47.027 5.408 1.00 51.91 334 PRO A CA 1
ATOM 2587 C C . PRO A 1 334 ? -38.972 -45.584 4.963 1.00 51.91 334 PRO A C 1
ATOM 2589 O O . PRO A 1 334 ? -40.137 -45.224 4.857 1.00 51.91 334 PRO A O 1
ATOM 2592 N N . LEU A 1 335 ? -37.928 -44.782 4.691 1.00 52.78 335 LEU A N 1
ATOM 2593 C CA . LEU A 1 335 ? -37.831 -43.648 3.747 1.00 52.78 335 LEU A CA 1
ATOM 2594 C C . LEU A 1 335 ? -39.118 -42.888 3.374 1.00 52.78 335 LEU A C 1
ATOM 2596 O O . LEU A 1 335 ? -39.860 -43.315 2.493 1.00 52.78 335 LEU A O 1
ATOM 2600 N N . ASN A 1 336 ? -39.260 -41.655 3.875 1.00 41.62 336 ASN A N 1
ATOM 2601 C CA . ASN A 1 336 ? -39.865 -40.605 3.058 1.00 41.62 336 ASN A CA 1
ATOM 2602 C C . ASN A 1 336 ? -39.323 -39.210 3.399 1.00 41.62 336 ASN A C 1
ATOM 2604 O O . ASN A 1 336 ? -39.254 -38.804 4.559 1.00 41.62 336 ASN A O 1
ATOM 2608 N N . MET A 1 337 ? -38.908 -38.501 2.351 1.00 50.25 337 MET A N 1
ATOM 2609 C CA . MET A 1 337 ? -38.492 -37.109 2.378 1.00 50.25 337 MET A CA 1
ATOM 2610 C C . MET A 1 337 ? -39.710 -36.220 2.608 1.00 50.25 337 MET A C 1
ATOM 2612 O O . MET A 1 337 ? -40.624 -36.246 1.796 1.00 50.25 337 MET A O 1
ATOM 2616 N N . GLN A 1 338 ? -39.684 -35.395 3.654 1.00 48.84 338 GLN A N 1
ATOM 2617 C CA . GLN A 1 338 ? -40.250 -34.039 3.671 1.00 48.84 338 GLN A CA 1
ATOM 2618 C C . GLN A 1 338 ? -39.968 -33.412 5.039 1.00 48.84 338 GLN A C 1
ATOM 2620 O O . GLN A 1 338 ? -40.320 -33.963 6.077 1.00 48.84 338 GLN A O 1
ATOM 2625 N N . ARG A 1 339 ? -39.274 -32.270 5.038 1.00 39.69 339 ARG A N 1
ATOM 2626 C CA . ARG A 1 339 ? -38.883 -31.510 6.231 1.00 39.69 339 ARG A CA 1
ATOM 2627 C C . ARG A 1 339 ? -39.865 -30.344 6.404 1.00 39.69 339 ARG A C 1
ATOM 2629 O O . ARG A 1 339 ? -39.798 -29.420 5.595 1.00 39.69 339 ARG A O 1
ATOM 2636 N N . PRO A 1 340 ? -40.754 -30.336 7.414 1.00 48.50 340 PRO A N 1
ATOM 2637 C CA . PRO A 1 340 ? -41.542 -29.155 7.740 1.00 48.50 340 PRO A CA 1
ATOM 2638 C C . PRO A 1 340 ? -40.718 -28.183 8.591 1.00 48.50 340 PRO A C 1
ATOM 2640 O O . PRO A 1 340 ? -39.955 -28.590 9.471 1.00 48.50 340 PRO A O 1
ATOM 2643 N N . LEU A 1 341 ? -40.888 -26.888 8.322 1.00 54.19 341 LEU A N 1
ATOM 2644 C CA . LEU A 1 341 ? -40.449 -25.799 9.188 1.00 54.19 341 LEU A CA 1
ATOM 2645 C C . LEU A 1 341 ? -41.129 -25.900 10.565 1.00 54.19 341 LEU A C 1
ATOM 2647 O O . LEU A 1 341 ? -42.339 -26.093 10.640 1.00 54.19 341 LEU A O 1
ATOM 2651 N N . GLY A 1 342 ? -40.362 -25.649 11.632 1.00 53.44 342 GLY A N 1
ATOM 2652 C CA . GLY A 1 342 ? -40.905 -25.196 12.918 1.00 53.44 342 GLY A CA 1
ATOM 2653 C C . GLY A 1 342 ? -40.682 -26.129 14.107 1.00 53.44 342 GLY A C 1
ATOM 2654 O O . GLY A 1 342 ? -41.589 -26.845 14.512 1.00 53.44 342 GLY A O 1
ATOM 2655 N N . SER A 1 343 ? -39.499 -26.056 14.727 1.00 43.47 343 SER A N 1
ATOM 2656 C CA . SER A 1 343 ? -39.316 -26.189 16.185 1.00 43.47 343 SER A CA 1
ATOM 2657 C C . SER A 1 343 ? -37.900 -25.740 16.576 1.00 43.47 343 SER A C 1
ATOM 2659 O O . SER A 1 343 ? -36.938 -26.198 15.954 1.00 43.47 343 SER A O 1
ATOM 2661 N N . PRO A 1 344 ? -37.731 -24.848 17.573 1.00 53.88 344 PRO A N 1
ATOM 2662 C CA . PRO A 1 344 ? -36.414 -24.486 18.083 1.00 53.88 344 PRO A CA 1
ATOM 2663 C C . PRO A 1 344 ? -35.776 -25.698 18.774 1.00 53.88 344 PRO A C 1
ATOM 2665 O O . PRO A 1 344 ? -36.410 -26.371 19.588 1.00 53.88 344 PRO A O 1
ATOM 2668 N N . ALA A 1 345 ? -34.524 -25.990 18.423 1.00 53.94 345 ALA A N 1
ATOM 2669 C CA . ALA A 1 345 ? -33.764 -27.074 19.028 1.00 53.94 345 ALA A CA 1
ATOM 2670 C C . ALA A 1 345 ? -33.628 -26.848 20.550 1.00 53.94 345 ALA A C 1
ATOM 2672 O O . ALA A 1 345 ? -33.367 -25.718 20.973 1.00 53.94 345 ALA A O 1
ATOM 2673 N N . PRO A 1 346 ? -33.786 -27.891 21.385 1.00 51.69 346 PRO A N 1
ATOM 2674 C CA . PRO A 1 346 ? -33.556 -27.777 22.818 1.00 51.69 346 PRO A CA 1
ATOM 2675 C C . PRO A 1 346 ? -32.105 -27.359 23.075 1.00 51.69 346 PRO A C 1
ATOM 2677 O O . PRO A 1 346 ? -31.165 -27.975 22.572 1.00 51.69 346 PRO A O 1
ATOM 2680 N N . ILE A 1 347 ? -31.943 -26.290 23.857 1.00 52.06 347 ILE A N 1
ATOM 2681 C CA . ILE A 1 347 ? -30.652 -25.773 24.315 1.00 52.06 347 ILE A CA 1
ATOM 2682 C C . ILE A 1 347 ? -29.887 -26.938 24.964 1.00 52.06 347 ILE A C 1
ATOM 2684 O O . ILE A 1 347 ? -30.440 -27.576 25.866 1.00 52.06 347 ILE A O 1
ATOM 2688 N N . PRO A 1 348 ? -28.649 -27.249 24.535 1.00 50.69 348 PRO A N 1
ATOM 2689 C CA . PRO A 1 348 ? -27.868 -28.301 25.160 1.00 50.69 348 PRO A CA 1
ATOM 2690 C C . PRO A 1 348 ? 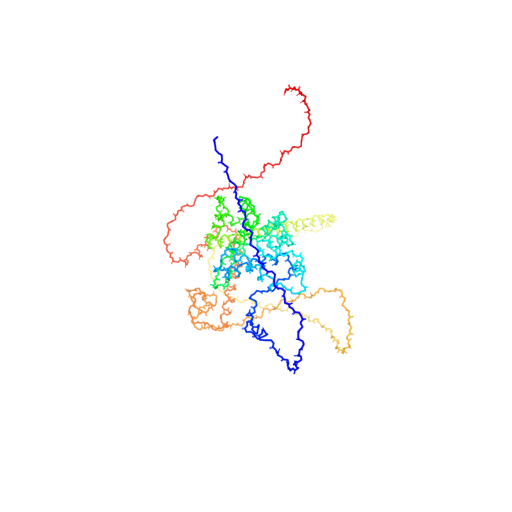-27.658 -27.936 26.630 1.00 50.69 348 PRO A C 1
ATOM 2692 O O . PRO A 1 348 ? -27.008 -26.941 26.953 1.00 50.69 348 PRO A O 1
ATOM 2695 N N . THR A 1 349 ? -28.242 -28.736 27.523 1.00 53.06 349 THR A N 1
ATOM 2696 C CA . THR A 1 349 ? -27.967 -28.698 28.960 1.00 53.06 349 THR A CA 1
ATOM 2697 C C . THR A 1 349 ? -26.460 -28.664 29.156 1.00 53.06 349 THR A C 1
ATOM 2699 O O . THR A 1 349 ? -25.752 -29.568 28.706 1.00 53.06 349 THR A O 1
ATOM 2702 N N . THR A 1 350 ? -25.979 -27.599 29.796 1.00 49.41 350 THR A N 1
ATOM 2703 C CA . THR A 1 350 ? -24.574 -27.410 30.143 1.00 49.41 350 THR A CA 1
ATOM 2704 C C . THR A 1 350 ? -24.047 -28.690 30.795 1.00 49.41 350 THR A C 1
ATOM 2706 O O . THR A 1 350 ? -24.651 -29.169 31.760 1.00 49.41 350 THR A O 1
ATOM 2709 N N . PRO A 1 351 ? -22.964 -29.296 30.272 1.00 52.84 351 PRO A N 1
ATOM 2710 C CA . PRO A 1 351 ? -22.445 -30.536 30.824 1.00 52.84 351 PRO A CA 1
ATOM 2711 C C . PRO A 1 351 ? -22.094 -30.299 32.292 1.00 52.84 351 PRO A C 1
ATOM 2713 O O . PRO A 1 351 ? -21.288 -29.420 32.611 1.00 52.84 351 PRO A O 1
ATOM 2716 N N . GLN A 1 352 ? -22.725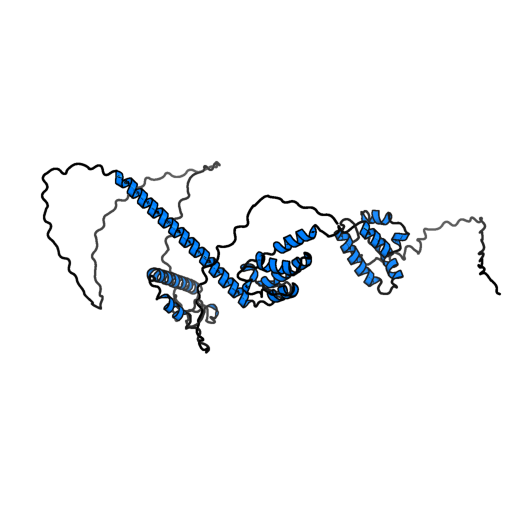 -31.062 33.190 1.00 48.91 352 GLN A N 1
ATOM 2717 C CA . GLN A 1 352 ? -22.376 -31.037 34.604 1.00 48.91 352 GLN A CA 1
ATOM 2718 C C . GLN A 1 352 ? -20.872 -31.280 34.730 1.00 48.91 352 GLN A C 1
ATOM 2720 O O . GLN A 1 352 ? -20.351 -32.304 34.281 1.00 48.91 352 GLN A O 1
ATOM 2725 N N . ARG A 1 353 ? -20.165 -30.301 35.308 1.00 47.97 353 ARG A N 1
ATOM 2726 C CA . ARG A 1 353 ? -18.736 -30.394 35.608 1.00 47.97 353 ARG A CA 1
ATOM 2727 C C . ARG A 1 353 ? -18.510 -31.650 36.444 1.00 47.97 353 ARG A C 1
ATOM 2729 O O . ARG A 1 353 ? -18.870 -31.676 37.618 1.00 47.97 353 ARG A O 1
ATOM 2736 N N . ARG A 1 354 ? -17.895 -32.675 35.849 1.00 60.84 354 ARG A N 1
ATOM 2737 C CA . ARG A 1 354 ? -17.376 -33.810 36.614 1.00 60.84 354 ARG A CA 1
ATOM 2738 C C . ARG A 1 354 ? -16.404 -33.274 37.678 1.00 60.84 354 ARG A C 1
ATOM 2740 O O . ARG A 1 354 ? -15.629 -32.363 37.355 1.00 60.84 354 ARG A O 1
ATOM 2747 N N . PRO A 1 355 ? -16.438 -33.797 38.917 1.00 59.19 355 PRO A N 1
ATOM 2748 C CA . PRO A 1 355 ? -15.412 -33.518 39.916 1.00 59.19 355 PRO A CA 1
ATOM 2749 C C . PRO A 1 355 ? -14.041 -33.769 39.286 1.00 59.19 355 PRO A C 1
ATOM 2751 O O . PRO A 1 355 ? -13.809 -34.836 38.721 1.00 59.19 355 PRO A O 1
ATOM 2754 N N . ARG A 1 356 ? -13.177 -32.749 39.273 1.00 71.44 356 ARG A N 1
ATOM 2755 C CA . ARG A 1 356 ? -11.864 -32.857 38.631 1.00 71.44 356 ARG A CA 1
ATOM 2756 C C . ARG A 1 356 ? -11.001 -33.817 39.436 1.00 71.44 356 ARG A C 1
ATOM 2758 O O . ARG A 1 356 ? -10.812 -33.618 40.632 1.00 71.44 356 ARG A O 1
ATOM 2765 N N . GLU A 1 357 ? -10.487 -34.825 38.752 1.00 76.88 357 GLU A N 1
ATOM 2766 C CA . GLU A 1 357 ? -9.509 -35.766 39.280 1.00 76.88 357 GLU A CA 1
ATOM 2767 C C . GLU A 1 357 ? -8.254 -34.982 39.696 1.00 76.88 357 GLU A C 1
ATOM 2769 O O . GLU A 1 357 ? -7.723 -34.183 38.918 1.00 76.88 357 GLU A O 1
ATOM 2774 N N . GLN A 1 358 ? -7.842 -35.114 40.959 1.00 82.50 358 GLN A N 1
ATOM 2775 C CA . GLN A 1 358 ? -6.632 -34.463 41.455 1.00 82.50 358 GLN A CA 1
ATOM 2776 C C . GLN A 1 358 ? -5.426 -35.196 40.867 1.00 82.50 358 GLN A C 1
ATOM 2778 O O . GLN A 1 358 ? -5.265 -36.396 41.079 1.00 82.50 358 GLN A O 1
ATOM 2783 N N . VAL A 1 359 ? -4.593 -34.483 40.109 1.00 90.25 359 VAL A N 1
ATOM 2784 C CA . VAL A 1 359 ? -3.349 -35.046 39.576 1.00 90.25 359 VAL A CA 1
ATOM 2785 C C . VAL A 1 359 ? -2.321 -35.081 40.714 1.00 90.25 359 VAL A C 1
ATOM 2787 O O . VAL A 1 359 ? -2.142 -34.052 41.372 1.00 90.25 359 VAL A O 1
ATOM 2790 N N . PRO A 1 360 ? -1.655 -36.220 40.981 1.00 90.81 360 PRO A N 1
ATOM 2791 C CA . PRO A 1 360 ? -0.603 -36.284 41.991 1.00 90.81 360 PRO A CA 1
ATOM 2792 C C . PRO A 1 360 ? 0.529 -35.310 41.638 1.00 90.81 360 PRO A C 1
ATOM 2794 O O . PRO A 1 360 ? 1.006 -35.297 40.504 1.00 90.81 360 PRO A O 1
ATOM 2797 N N . GLN A 1 361 ? 0.934 -34.479 42.602 1.00 93.50 361 GLN A N 1
ATOM 2798 C CA . GLN A 1 361 ? 2.000 -33.491 42.414 1.00 93.50 361 GLN A CA 1
ATOM 2799 C C . GLN A 1 361 ? 3.373 -34.142 42.569 1.00 93.50 361 GLN A C 1
ATOM 2801 O O . GLN A 1 361 ? 3.588 -34.946 43.480 1.00 93.50 361 GLN A O 1
ATOM 2806 N N . THR A 1 362 ? 4.315 -33.766 41.703 1.00 95.12 362 THR A N 1
ATOM 2807 C CA . THR A 1 362 ? 5.708 -34.201 41.813 1.00 95.12 362 THR A CA 1
ATOM 2808 C C . THR A 1 362 ? 6.290 -33.694 43.143 1.00 95.12 362 THR A C 1
ATOM 2810 O O . THR A 1 362 ? 6.213 -32.490 43.413 1.00 95.12 362 THR A O 1
ATOM 2813 N N . PRO A 1 363 ? 6.866 -34.564 43.998 1.00 96.19 363 PRO A N 1
ATOM 2814 C CA . PRO A 1 363 ? 7.445 -34.143 45.272 1.00 96.19 363 PRO A CA 1
ATOM 2815 C C . PRO A 1 363 ? 8.485 -33.030 45.100 1.00 96.19 363 PRO A C 1
ATOM 2817 O O . PRO A 1 363 ? 9.314 -33.086 44.194 1.00 96.19 363 PRO A O 1
ATOM 2820 N N . GLY A 1 364 ? 8.445 -32.026 45.979 1.00 94.38 364 GLY A N 1
ATOM 2821 C CA . GLY A 1 364 ? 9.363 -30.880 45.946 1.00 94.38 364 GLY A CA 1
ATOM 2822 C C . GLY A 1 364 ? 8.932 -29.725 45.035 1.00 94.38 364 GLY A C 1
ATOM 2823 O O . GLY A 1 364 ? 9.663 -28.748 44.921 1.00 94.38 364 GLY A O 1
ATOM 2824 N N . THR A 1 365 ? 7.755 -29.800 44.411 1.00 95.44 365 THR A N 1
ATOM 2825 C CA . THR A 1 365 ? 7.187 -28.689 43.636 1.00 95.44 365 THR A CA 1
ATOM 2826 C C . THR A 1 365 ? 6.303 -27.782 44.496 1.00 95.44 365 THR A C 1
ATOM 2828 O O . THR A 1 365 ? 5.710 -28.214 45.484 1.00 95.44 365 THR A O 1
ATOM 2831 N N . LEU A 1 366 ? 6.194 -26.507 44.116 1.00 94.12 366 LEU A N 1
ATOM 2832 C CA . LEU A 1 366 ? 5.298 -25.544 44.763 1.00 94.12 366 LEU A CA 1
ATOM 2833 C C . LEU A 1 366 ? 3.816 -25.877 44.484 1.00 94.12 366 LEU A C 1
ATOM 2835 O O . LEU A 1 366 ? 3.526 -26.584 43.514 1.00 94.12 366 LEU A O 1
ATOM 2839 N N . PRO A 1 367 ? 2.852 -25.364 45.277 1.00 92.94 367 PRO A N 1
ATOM 2840 C CA . PRO A 1 367 ? 1.419 -25.579 45.043 1.00 92.94 367 PRO A CA 1
ATOM 2841 C C . PRO A 1 367 ? 0.988 -25.188 43.625 1.00 92.94 367 PRO A C 1
ATOM 2843 O O . PRO A 1 367 ? 1.480 -24.210 43.092 1.00 92.94 367 PRO A O 1
ATOM 2846 N N . GLY A 1 368 ? 0.029 -25.883 43.007 1.00 89.94 368 GLY A N 1
ATOM 2847 C CA . GLY A 1 368 ? -0.272 -25.715 41.572 1.00 89.94 368 GLY A CA 1
ATOM 2848 C C . GLY A 1 368 ? -0.609 -24.306 41.065 1.00 89.94 368 GLY A C 1
ATOM 2849 O O . GLY A 1 368 ? -0.393 -24.019 39.889 1.00 89.94 368 GLY A O 1
ATOM 2850 N N . ALA A 1 369 ? -1.116 -23.428 41.934 1.00 91.12 369 ALA A N 1
ATOM 2851 C CA . ALA A 1 369 ? -1.393 -22.030 41.603 1.00 91.12 369 ALA A CA 1
ATOM 2852 C C . ALA A 1 369 ? -0.138 -21.130 41.625 1.00 91.12 369 ALA A C 1
ATOM 2854 O O . ALA A 1 369 ? -0.180 -20.023 41.092 1.00 91.12 369 ALA A O 1
ATOM 2855 N N . VAL A 1 370 ? 0.966 -21.600 42.216 1.00 89.88 370 VAL A N 1
ATOM 2856 C CA . VAL A 1 370 ? 2.193 -20.845 42.503 1.00 89.88 370 VAL A CA 1
ATOM 2857 C C . VAL A 1 370 ? 3.409 -21.578 41.916 1.00 89.88 370 VAL A C 1
ATOM 2859 O O . VAL A 1 370 ? 3.541 -22.794 42.016 1.00 89.88 370 VAL A O 1
ATOM 2862 N N . GLY A 1 371 ? 4.320 -20.842 41.281 1.00 92.88 371 GLY A N 1
ATOM 2863 C CA . GLY A 1 371 ? 5.505 -21.419 40.633 1.00 92.88 371 GLY A CA 1
ATOM 2864 C C . GLY A 1 371 ? 5.286 -21.813 39.171 1.00 92.88 371 GLY A C 1
ATOM 2865 O O . GLY A 1 371 ? 4.160 -21.874 38.676 1.00 92.88 371 GLY A O 1
ATOM 2866 N N . CYS A 1 372 ? 6.387 -22.010 38.451 1.00 96.06 372 CYS A N 1
ATOM 2867 C CA . CYS A 1 372 ? 6.458 -22.239 37.014 1.00 96.06 372 CYS A CA 1
ATOM 2868 C C . CYS A 1 372 ? 5.641 -23.465 36.574 1.00 96.06 372 CYS A C 1
ATOM 2870 O O . CYS A 1 372 ? 5.779 -24.555 37.124 1.00 96.06 372 CYS A O 1
ATOM 2872 N N . THR A 1 373 ? 4.815 -23.304 35.537 1.00 96.75 373 THR A N 1
ATOM 2873 C CA . THR A 1 373 ? 3.986 -24.380 34.958 1.00 96.75 373 THR A CA 1
ATOM 2874 C C . THR A 1 373 ? 4.822 -25.528 34.397 1.00 96.75 373 THR A C 1
ATOM 2876 O O . THR A 1 373 ? 4.361 -26.666 34.400 1.00 96.75 373 THR A O 1
ATOM 2879 N N . ARG A 1 374 ? 6.055 -25.241 33.958 1.00 96.94 374 ARG A N 1
ATOM 2880 C CA . ARG A 1 374 ? 6.956 -26.213 33.337 1.00 96.94 374 ARG A CA 1
ATOM 2881 C C . ARG A 1 374 ? 7.702 -27.071 34.355 1.00 96.94 374 ARG A C 1
ATOM 2883 O O . ARG A 1 374 ? 7.696 -28.282 34.192 1.00 96.94 374 ARG A O 1
ATOM 2890 N N . CYS A 1 375 ? 8.335 -26.486 35.374 1.00 97.19 375 CYS A N 1
ATOM 2891 C CA . CYS A 1 375 ? 9.182 -27.229 36.326 1.00 97.19 375 CYS A CA 1
ATOM 2892 C C . CYS A 1 375 ? 8.647 -27.280 37.768 1.00 97.19 375 CYS A C 1
ATOM 2894 O O . CYS A 1 375 ? 9.209 -27.989 38.595 1.00 97.19 375 CYS A O 1
ATOM 2896 N N . GLY A 1 376 ? 7.591 -26.529 38.098 1.00 95.88 376 GLY A N 1
ATOM 2897 C CA . GLY A 1 376 ? 7.004 -26.492 39.442 1.00 95.88 376 GLY A CA 1
ATOM 2898 C C . GLY A 1 376 ? 7.779 -25.678 40.484 1.00 95.88 376 GLY A C 1
ATOM 2899 O O . GLY A 1 376 ? 7.340 -25.630 41.629 1.00 95.88 376 GLY A O 1
ATOM 2900 N N . MET A 1 377 ? 8.888 -25.032 40.110 1.00 96.69 377 MET A N 1
ATOM 2901 C CA . MET A 1 377 ? 9.704 -24.182 40.994 1.00 96.69 377 MET A CA 1
ATOM 2902 C C . MET A 1 377 ? 9.334 -22.696 40.853 1.00 96.69 377 MET A C 1
ATOM 2904 O O . MET A 1 377 ? 8.765 -22.288 39.840 1.00 96.69 377 MET A O 1
ATOM 2908 N N . GLY A 1 378 ? 9.635 -21.886 41.869 1.00 90.19 378 GLY A N 1
ATOM 2909 C CA . GLY A 1 378 ? 9.414 -20.433 41.866 1.00 90.19 378 GLY A CA 1
ATOM 2910 C C . GLY A 1 378 ? 10.521 -19.643 41.155 1.00 90.19 378 GLY A C 1
ATOM 2911 O O . GLY A 1 378 ? 11.405 -20.235 40.542 1.00 90.19 378 GLY A O 1
ATOM 2912 N N . GLU A 1 379 ? 10.462 -18.311 41.257 1.00 89.88 379 GLU A N 1
ATOM 2913 C CA . GLU A 1 379 ? 11.561 -17.367 40.937 1.00 89.88 379 GLU A CA 1
ATOM 2914 C C . GLU A 1 379 ? 11.925 -17.181 39.455 1.00 89.88 379 GLU A C 1
ATOM 2916 O O . GLU A 1 379 ? 12.938 -16.572 39.129 1.00 89.88 379 GLU A O 1
ATOM 2921 N N . HIS A 1 380 ? 11.110 -17.677 38.523 1.00 94.06 380 HIS A N 1
ATOM 2922 C CA . HIS A 1 380 ? 11.335 -17.424 37.100 1.00 94.06 380 HIS A CA 1
ATOM 2923 C C . HIS A 1 380 ? 10.051 -17.503 36.272 1.00 94.06 380 HIS A C 1
ATOM 2925 O O . HIS A 1 380 ? 9.049 -18.121 36.652 1.00 94.06 380 HIS A O 1
ATOM 2931 N N . SER A 1 381 ? 10.104 -16.897 35.087 1.00 90.81 381 SER A N 1
ATOM 2932 C CA . SER A 1 381 ? 9.037 -16.956 34.092 1.00 90.81 381 SER A CA 1
ATOM 2933 C C . SER A 1 381 ? 9.012 -18.312 33.382 1.00 90.81 381 SER A C 1
ATOM 2935 O O . SER A 1 381 ? 10.046 -18.932 33.136 1.00 90.81 381 SER A O 1
ATOM 2937 N N . GLN A 1 382 ? 7.825 -18.770 32.971 1.00 89.38 382 GLN A N 1
ATOM 2938 C CA . GLN A 1 382 ? 7.681 -20.022 32.211 1.00 89.38 382 GLN A CA 1
ATOM 2939 C C . GLN A 1 382 ? 8.487 -20.020 30.901 1.00 89.38 382 GLN A C 1
ATOM 2941 O O . GLN A 1 382 ? 8.920 -21.076 30.442 1.00 89.38 382 GLN A O 1
ATOM 2946 N N . TYR A 1 383 ? 8.716 -18.832 30.332 1.00 90.75 383 TYR A N 1
ATOM 2947 C CA . TYR A 1 383 ? 9.455 -18.643 29.085 1.00 90.75 383 TYR A CA 1
ATOM 2948 C C . TYR A 1 383 ? 10.976 -18.687 29.274 1.00 90.75 383 TYR A C 1
ATOM 2950 O O . TYR A 1 383 ? 11.692 -18.997 28.328 1.00 90.75 383 TYR A O 1
ATOM 2958 N N . THR A 1 384 ? 11.469 -18.438 30.490 1.00 93.19 384 THR A N 1
ATOM 2959 C CA . THR A 1 384 ? 12.898 -18.497 30.845 1.00 93.19 384 THR A CA 1
ATOM 2960 C C . THR A 1 384 ? 13.252 -19.754 31.647 1.00 93.19 384 THR A C 1
ATOM 2962 O O . THR A 1 384 ? 14.382 -19.926 32.096 1.00 93.19 384 THR A O 1
ATOM 2965 N N . CYS A 1 385 ? 12.294 -20.671 31.815 1.00 94.94 385 CYS A N 1
ATOM 2966 C CA . CYS A 1 385 ? 12.469 -21.892 32.588 1.00 94.94 385 CYS A CA 1
ATOM 2967 C C . CYS A 1 385 ? 13.423 -22.883 31.905 1.00 94.94 385 CYS A C 1
ATOM 2969 O O . CYS A 1 385 ? 13.091 -23.463 30.866 1.00 94.94 385 CYS A O 1
ATOM 2971 N N . MET A 1 386 ? 14.561 -23.144 32.555 1.00 96.12 386 MET A N 1
ATOM 2972 C CA . MET A 1 386 ? 15.510 -24.204 32.179 1.00 96.12 386 MET A CA 1
ATOM 2973 C C . MET A 1 386 ? 15.407 -25.467 33.052 1.00 96.12 386 MET A C 1
ATOM 2975 O O . MET A 1 386 ? 16.167 -26.415 32.869 1.00 96.12 386 MET A O 1
ATOM 2979 N N . GLY A 1 387 ? 14.468 -25.507 34.004 1.00 94.38 387 GLY A N 1
ATOM 2980 C CA . GLY A 1 387 ? 14.252 -26.667 34.869 1.00 94.38 387 GLY A CA 1
ATOM 2981 C C . GLY A 1 387 ? 13.702 -27.885 34.116 1.00 94.38 387 GLY A C 1
ATOM 2982 O O . GLY A 1 387 ? 13.064 -27.758 33.067 1.00 94.38 387 GLY A O 1
ATOM 2983 N N . LYS A 1 388 ? 13.913 -29.084 34.677 1.00 97.00 388 LYS A N 1
ATOM 2984 C CA . LYS A 1 388 ? 13.357 -30.330 34.128 1.00 97.00 388 LYS A CA 1
ATOM 2985 C C . LYS A 1 388 ? 11.823 -30.220 34.044 1.00 97.00 388 LYS A C 1
ATOM 2987 O O . LYS A 1 388 ? 11.202 -29.861 35.046 1.00 97.00 388 LYS A O 1
ATOM 2992 N N . PRO A 1 389 ? 11.204 -30.515 32.886 1.00 97.12 389 PRO A N 1
ATOM 2993 C CA . PRO A 1 389 ? 9.760 -30.417 32.745 1.00 97.12 389 PRO A CA 1
ATOM 2994 C C . PRO A 1 389 ? 9.041 -31.466 33.606 1.00 97.12 389 PRO A C 1
ATOM 2996 O O . PRO A 1 389 ? 9.472 -32.618 33.685 1.00 97.12 389 PRO A O 1
ATOM 2999 N N . LEU A 1 390 ? 7.933 -31.060 34.223 1.00 97.31 390 LEU A N 1
ATOM 3000 C CA . LEU A 1 390 ? 7.017 -31.922 34.969 1.00 97.31 390 LEU A CA 1
ATOM 3001 C C . LEU A 1 390 ? 6.262 -32.880 34.034 1.00 97.31 390 LEU A C 1
ATOM 3003 O O . LEU A 1 390 ? 6.215 -32.648 32.823 1.00 97.31 390 LEU A O 1
ATOM 3007 N N . PRO A 1 391 ? 5.614 -33.932 34.559 1.00 97.25 391 PRO A N 1
ATOM 3008 C CA . PRO A 1 391 ? 4.690 -34.741 33.772 1.00 97.25 391 PRO A CA 1
ATOM 3009 C C . PRO A 1 391 ? 3.596 -33.880 33.124 1.00 97.25 391 PRO A C 1
ATOM 3011 O O . PRO A 1 391 ? 3.054 -32.969 33.749 1.00 97.25 391 PRO A O 1
ATOM 3014 N N . GLU A 1 392 ? 3.233 -34.182 31.878 1.00 96.19 392 GLU A N 1
ATOM 3015 C CA . GLU A 1 392 ? 2.299 -33.363 31.089 1.00 96.19 392 GLU A CA 1
ATOM 3016 C C . GLU A 1 392 ? 0.929 -33.186 31.771 1.00 96.19 392 GLU A C 1
ATOM 3018 O O . GLU A 1 392 ? 0.336 -32.106 31.733 1.00 96.19 392 GLU A O 1
ATOM 3023 N N . ALA A 1 393 ? 0.449 -34.225 32.462 1.00 95.00 393 ALA A N 1
ATOM 3024 C CA . ALA A 1 393 ? -0.781 -34.162 33.247 1.00 95.00 393 ALA A CA 1
ATOM 3025 C C . ALA A 1 393 ? -0.704 -33.115 34.374 1.00 95.00 393 ALA A C 1
ATOM 3027 O O . ALA A 1 393 ? -1.665 -32.377 34.594 1.00 95.00 393 ALA A O 1
ATOM 3028 N N . GLU A 1 394 ? 0.444 -33.008 35.051 1.00 96.00 394 GLU A N 1
ATOM 3029 C CA . GLU A 1 394 ? 0.661 -32.020 36.108 1.00 96.00 394 GLU A CA 1
ATOM 3030 C C . GLU A 1 394 ? 0.794 -30.608 35.524 1.00 96.00 394 GLU A C 1
ATOM 3032 O O . GLU A 1 394 ? 0.186 -29.679 36.052 1.00 96.00 394 GLU A O 1
ATOM 3037 N N . GLN A 1 395 ? 1.496 -30.440 34.396 1.00 96.50 395 GLN A N 1
ATOM 3038 C CA . GLN A 1 395 ? 1.611 -29.140 33.716 1.00 96.50 395 GLN A CA 1
ATOM 3039 C C . GLN A 1 395 ? 0.232 -28.581 33.323 1.00 96.50 395 GLN A C 1
ATOM 3041 O O . GLN A 1 395 ? -0.096 -27.438 33.651 1.00 96.50 395 GLN A O 1
ATOM 3046 N N . ARG A 1 396 ? -0.619 -29.407 32.692 1.00 95.06 396 ARG A N 1
ATOM 3047 C CA . ARG A 1 396 ? -1.994 -29.024 32.315 1.00 95.06 396 ARG A CA 1
ATOM 3048 C C . ARG A 1 396 ? -2.858 -28.711 33.535 1.00 95.06 396 ARG A C 1
ATOM 3050 O O . ARG A 1 396 ? -3.660 -27.774 33.511 1.00 95.06 396 ARG A O 1
ATOM 3057 N N . TRP A 1 397 ? -2.706 -29.485 34.611 1.00 95.12 397 TRP A N 1
ATOM 3058 C CA . TRP A 1 397 ? -3.414 -29.237 35.864 1.00 95.12 397 TRP A CA 1
ATOM 3059 C C . TRP A 1 397 ? -3.002 -27.893 36.490 1.00 95.12 397 TRP A C 1
ATOM 3061 O O . TRP A 1 397 ? -3.882 -27.096 36.829 1.00 95.12 397 TRP A O 1
ATOM 3071 N N . ARG A 1 398 ? -1.696 -27.591 36.545 1.00 95.06 398 ARG A N 1
ATOM 3072 C CA . ARG A 1 398 ? -1.139 -26.316 37.035 1.00 95.06 398 ARG A CA 1
ATOM 3073 C C . ARG A 1 398 ? -1.620 -25.120 36.222 1.00 95.06 398 ARG A C 1
ATOM 3075 O O . ARG A 1 398 ? -2.066 -24.132 36.798 1.00 95.06 398 ARG A O 1
ATOM 3082 N N . GLU A 1 399 ? -1.618 -25.212 34.894 1.00 94.75 399 GLU A N 1
ATOM 3083 C CA . GLU A 1 399 ? -2.158 -24.148 34.036 1.00 94.75 399 GLU A CA 1
ATOM 3084 C C . GLU A 1 399 ? -3.652 -23.900 34.324 1.00 94.75 399 GLU A C 1
ATOM 3086 O O . GLU A 1 399 ? -4.110 -22.757 34.434 1.00 94.75 399 GLU A O 1
ATOM 3091 N N . GLY A 1 400 ? -4.413 -24.978 34.530 1.00 93.44 400 GLY A N 1
ATOM 3092 C CA . GLY A 1 400 ? -5.821 -24.915 34.901 1.00 93.44 400 GLY A CA 1
ATOM 3093 C C . GLY A 1 400 ? -6.084 -24.339 36.299 1.00 93.44 400 GLY A C 1
ATOM 3094 O O . GLY A 1 400 ? -7.132 -23.720 36.500 1.00 93.44 400 GLY A O 1
ATOM 3095 N N . GLU A 1 401 ? -5.201 -24.557 37.276 1.00 94.12 401 GLU A N 1
ATOM 3096 C CA . GLU A 1 401 ? -5.250 -23.899 38.594 1.00 94.12 401 GLU A CA 1
ATOM 3097 C C . GLU A 1 401 ? -4.876 -22.416 38.490 1.00 94.12 401 GLU A C 1
ATOM 3099 O O . GLU A 1 401 ? -5.619 -21.572 38.984 1.00 94.12 401 GLU A O 1
ATOM 3104 N N . ARG A 1 402 ? -3.818 -22.065 37.749 1.00 93.25 402 ARG A N 1
ATOM 3105 C CA . ARG A 1 402 ? -3.390 -20.669 37.564 1.00 93.25 402 ARG A CA 1
ATOM 3106 C C . ARG A 1 402 ? -4.467 -19.822 36.876 1.00 93.25 402 ARG A C 1
ATOM 3108 O O . ARG A 1 402 ? -4.784 -18.723 37.328 1.00 93.25 402 ARG A O 1
ATOM 3115 N N . ARG A 1 403 ? -5.120 -20.364 35.839 1.00 92.25 403 ARG A N 1
ATOM 3116 C CA . ARG A 1 403 ? -6.258 -19.705 35.173 1.00 92.25 403 ARG A CA 1
ATOM 3117 C C . ARG A 1 403 ? -7.441 -19.496 36.124 1.00 92.25 403 ARG A C 1
ATOM 3119 O O . ARG A 1 403 ? -8.125 -18.481 36.030 1.00 92.25 403 ARG A O 1
ATOM 3126 N N . ARG A 1 404 ? -7.683 -20.433 37.047 1.00 89.94 404 ARG A N 1
ATOM 3127 C CA . ARG A 1 404 ? -8.741 -20.309 38.061 1.00 89.94 404 ARG A CA 1
ATOM 3128 C C . ARG A 1 404 ? -8.399 -19.285 39.127 1.00 89.94 404 ARG A C 1
ATOM 3130 O O . ARG A 1 404 ? -9.263 -18.472 39.417 1.00 89.94 404 ARG A O 1
ATOM 3137 N N . ALA A 1 405 ? -7.173 -19.292 39.643 1.00 88.94 405 ALA A N 1
ATOM 3138 C CA . ALA A 1 405 ? -6.699 -18.298 40.599 1.00 88.94 405 ALA A CA 1
ATOM 3139 C C . ALA A 1 405 ? -6.843 -16.876 40.029 1.00 88.94 405 ALA A C 1
ATOM 3141 O O . ALA A 1 405 ? -7.361 -15.989 40.702 1.00 88.94 405 ALA A O 1
ATOM 3142 N N . TYR A 1 406 ? -6.499 -16.685 38.749 1.00 85.25 406 TYR A N 1
ATOM 3143 C CA . TYR A 1 406 ? -6.709 -15.417 38.048 1.00 85.25 406 TYR A CA 1
ATOM 3144 C C . TYR A 1 406 ? -8.198 -15.054 37.913 1.00 85.25 406 TYR A C 1
ATOM 3146 O O . TYR A 1 406 ? -8.595 -13.927 38.201 1.00 85.25 406 TYR A O 1
ATOM 3154 N N . GLN A 1 407 ? -9.048 -16.009 37.517 1.00 87.25 407 GLN A N 1
ATOM 3155 C CA . GLN A 1 407 ? -10.494 -15.783 37.406 1.00 87.25 407 GLN A CA 1
ATOM 3156 C C . GLN A 1 407 ? -11.149 -15.474 38.760 1.00 87.25 407 GLN A C 1
ATOM 3158 O O . GLN A 1 407 ? -12.015 -14.603 38.823 1.00 87.25 407 GLN A O 1
ATOM 3163 N N . SER A 1 408 ? -10.742 -16.147 39.840 1.00 84.62 408 SER A N 1
ATOM 3164 C CA . SER A 1 408 ? -11.260 -15.886 41.184 1.00 84.62 408 SER A CA 1
ATOM 3165 C C . SER A 1 408 ? -10.780 -14.546 41.721 1.00 84.62 408 SER A C 1
ATOM 3167 O O . SER A 1 408 ? -11.602 -13.807 42.249 1.00 84.62 408 SER A O 1
ATOM 3169 N N . ALA A 1 409 ? -9.502 -14.199 41.519 1.00 81.75 409 ALA A N 1
ATOM 3170 C CA . ALA A 1 409 ? -8.962 -12.899 41.907 1.00 81.75 409 ALA A CA 1
ATOM 3171 C C . ALA A 1 409 ? -9.705 -11.769 41.182 1.00 81.75 409 ALA A C 1
ATOM 3173 O O . ALA A 1 409 ? -10.223 -10.853 41.815 1.00 81.75 409 ALA A O 1
ATOM 3174 N N . ARG A 1 410 ? -9.873 -11.878 39.858 1.00 78.50 410 ARG A N 1
ATOM 3175 C CA . ARG A 1 410 ? -10.632 -10.897 39.068 1.00 78.50 410 ARG A CA 1
ATOM 3176 C C . ARG A 1 410 ? -12.094 -10.788 39.521 1.00 78.50 410 ARG A C 1
ATOM 3178 O O . ARG A 1 410 ? -12.640 -9.688 39.562 1.00 78.50 410 ARG A O 1
ATOM 3185 N N . GLY A 1 411 ? -12.709 -11.907 39.908 1.00 73.88 411 GLY A N 1
ATOM 3186 C CA . GLY A 1 411 ? -14.058 -11.943 40.477 1.00 73.88 411 GLY A CA 1
ATOM 3187 C C . GLY A 1 411 ? -14.172 -11.190 41.805 1.00 73.88 411 GLY A C 1
ATOM 3188 O O . GLY A 1 411 ? -15.099 -10.400 41.978 1.00 73.88 411 GLY A O 1
ATOM 3189 N N . THR A 1 412 ? -13.211 -11.369 42.716 1.00 65.75 412 THR A N 1
ATOM 3190 C CA . THR A 1 412 ? -13.200 -10.691 44.022 1.00 65.75 412 THR A CA 1
ATOM 3191 C C . THR A 1 412 ? -12.888 -9.199 43.911 1.00 65.75 412 THR A C 1
ATOM 3193 O O . THR A 1 412 ? -13.546 -8.404 44.576 1.00 65.75 412 THR A O 1
ATOM 3196 N N . TYR A 1 413 ? -11.986 -8.786 43.011 1.00 54.12 413 TYR A N 1
ATOM 3197 C CA . TYR A 1 413 ? -11.698 -7.360 42.790 1.00 54.12 413 TYR A CA 1
ATOM 3198 C C . TYR A 1 413 ? -12.891 -6.598 42.190 1.00 54.12 413 TYR A C 1
ATOM 3200 O O . TYR A 1 413 ? -13.149 -5.463 42.587 1.00 54.12 413 TYR A O 1
ATOM 3208 N N . SER A 1 414 ? -13.694 -7.238 41.328 1.00 50.69 414 SER A N 1
ATOM 3209 C CA . SER A 1 414 ? -14.903 -6.613 40.763 1.00 50.69 414 SER A CA 1
ATOM 3210 C C . SER A 1 414 ? -16.012 -6.345 41.791 1.00 50.69 414 SER A C 1
ATOM 3212 O O . SER A 1 414 ? -16.876 -5.503 41.562 1.00 50.69 414 SER A O 1
ATOM 3214 N N . ALA A 1 415 ? -15.983 -7.034 42.938 1.00 50.75 415 ALA A N 1
ATOM 3215 C CA . ALA A 1 415 ? -16.944 -6.832 44.020 1.00 50.75 415 ALA A CA 1
ATOM 3216 C C . ALA A 1 415 ? -16.492 -5.767 45.038 1.00 50.75 415 ALA A C 1
ATOM 3218 O O . ALA A 1 415 ? -17.323 -5.273 45.799 1.00 50.75 415 ALA A O 1
ATOM 3219 N N . GLN A 1 416 ? -15.202 -5.408 45.061 1.00 45.09 416 GLN A N 1
ATOM 3220 C CA . GLN A 1 416 ? -14.603 -4.584 46.120 1.00 45.09 416 GLN A CA 1
ATOM 3221 C C . GLN A 1 416 ? -14.194 -3.169 45.664 1.00 45.09 416 GLN A C 1
ATOM 3223 O O . GLN A 1 416 ? -13.933 -2.311 46.505 1.00 45.09 416 GLN A O 1
ATOM 3228 N N . GLN A 1 417 ? -14.205 -2.874 44.360 1.00 44.88 417 GLN A N 1
ATOM 3229 C CA . GLN A 1 417 ? -13.919 -1.536 43.825 1.00 44.88 417 GLN A CA 1
ATOM 3230 C C . GLN A 1 417 ? -15.195 -0.686 43.688 1.00 44.88 417 GLN A C 1
ATOM 3232 O O . GLN A 1 417 ? -15.853 -0.656 42.651 1.00 44.88 417 GLN A O 1
ATOM 3237 N N . ARG A 1 418 ? -15.535 0.033 44.766 1.00 49.72 418 ARG A N 1
ATOM 3238 C CA . ARG A 1 418 ? -16.418 1.218 44.749 1.00 49.72 418 ARG A CA 1
ATOM 3239 C C . ARG A 1 418 ? -15.733 2.487 45.272 1.00 49.72 418 ARG A C 1
ATOM 3241 O O . ARG A 1 418 ? -16.424 3.457 45.565 1.00 49.72 418 ARG A O 1
ATOM 3248 N N . THR A 1 419 ? -14.402 2.526 45.378 1.00 51.75 419 THR A N 1
ATOM 3249 C CA . THR A 1 419 ? -13.687 3.767 45.723 1.00 51.75 419 THR A CA 1
ATOM 3250 C C . THR A 1 419 ? -12.409 3.973 44.892 1.00 51.75 419 THR A C 1
ATOM 3252 O O . THR A 1 419 ? -11.692 3.003 44.642 1.00 51.75 419 THR A O 1
ATOM 3255 N N . PRO A 1 420 ? -12.093 5.221 44.478 1.00 46.44 420 PRO A N 1
ATOM 3256 C CA . PRO A 1 420 ? -11.034 5.517 43.496 1.00 46.44 420 PRO A CA 1
ATOM 3257 C C . PRO A 1 420 ? -9.595 5.359 44.019 1.00 46.44 420 PRO A C 1
ATOM 3259 O O . PRO A 1 420 ? -8.649 5.380 43.244 1.00 46.44 420 PRO A O 1
ATOM 3262 N N . HIS A 1 421 ? -9.403 5.190 45.329 1.00 40.25 421 HIS A N 1
ATOM 3263 C CA . HIS A 1 421 ? -8.077 5.235 45.959 1.00 40.25 421 HIS A CA 1
ATOM 3264 C C . HIS A 1 421 ? -7.311 3.891 45.906 1.00 40.25 421 HIS A C 1
ATOM 3266 O O . HIS A 1 421 ? -6.118 3.837 46.198 1.00 40.25 421 HIS A O 1
ATOM 3272 N N . ALA A 1 422 ? -7.977 2.789 45.536 1.00 44.34 422 ALA A N 1
ATOM 3273 C CA . ALA A 1 422 ? -7.386 1.445 45.546 1.00 44.34 422 ALA A CA 1
ATOM 3274 C C . ALA A 1 422 ? -6.599 1.088 44.267 1.00 44.34 422 ALA A C 1
ATOM 3276 O O . ALA A 1 422 ? -5.872 0.097 44.265 1.00 44.34 422 ALA A O 1
ATOM 3277 N N . GLN A 1 423 ? -6.720 1.881 43.196 1.00 47.19 423 GLN A N 1
ATOM 3278 C CA . GLN A 1 423 ? -6.031 1.640 41.921 1.00 47.19 423 GLN A CA 1
ATOM 3279 C C . GLN A 1 423 ? -4.506 1.855 42.046 1.00 47.19 423 GLN A C 1
ATOM 3281 O O . GLN A 1 423 ? -3.731 1.050 41.543 1.00 47.19 423 GLN A O 1
ATOM 3286 N N . GLN A 1 424 ? -4.071 2.856 42.825 1.00 47.00 424 GLN A N 1
ATOM 3287 C CA . GLN A 1 424 ? -2.649 3.208 42.991 1.00 47.00 424 GLN A CA 1
ATOM 3288 C C . GLN A 1 424 ? -1.803 2.154 43.731 1.00 47.00 424 GLN A C 1
ATOM 3290 O O . GLN A 1 424 ? -0.585 2.136 43.581 1.00 47.00 424 GLN A O 1
ATOM 3295 N N . LEU A 1 425 ? -2.412 1.255 44.515 1.00 41.62 425 LEU A N 1
ATOM 3296 C CA . LEU A 1 425 ? -1.672 0.217 45.252 1.00 41.62 425 LEU A CA 1
ATOM 3297 C C . LEU A 1 425 ? -1.435 -1.062 44.433 1.00 41.62 425 LEU A C 1
ATOM 3299 O O . LEU A 1 425 ? -0.548 -1.841 44.776 1.00 41.62 425 LEU A O 1
ATOM 3303 N N . VAL A 1 426 ? -2.201 -1.286 43.360 1.00 45.00 426 VAL A N 1
ATOM 3304 C CA . VAL A 1 426 ? -2.027 -2.457 42.482 1.00 45.00 426 VAL A CA 1
ATOM 3305 C C . VAL A 1 426 ? -0.891 -2.220 41.484 1.00 45.00 426 VAL A C 1
ATOM 3307 O O . VAL A 1 426 ? -0.099 -3.133 41.255 1.00 45.00 426 VAL A O 1
ATOM 3310 N N . ASP A 1 427 ? -0.728 -0.988 40.996 1.00 42.53 427 ASP A N 1
ATOM 3311 C CA . ASP A 1 427 ? 0.377 -0.628 40.096 1.00 42.53 427 ASP A CA 1
ATOM 3312 C C . ASP A 1 427 ? 1.741 -0.6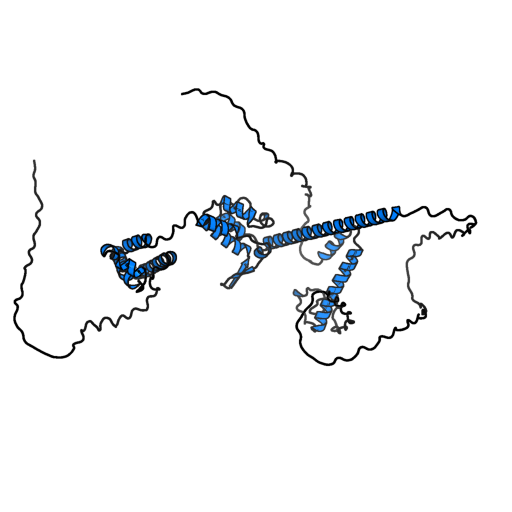42 40.817 1.00 42.53 427 ASP A C 1
ATOM 3314 O O . ASP A 1 427 ? 2.745 -1.055 40.239 1.00 42.53 427 ASP A O 1
ATOM 3318 N N . ALA A 1 428 ? 1.777 -0.336 42.121 1.00 41.75 428 ALA A N 1
ATOM 3319 C CA . ALA A 1 428 ? 2.988 -0.459 42.944 1.00 41.75 428 ALA A CA 1
ATOM 3320 C C . ALA A 1 428 ? 3.420 -1.923 43.199 1.00 41.75 428 ALA A C 1
ATOM 3322 O O . ALA A 1 428 ? 4.600 -2.193 43.433 1.00 41.75 428 ALA A O 1
ATOM 3323 N N . TYR A 1 429 ? 2.484 -2.879 43.130 1.00 41.50 429 TYR A N 1
ATOM 3324 C CA . TYR A 1 429 ? 2.762 -4.311 43.320 1.00 41.50 429 TYR A CA 1
ATOM 3325 C C . TYR A 1 429 ? 3.159 -5.028 42.019 1.00 41.50 429 TYR A C 1
ATOM 3327 O O . TYR A 1 429 ? 3.652 -6.150 42.073 1.00 41.50 429 TYR A O 1
ATOM 3335 N N . TYR A 1 430 ? 2.946 -4.402 40.855 1.00 47.16 430 TYR A N 1
ATOM 3336 C CA . TYR A 1 430 ? 3.254 -4.988 39.543 1.00 47.16 430 TYR A CA 1
ATOM 3337 C C . TYR A 1 430 ? 4.542 -4.439 38.901 1.00 47.16 430 TYR A C 1
ATOM 3339 O O . TYR A 1 430 ? 5.024 -5.031 37.942 1.00 47.16 430 TYR A O 1
ATOM 3347 N N . TYR A 1 431 ? 5.123 -3.363 39.449 1.00 43.28 431 TYR A N 1
ATOM 3348 C CA . TYR A 1 431 ? 6.376 -2.749 38.973 1.00 43.28 431 TYR A CA 1
ATOM 3349 C C . TYR A 1 431 ? 7.596 -2.960 39.890 1.00 43.28 431 TYR A C 1
ATOM 3351 O O . TYR A 1 431 ? 8.675 -2.453 39.601 1.00 43.28 431 TYR A O 1
ATOM 3359 N N . SER A 1 432 ? 7.460 -3.696 40.997 1.00 38.47 432 SER A N 1
ATOM 3360 C CA . SER A 1 432 ? 8.534 -3.870 41.993 1.00 38.47 432 SER A CA 1
ATOM 3361 C C . SER A 1 432 ? 9.380 -5.145 41.835 1.00 38.47 432 SER A C 1
ATOM 3363 O O . SER A 1 432 ? 10.258 -5.374 42.662 1.00 38.47 432 SER A O 1
ATOM 3365 N N . ASP A 1 433 ? 9.178 -5.935 40.772 1.00 41.56 433 ASP A N 1
ATOM 3366 C CA . ASP A 1 433 ? 9.946 -7.173 40.512 1.00 41.56 433 ASP A CA 1
ATOM 3367 C C . ASP A 1 433 ? 10.957 -7.048 39.347 1.00 41.56 433 ASP A C 1
ATOM 3369 O O . ASP A 1 433 ? 11.598 -8.025 38.964 1.00 41.56 433 ASP A O 1
ATOM 3373 N N . ASP A 1 434 ? 11.156 -5.832 38.822 1.00 40.19 434 ASP A N 1
ATOM 3374 C CA . ASP A 1 434 ? 12.239 -5.499 37.889 1.00 40.19 434 ASP A CA 1
ATOM 3375 C C . ASP A 1 434 ? 13.360 -4.777 38.650 1.00 40.19 434 ASP A C 1
ATOM 3377 O O . ASP A 1 434 ? 13.540 -3.561 38.591 1.00 40.19 434 ASP A O 1
ATOM 3381 N N . GLY A 1 435 ? 14.124 -5.538 39.430 1.00 41.72 435 GLY A N 1
ATOM 3382 C CA . GLY A 1 435 ? 15.314 -5.026 40.098 1.00 41.72 435 GLY A CA 1
ATOM 3383 C C . GLY A 1 435 ? 16.450 -4.755 39.111 1.00 41.72 435 GLY A C 1
ATOM 3384 O O . GLY A 1 435 ? 17.311 -5.617 38.969 1.00 41.72 435 GLY A O 1
ATOM 3385 N N . ASN A 1 436 ? 16.489 -3.576 38.468 1.00 36.94 436 ASN A N 1
ATOM 3386 C CA . ASN A 1 436 ? 17.745 -2.877 38.152 1.00 36.94 436 ASN A CA 1
ATOM 3387 C C . ASN A 1 436 ? 17.580 -1.419 37.650 1.00 36.94 436 ASN A C 1
ATOM 3389 O O . ASN A 1 436 ? 16.821 -1.139 36.728 1.00 36.94 436 ASN A O 1
ATOM 3393 N N . SER A 1 437 ? 18.481 -0.568 38.149 1.00 35.03 437 SER A N 1
ATOM 3394 C CA . SER A 1 437 ? 18.985 0.715 37.625 1.00 35.03 437 SER A CA 1
ATOM 3395 C C . SER A 1 437 ? 18.274 2.042 37.956 1.00 35.03 437 SER A C 1
ATOM 3397 O O . SER A 1 437 ? 17.160 2.335 37.532 1.00 35.03 437 SER A O 1
ATOM 3399 N N . ASP A 1 438 ? 19.045 2.854 38.686 1.00 42.19 438 ASP A N 1
ATOM 3400 C CA . ASP A 1 438 ? 18.980 4.296 38.920 1.00 42.19 438 ASP A CA 1
ATOM 3401 C C . ASP A 1 438 ? 18.535 5.140 37.713 1.00 42.19 438 ASP A C 1
ATOM 3403 O O . ASP A 1 438 ? 19.251 5.209 36.717 1.00 42.19 438 ASP A O 1
ATOM 3407 N N . TYR A 1 439 ? 17.454 5.913 37.859 1.00 37.72 439 TYR A N 1
ATOM 3408 C CA . TYR A 1 439 ? 17.298 7.212 37.188 1.00 37.72 439 TYR A CA 1
ATOM 3409 C C . TYR A 1 439 ? 16.487 8.180 38.076 1.00 37.72 439 TYR A C 1
ATOM 3411 O O . TYR A 1 439 ? 15.484 7.774 38.667 1.00 37.72 439 TYR A O 1
ATOM 3419 N N . PRO A 1 440 ? 16.903 9.457 38.208 1.00 40.31 440 PRO A N 1
ATOM 3420 C CA . PRO A 1 440 ? 16.246 10.424 39.080 1.00 40.31 440 PRO A CA 1
ATOM 3421 C C . PRO A 1 440 ? 14.945 10.959 38.467 1.00 40.31 440 PRO A C 1
ATOM 3423 O O . PRO A 1 440 ? 14.887 11.319 37.292 1.00 40.31 440 PRO A O 1
ATOM 3426 N N . ALA A 1 441 ? 13.914 11.048 39.306 1.00 38.25 441 ALA A N 1
ATOM 3427 C CA . AL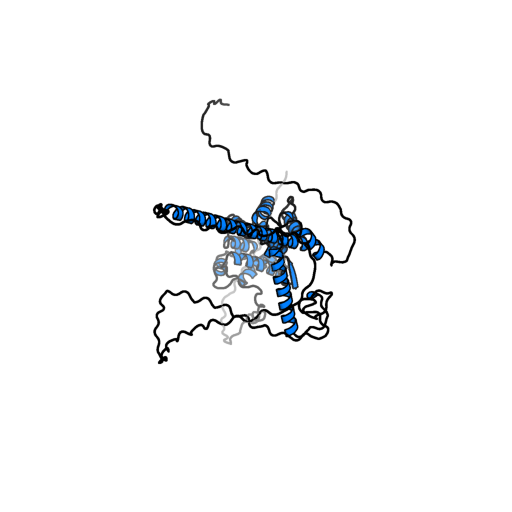A A 1 441 ? 12.606 11.596 38.976 1.00 38.25 441 ALA A CA 1
ATOM 3428 C C . ALA A 1 441 ? 12.686 13.093 38.620 1.00 38.25 441 ALA A C 1
ATOM 3430 O O . ALA A 1 441 ? 13.126 13.911 39.430 1.00 38.25 441 ALA A O 1
ATOM 3431 N N . VAL A 1 442 ? 12.202 13.452 37.429 1.00 36.94 442 VAL A N 1
ATOM 3432 C CA . VAL A 1 442 ? 11.894 14.835 37.045 1.00 36.94 442 VAL A CA 1
ATOM 3433 C C . VAL A 1 442 ? 10.375 14.977 36.998 1.00 36.94 442 VAL A C 1
ATOM 3435 O O . VAL A 1 442 ? 9.677 14.133 36.442 1.00 36.94 442 VAL A O 1
ATOM 3438 N N . TYR A 1 443 ? 9.881 16.025 37.654 1.00 32.69 443 TYR A N 1
ATOM 3439 C CA . TYR A 1 443 ? 8.470 16.330 37.863 1.00 32.69 443 TYR A CA 1
ATOM 3440 C C . TYR A 1 443 ? 7.672 16.448 36.557 1.00 32.69 443 TYR A C 1
ATOM 3442 O O . TYR A 1 443 ? 8.088 17.127 35.620 1.00 32.69 443 TYR A O 1
ATOM 3450 N N . SER A 1 444 ? 6.487 15.835 36.568 1.00 35.19 444 SER A N 1
ATOM 3451 C CA . SER A 1 444 ? 5.402 16.043 35.611 1.00 35.19 444 SER A CA 1
ATOM 3452 C C . SER A 1 444 ? 4.621 17.305 35.987 1.00 35.19 444 SER A C 1
ATOM 3454 O O . SER A 1 444 ? 4.090 17.404 37.093 1.00 35.19 444 SER A O 1
ATOM 3456 N N . LEU A 1 445 ? 4.565 18.264 35.067 1.00 39.75 445 LEU A N 1
ATOM 3457 C CA . LEU A 1 445 ? 3.616 19.373 35.033 1.00 39.75 445 LEU A CA 1
ATOM 3458 C C . LEU A 1 445 ? 3.205 19.507 33.569 1.00 39.75 445 LEU A C 1
ATOM 3460 O O . LEU A 1 445 ? 4.048 19.889 32.761 1.00 39.75 445 LEU A O 1
ATOM 3464 N N . ASN A 1 446 ? 1.974 19.102 33.246 1.00 35.78 446 ASN A N 1
ATOM 3465 C CA . ASN A 1 446 ? 1.089 19.675 32.222 1.00 35.78 446 ASN A CA 1
ATOM 3466 C C . ASN A 1 446 ? -0.106 18.730 32.013 1.00 35.78 446 ASN A C 1
ATOM 3468 O O . ASN A 1 446 ? -0.146 17.974 31.048 1.00 35.78 446 ASN A O 1
ATOM 3472 N N . ASP A 1 447 ? -1.070 18.802 32.930 1.00 40.31 447 ASP A N 1
ATOM 3473 C CA . ASP A 1 447 ? -2.472 18.533 32.614 1.00 40.31 447 ASP A CA 1
ATOM 3474 C C . ASP A 1 447 ? -3.107 19.907 32.367 1.00 40.31 447 ASP A C 1
ATOM 3476 O O . ASP A 1 447 ? -3.255 20.704 33.297 1.00 40.31 447 ASP A O 1
ATOM 3480 N N . ALA A 1 448 ? -3.383 20.220 31.104 1.00 40.38 448 ALA A N 1
ATOM 3481 C CA . ALA A 1 448 ? -4.200 21.358 30.710 1.00 40.38 448 ALA A CA 1
ATOM 3482 C C . ALA A 1 448 ? -5.301 20.828 29.791 1.00 40.38 448 ALA A C 1
ATOM 3484 O O . ALA A 1 448 ? -5.022 20.198 28.772 1.00 40.38 448 ALA A O 1
ATOM 3485 N N . ASP A 1 449 ? -6.532 21.046 30.233 1.00 43.88 449 ASP A N 1
ATOM 3486 C CA . ASP A 1 449 ? -7.776 20.672 29.580 1.00 43.88 449 ASP A CA 1
ATOM 3487 C C . ASP A 1 449 ? -7.902 21.358 28.204 1.00 43.88 449 ASP A C 1
ATOM 3489 O O . ASP A 1 449 ? -7.929 22.585 28.118 1.00 43.88 449 ASP A O 1
ATOM 3493 N N . GLU A 1 450 ? -8.004 20.569 27.132 1.00 41.66 450 GLU A N 1
ATOM 3494 C CA . GLU A 1 450 ? -8.366 21.023 25.782 1.00 41.66 450 GLU A CA 1
ATOM 3495 C C . GLU A 1 450 ? -9.665 20.327 25.349 1.00 41.66 450 GLU A C 1
ATOM 3497 O O . GLU A 1 450 ? -9.652 19.379 24.571 1.00 41.66 450 GLU A O 1
ATOM 3502 N N . ASP A 1 451 ? -10.796 20.799 25.873 1.00 47.69 451 ASP A N 1
ATOM 3503 C CA . ASP A 1 451 ? -12.139 20.471 25.382 1.00 47.69 451 ASP A CA 1
ATOM 3504 C C . ASP A 1 451 ? -12.963 21.771 25.334 1.00 47.69 451 ASP A C 1
ATOM 3506 O O . ASP A 1 451 ? -13.832 21.976 26.169 1.00 47.69 451 ASP A O 1
ATOM 3510 N N . ASP A 1 452 ? -12.652 22.684 24.403 1.00 45.72 452 ASP A N 1
ATOM 3511 C CA . ASP A 1 452 ? -13.529 23.807 24.015 1.00 45.72 452 ASP A CA 1
ATOM 3512 C C . ASP A 1 452 ? -12.983 24.525 22.758 1.00 45.72 452 ASP A C 1
ATOM 3514 O O . ASP A 1 452 ? -12.354 25.569 22.873 1.00 45.72 452 ASP A O 1
ATOM 3518 N N . GLU A 1 453 ? -13.199 23.988 21.546 1.00 40.94 453 GLU A N 1
ATOM 3519 C CA . GLU A 1 453 ? -13.269 24.805 20.309 1.00 40.94 453 GLU A CA 1
ATOM 3520 C C . GLU A 1 453 ? -13.625 23.969 19.064 1.00 40.94 453 GLU A C 1
ATOM 3522 O O . GLU A 1 453 ? -12.751 23.585 18.298 1.00 40.94 453 GLU A O 1
ATOM 3527 N N . LEU A 1 454 ? -14.910 23.701 18.798 1.00 40.56 454 LEU A N 1
ATOM 3528 C CA . LEU A 1 454 ? -15.382 23.395 17.434 1.00 40.56 454 LEU A CA 1
ATOM 3529 C C . LEU A 1 454 ? -16.864 23.768 17.280 1.00 40.56 454 LEU A C 1
ATOM 3531 O O . LEU A 1 454 ? -17.734 22.904 17.270 1.00 40.56 454 LEU A O 1
ATOM 3535 N N . ASP A 1 455 ? -17.144 25.063 17.128 1.00 42.22 455 ASP A N 1
ATOM 3536 C CA . ASP A 1 455 ? -18.416 25.538 16.567 1.00 42.22 455 ASP A CA 1
ATOM 3537 C C . ASP A 1 455 ? -18.239 26.930 15.934 1.00 42.22 455 ASP A C 1
ATOM 3539 O O . ASP A 1 455 ? -18.731 27.945 16.419 1.00 42.22 455 ASP A O 1
ATOM 3543 N N . PHE A 1 456 ? -17.497 27.010 14.825 1.00 37.59 456 PHE A N 1
ATOM 3544 C CA . PHE A 1 456 ? -17.569 28.171 13.936 1.00 37.59 456 PHE A CA 1
ATOM 3545 C C . PHE A 1 456 ? -17.213 27.786 12.494 1.00 37.59 456 PHE A C 1
ATOM 3547 O O . PHE A 1 456 ? -16.310 26.996 12.249 1.00 37.59 456 PHE A O 1
ATOM 3554 N N . VAL A 1 457 ? -17.914 28.409 11.541 1.00 37.56 457 VAL A N 1
ATOM 3555 C CA . VAL A 1 457 ? -17.799 28.287 10.070 1.00 37.56 457 VAL A CA 1
ATOM 3556 C C . VAL A 1 457 ? -18.789 27.303 9.419 1.00 37.56 457 VAL A C 1
ATOM 3558 O O . VAL A 1 457 ? -18.448 26.324 8.758 1.00 37.56 457 VAL A O 1
ATOM 3561 N N . ARG A 1 458 ? -20.072 27.675 9.478 1.00 40.06 458 ARG A N 1
ATOM 3562 C CA . ARG A 1 458 ? -21.030 27.415 8.391 1.00 40.06 458 ARG A CA 1
ATOM 3563 C C . ARG A 1 458 ? -21.846 28.684 8.149 1.00 40.06 458 ARG A C 1
ATOM 3565 O O . ARG A 1 458 ? -22.797 28.953 8.872 1.00 40.06 458 ARG A O 1
ATOM 3572 N N . GLY A 1 459 ? -21.471 29.477 7.144 1.00 34.22 459 GLY A N 1
ATOM 3573 C CA . GLY A 1 459 ? -22.264 30.650 6.767 1.00 34.22 459 GLY A CA 1
ATOM 3574 C C . GLY A 1 459 ? -21.592 31.624 5.804 1.00 34.22 459 GLY A C 1
ATOM 3575 O O . GLY A 1 459 ? -21.150 32.676 6.238 1.00 34.22 459 GLY A O 1
ATOM 3576 N N . ILE A 1 460 ? -21.580 31.313 4.505 1.00 37.59 460 ILE A N 1
ATOM 3577 C CA . ILE A 1 460 ? -21.553 32.312 3.415 1.00 37.59 460 ILE A CA 1
ATOM 3578 C C . ILE A 1 460 ? -22.500 31.756 2.334 1.00 37.59 460 ILE A C 1
ATOM 3580 O O . ILE A 1 460 ? -22.188 30.759 1.694 1.00 37.59 460 ILE A O 1
ATOM 3584 N N . ALA A 1 461 ? -23.795 32.073 2.391 1.00 40.28 461 ALA A N 1
ATOM 3585 C CA . ALA A 1 461 ? -24.465 33.279 1.886 1.00 40.28 461 ALA A CA 1
ATOM 3586 C C . ALA A 1 461 ? -24.748 33.211 0.371 1.00 40.28 461 ALA A C 1
ATOM 3588 O O . ALA A 1 461 ? -23.914 33.541 -0.465 1.00 40.28 461 ALA A O 1
ATOM 3589 N N . TYR A 1 462 ? -25.981 32.799 0.054 1.00 42.44 462 TYR A N 1
ATOM 3590 C CA . TYR A 1 462 ? -26.707 33.232 -1.140 1.00 42.44 462 TYR A CA 1
ATOM 3591 C C . TYR A 1 462 ? -27.051 34.720 -0.984 1.00 42.44 462 TYR A C 1
ATOM 3593 O O . TYR A 1 462 ? -27.565 35.118 0.060 1.00 42.44 462 TYR A O 1
ATOM 3601 N N . GLY A 1 463 ? -26.828 35.519 -2.023 1.00 36.34 463 GLY A N 1
ATOM 3602 C CA . GLY A 1 463 ? -27.257 36.914 -2.074 1.00 36.34 463 GLY A CA 1
ATOM 3603 C C . GLY A 1 463 ? -27.144 37.456 -3.490 1.00 36.34 463 GLY A C 1
ATOM 3604 O O . GLY A 1 463 ? -26.049 37.723 -3.971 1.00 36.34 463 GLY A O 1
ATOM 3605 N N . ALA A 1 464 ? -28.289 37.535 -4.159 1.00 40.22 464 ALA A N 1
ATOM 3606 C CA . ALA A 1 464 ? -28.458 38.038 -5.508 1.00 40.22 464 ALA A CA 1
ATOM 3607 C C . ALA A 1 464 ? -28.503 39.578 -5.550 1.00 40.22 464 ALA A C 1
ATOM 3609 O O . ALA A 1 464 ? -28.937 40.208 -4.592 1.00 40.22 464 ALA A O 1
ATOM 3610 N N . ASP A 1 465 ? -28.134 40.105 -6.719 1.00 42.06 465 ASP A N 1
ATOM 3611 C CA . ASP A 1 465 ? -28.800 41.203 -7.436 1.00 42.06 465 ASP A CA 1
ATOM 3612 C C . ASP A 1 465 ? -28.852 42.603 -6.785 1.00 42.06 465 ASP A C 1
ATOM 3614 O O . ASP A 1 465 ? -29.615 42.852 -5.857 1.00 42.06 465 ASP A O 1
ATOM 3618 N N . GLN A 1 466 ? -28.090 43.551 -7.346 1.00 40.94 466 GLN A N 1
ATOM 3619 C CA . GLN A 1 466 ? -28.629 44.772 -7.974 1.00 40.94 466 GLN A CA 1
ATOM 3620 C C . GLN A 1 466 ? -27.507 45.631 -8.580 1.00 40.94 466 GLN A C 1
ATOM 3622 O O . GLN A 1 466 ? -26.402 45.727 -8.050 1.00 40.94 466 GLN A O 1
ATOM 3627 N N . GLY A 1 467 ? -27.803 46.208 -9.744 1.00 39.59 467 GLY A N 1
ATOM 3628 C CA . GLY A 1 467 ? -26.838 46.835 -10.637 1.00 39.59 467 GLY A CA 1
ATOM 3629 C C . GLY A 1 467 ? -26.495 48.305 -10.392 1.00 39.59 467 GLY A C 1
ATOM 3630 O O . GLY A 1 467 ? -27.114 49.013 -9.608 1.00 39.59 467 GLY A O 1
ATOM 3631 N N . ASN A 1 468 ? -25.483 48.729 -11.143 1.00 40.12 468 ASN A N 1
ATOM 3632 C CA . ASN A 1 468 ? -25.216 50.057 -11.705 1.00 40.12 468 ASN A CA 1
ATOM 3633 C C . ASN A 1 468 ? -23.950 49.835 -12.558 1.00 40.12 468 ASN A C 1
ATOM 3635 O O . ASN A 1 468 ? -22.977 49.279 -12.067 1.00 40.12 468 ASN A O 1
ATOM 3639 N N . GLY A 1 469 ? -23.927 50.046 -13.871 1.00 40.03 469 GLY A N 1
ATOM 3640 C CA . GLY A 1 469 ? -24.294 51.297 -14.514 1.00 40.03 469 GLY A CA 1
ATOM 3641 C C . GLY A 1 469 ? -23.086 52.227 -14.450 1.00 40.03 469 GLY A C 1
ATOM 3642 O O . GLY A 1 469 ? -22.983 52.978 -13.494 1.00 40.03 469 GLY A O 1
ATOM 3643 N N . ASP A 1 470 ? -22.144 52.073 -15.385 1.00 45.22 470 ASP A N 1
ATOM 3644 C CA . ASP A 1 470 ? -21.501 53.178 -16.111 1.00 45.22 470 ASP A CA 1
ATOM 3645 C C . ASP A 1 470 ? -20.394 52.643 -17.025 1.00 45.22 470 ASP A C 1
ATOM 3647 O O . ASP A 1 470 ? -19.400 52.056 -16.597 1.00 45.22 470 ASP A O 1
ATOM 3651 N N . GLY A 1 471 ? -20.602 52.838 -18.324 1.00 44.56 471 GLY A N 1
ATOM 3652 C CA . GLY A 1 471 ? -19.557 52.725 -19.324 1.00 44.56 471 GLY A CA 1
ATOM 3653 C C . GLY A 1 471 ? -18.886 54.074 -19.520 1.00 44.56 471 GLY A C 1
ATOM 3654 O O . GLY A 1 471 ? -19.570 55.088 -19.584 1.00 44.56 471 GLY A O 1
ATOM 3655 N N . VAL A 1 472 ? -17.570 54.074 -19.716 1.00 46.03 472 VAL A N 1
ATOM 3656 C CA . VAL A 1 472 ? -16.874 55.088 -20.512 1.00 46.03 472 VAL A CA 1
ATOM 3657 C C . VAL A 1 472 ? -15.740 54.393 -21.257 1.00 46.03 472 VAL A C 1
ATOM 3659 O O . VAL A 1 472 ? -14.980 53.612 -20.689 1.00 46.03 472 VAL A O 1
ATOM 3662 N N . ALA A 1 473 ? -15.691 54.666 -22.556 1.00 48.78 473 ALA A N 1
ATOM 3663 C CA . ALA A 1 473 ? -14.676 54.234 -23.496 1.00 48.78 473 ALA A CA 1
ATOM 3664 C C . ALA A 1 473 ? -13.318 54.908 -23.245 1.00 48.78 473 ALA A C 1
ATOM 3666 O O . ALA A 1 473 ? -13.276 56.095 -22.924 1.00 48.78 473 ALA A O 1
ATOM 3667 N N . HIS A 1 474 ? -12.232 54.180 -23.510 1.00 42.12 474 HIS A N 1
ATOM 3668 C CA . HIS A 1 474 ? -11.135 54.635 -24.368 1.00 42.12 474 HIS A CA 1
ATOM 3669 C C . HIS A 1 474 ? -10.279 53.462 -24.837 1.00 42.12 474 HIS A C 1
ATOM 3671 O O . HIS A 1 474 ? -10.065 52.534 -24.025 1.00 42.12 474 HIS A O 1
#

Sequence (474 aa):
MALGTPFTPLIRQRRNSTPDPATLARVEAAPQASPLDLVTAVLAPTAPIMPPFNGTSPAEVHTWVDTFEKVMIHHSSHLTAKAGDKHRASTFALYIARGTPAEIWWRGLGPAVQESWAQIRAVLNVKWVCPEPEVTKTLDYWRDFNSLKVTLDDLVRLIPLSTGGVRWGYRDWIDKVEAAGEASGSAPDVLIATVIASLLPADITNLVPPAAPDWPTFCAMVRSLLPETVKERVREAREKIAQREATALLLERTKEIEQRLAEQEQRHAARGRGYVPSQTPPPGYRPRDHSSSPRRQGDGWFFGAVPASNAPATPGRQRIPAQRPPSPTPSPTPLNMQRPLGSPAPIPTTPQRRPREQVPQTPGTLPGAVGCTRCGMGEHSQYTCMGKPLPEAEQRWREGERRRAYQSARGTYSAQQRTPHAQQLVDAYYYSDDGNSDYPAVYSLNDADEDDELDFVRGIAYGADQGNGDGVAH

Secondary structure (DSSP, 8-state):
-----PPPP--------PPP--------------TTSSSSSS------SS--B----HHHHHHHHHHHHHHHHHHTTTS-HHHHHHHHHHHHGGGBPTTSHHHHHHHTS-HHHHT-HHHHHHHHHHHT------SHHHHHHHHHHHH----HHHHTPEEEETTTEEEEHHHHHHHHHHHHHHHHT--HHHHHHHIIIIIS-HHHHTTS-S--SSHHHHHHHHHHS-HHHHHHHHHHHHHHHHHHHHHHHHHHHHHHHHHHHHHHHHHHHHHGGG------PPTT--------------------------PPPPPP-PPPPPPPPPPPPPPP-----------PPPP-PPPP-PPPPPPPPPTTPPPTTSS-TTTS-SSS-TTT--SPPPPHHHHHHHHHHHHHHHHHHHHHHHHH--SGGGHHHHHHHHSSS-----------------------------------------

Foldseek 3Di:
DDDDDDDDDDDDDDDDDDDDDDDDDDDDDDDDDDPVVVVVPPCPDPPPPAAADQPPALVVLVVRVVVLVVVLCVVCVVPDPLVSQQVSLVVNLVRHDPPGPSPVVVVVDDPVQSRGNVSVVVVSCVVSVPPPCPDVVLVVLVVVLLVLADDLCQQQDWDADPVGDTDGSLLVSLVVNLVSVVSNVDAFVVSLCSCLPHRYDVLCSVQQPSDDPGNVSSSVSSNPDDSVVSVVSSVVVVVVVVVVVVVVVVVVVVVVVVVVVVVVVVVVVVVVVPCPVPDDDDPDDDDDDDDDDDDDDDDDDDDDDDDDDDDDDDDDDDDDDDDDDDDDDDDDDDDDDDDDDDDDDPDPDDPDDDDDDDDDDDPPADPLLADALFARHHDDYVVPDPHHGDPPVSSVVSVVNVVVVVVVVVVVVVVPPPDDPPPVVVVVVVPPPPPDDDDDDDDDDDDDDDDDDDDDDDDDDDDDDDDDDDDDDD

Organism: Auricularia subglabra (strain TFB-10046 / SS5) (NCBI:txid717982)